Protein AF-0000000085163134 (afdb_homodimer)

pLDDT: mean 94.86, std 6.35, range [64.69, 98.88]

Foldseek 3Di:
DAFEEEEEWDWDAAPDDPDHRDIDTDDDCLLVLLSVLLVHHYDYDGQDQDLVVLLVVLVRGLEYEYGDDAADDQVLQPDDDDDPADDDDVSSLNRLLSNVVSCVVVLHAYEYEANGLQSVQSSLRFHKDSFQVPDPFDDDDQADDDDLQDFDFKKAFDPPDVVCVLAVDGMDTFHGHHGMFTDGGRPQKDQGMATPRGTRQKIAGPDPGRYIYGNTCVSSNSVDCNCSSVSNVSRVRSVVD/DAFEEEEEWDWDAACDDPDHRDIDTDDDCLLVLLSVLLVHHYDYDGQDQDLVVLLVVLVRGLEYEYGDDAADDQVLQPDDDDDPADDDDVSSLNRLLSNVVSCVVVLHAYEYEANGLQSVQSSLRFHKDSFQVPDPFDDDDQADPDDLQDFDFKKAFDPPDVVCVLAVDGMDTFHGHHGMFTDGGRPQKDQGMATPRGTRQKIAGPDPGRYIYGNTCVSSNSVDCNCSSVSNVSRVRSVVD

Solvent-accessible surface area (backbone atoms only — not comparable to full-atom values): 25437 Å² total; per-residue (Å²): 126,68,32,36,32,32,31,45,43,45,77,44,66,34,76,80,55,82,48,62,66,40,50,23,31,31,40,58,41,38,54,50,50,38,38,43,74,72,63,27,30,57,35,33,40,64,74,58,85,49,69,72,45,52,45,57,51,49,69,69,40,28,23,39,35,34,45,60,71,59,42,77,51,41,67,74,57,75,42,80,83,58,89,72,47,65,65,58,45,64,67,56,51,53,32,51,48,52,50,51,52,45,32,56,76,68,66,37,28,35,42,16,31,31,38,16,20,53,49,51,34,30,71,62,66,9,37,63,33,65,26,60,83,74,50,95,56,78,67,72,87,38,55,62,80,79,63,74,67,54,55,71,46,52,36,38,45,35,81,93,33,70,60,37,70,54,35,93,56,55,59,52,66,36,32,37,77,41,50,60,41,65,59,44,73,20,82,64,44,41,76,31,22,25,30,90,61,63,46,58,37,24,32,31,44,72,59,92,59,52,39,38,26,29,42,38,54,58,39,58,35,51,89,52,67,91,45,46,48,59,51,47,54,52,47,54,56,12,49,74,101,126,68,32,35,32,33,31,45,43,46,76,45,66,34,76,78,55,91,50,61,66,39,49,23,31,32,42,58,40,39,55,50,48,38,38,42,75,72,63,28,29,57,36,32,40,64,73,56,86,50,67,70,44,52,44,57,51,48,69,69,39,26,23,37,37,34,45,60,71,59,43,76,51,41,68,73,56,75,41,80,84,57,89,74,47,66,64,58,46,64,66,56,52,52,31,50,48,52,50,52,52,47,32,56,74,68,66,37,28,34,42,17,30,30,37,17,20,53,48,52,32,30,70,62,67,10,37,63,32,64,26,59,85,74,48,94,56,77,68,73,87,39,58,64,79,73,59,72,68,49,54,72,46,52,35,39,44,35,79,93,32,68,61,35,69,56,36,93,54,56,61,51,67,35,30,36,76,43,51,59,41,65,60,44,73,19,82,63,45,40,77,30,23,24,30,89,60,64,44,58,38,24,33,30,42,71,58,94,60,53,40,36,28,29,42,36,55,60,37,58,35,49,91,49,67,90,44,46,50,58,53,47,54,52,48,54,56,11,48,73,102

Radius of gyration: 23.67 Å; Cα contacts (8 Å, |Δi|>4): 1121; chains: 2; bounding box: 44×74×55 Å

Organism: Staphylococcus carnosus (strain TM300) (NCBI:txid396513)

Secondary structure (DSSP, 8-state):
---EEEEE-EEEE-SSSSSTT-EEEEEEHHHHHHHHHTT-EEEEE-----HHHHHHHHHT-SEEEE---SBPPGGGGT-PPPTT---B-HHHHHHHHHHHHHHHHHT--EEEETHHHHHHHHHTT--EESSGGGSSS-----B-SS-TT---EEEEEPTTSHHHHH-SSSEEEE--B-S-EESS--TTEEEEEEETT--EEEEEESSSS-EEEESS-GGGGTTSSTTHHHHHHHHHHHHT-/---EEEEE-EEEE-SSSSSTT-EEEEEEHHHHHHHHHTT-EEEEE-----HHHHHHHHHT-SEEEE---SBPPGGGGT-PPPTT---B-HHHHHHHHHHHHHHHHHT--EEEETHHHHHHHHHTT--EESSGGGSSS-----B-SS-TT---EEEEEPTTSHHHHH-SSSEEEE--B-S-EESSPPTTEEEEEEETT--EEEEEESSSS-EEEESS-GGGGTTSSTTHHHHHHHHHHHHT-

InterPro domains:
  IPR011697 Peptidase C26 [PF07722] (4-219)
  IPR029062 Class I glutamine amidotransferase-like [G3DSA:3.40.50.880] (1-241)
  IPR029062 Class I glutamine amidotransferase-like [SSF52317] (26-239)
  IPR044668 Peptidase C26, gamma-glutamyl-gamma-aminobutyrate hydrolase PuuD-like [PTHR43235] (26-229)

Nearest PDB structures (foldseek):
  3fij-assembly1_B  TM=9.562E-01  e=1.001E-25  Listeria innocua
  3fij-assembly1_G  TM=9.512E-01  e=7.307E-26  Listeria innocua
  3fij-assembly1_H  TM=9.549E-01  e=2.131E-25  Listeria innocua
  7d53-assembly1_B  TM=8.980E-01  e=1.687E-22  Pseudomonas aeruginosa PAO1
  7d4r-assembly1_B  TM=8.618E-01  e=1.335E-19  Pseudomonas aeruginosa PAO1

Sequence (482 aa):
MSAIIGISTSILKDQDGMFPGYQRCYVNKDYINAVIKQGDTPLVIPMNNDKSIIKQQVKKLDGLILSGGHDVSPALYHEDPLEKLSETLIERDKFDFALIEEATKKNIPILGICRGAQILNVYFGGTLYQDTSYRERSTIRHWQSFNPTEKTHQITIKPKTRMAQIFKTSSFYVNSFHHQLIHELASNFIAAAHSNDQSIEAFESKDDSFILGIQWHPEMLWKESSMDELFLDFIKQAERMMSAIIGISTSILKDQDGMFPGYQRCYVNKDYINAVIKQGDTPLVIPMNNDKSIIKQQVKKLDGLILSGGHDVSPALYHEDPLEKLSETLIERDKFDFALIEEATKKNIPILGICRGAQILNVYFGGTLYQDTSYRERSTIRHWQSFNPTEKTHQITIKPKTRMAQIFKTSSFYVNSFHHQLIHELASNFIAAAHSNDQSIEAFESKDDSFILGIQWHPEMLWKESSMDELFLDFIKQAERM

Structure (mmCIF, N/CA/C/O backbone):
data_AF-0000000085163134-model_v1
#
loop_
_entity.id
_entity.type
_entity.pdbx_description
1 polymer 'Glutamine amidotransferase'
#
loop_
_atom_site.group_PDB
_atom_site.id
_atom_site.type_symbol
_atom_site.label_atom_id
_atom_site.label_alt_id
_atom_site.label_comp_id
_atom_site.label_asym_id
_atom_site.label_entity_id
_atom_site.label_seq_id
_atom_site.pdbx_PDB_ins_code
_atom_site.Cartn_x
_atom_site.Cartn_y
_atom_site.Cartn_z
_atom_site.occupancy
_atom_site.B_iso_or_equiv
_atom_site.auth_seq_id
_atom_site.auth_comp_id
_atom_site.auth_asym_id
_atom_site.auth_atom_id
_atom_site.pdbx_PDB_model_num
ATOM 1 N N . MET A 1 1 ? -13.633 -14.797 13.195 1 65.06 1 MET A N 1
ATOM 2 C CA . MET A 1 1 ? -12.875 -13.547 13.188 1 65.06 1 MET A CA 1
ATOM 3 C C . MET A 1 1 ? -12.211 -13.328 11.828 1 65.06 1 MET A C 1
ATOM 5 O O . MET A 1 1 ? -11.859 -14.289 11.141 1 65.06 1 MET A O 1
ATOM 9 N N . SER A 1 2 ? -12.227 -12.125 11.203 1 88.12 2 SER A N 1
ATOM 10 C CA . SER A 1 2 ? -11.695 -11.82 9.883 1 88.12 2 SER A CA 1
ATOM 11 C C . SER A 1 2 ? -10.172 -11.883 9.875 1 88.12 2 SER A C 1
ATOM 13 O O . SER A 1 2 ? -9.516 -11.344 10.766 1 88.12 2 SER A O 1
ATOM 15 N N . ALA A 1 3 ? -9.594 -12.719 8.992 1 95.31 3 ALA A N 1
ATOM 16 C CA . ALA A 1 3 ? -8.148 -12.883 8.891 1 95.31 3 ALA A CA 1
ATOM 17 C C . ALA A 1 3 ? -7.484 -11.633 8.328 1 95.31 3 ALA A C 1
ATOM 19 O O . ALA A 1 3 ? -8.055 -10.961 7.461 1 95.31 3 ALA A O 1
ATOM 20 N N . ILE A 1 4 ? -6.348 -11.32 8.883 1 97.38 4 ILE A N 1
ATOM 21 C CA . ILE A 1 4 ? -5.535 -10.242 8.336 1 97.38 4 ILE A CA 1
ATOM 22 C C . ILE A 1 4 ? -4.641 -10.781 7.223 1 97.38 4 ILE A C 1
ATOM 24 O O . ILE A 1 4 ? -3.748 -11.594 7.473 1 97.38 4 ILE A O 1
ATOM 28 N N . ILE A 1 5 ? -4.879 -10.328 6.027 1 98.31 5 ILE A N 1
ATOM 29 C CA . ILE A 1 5 ? -4.141 -10.82 4.867 1 98.31 5 ILE A CA 1
ATOM 30 C C . ILE A 1 5 ? -3.174 -9.742 4.379 1 98.31 5 ILE A C 1
ATOM 32 O O . ILE A 1 5 ? -3.596 -8.664 3.965 1 98.31 5 ILE A O 1
ATOM 36 N N . GLY A 1 6 ? -1.854 -10.039 4.469 1 98.56 6 GLY A N 1
ATOM 37 C CA . GLY A 1 6 ? -0.854 -9.148 3.902 1 98.56 6 GLY A CA 1
ATOM 38 C C . GLY A 1 6 ? -0.684 -9.312 2.404 1 98.56 6 GLY A C 1
ATOM 39 O O . GLY A 1 6 ? -0.719 -10.43 1.891 1 98.56 6 GLY A O 1
ATOM 40 N N . ILE A 1 7 ? -0.573 -8.219 1.693 1 98.75 7 ILE A N 1
ATOM 41 C CA . ILE A 1 7 ? -0.323 -8.219 0.256 1 98.75 7 ILE A CA 1
ATOM 42 C C . ILE A 1 7 ? 0.996 -7.504 -0.038 1 98.75 7 ILE A C 1
ATOM 44 O O . ILE A 1 7 ? 1.184 -6.348 0.345 1 98.75 7 ILE A O 1
ATOM 48 N N . SER A 1 8 ? 1.929 -8.195 -0.676 1 98.5 8 SER A N 1
ATOM 49 C CA . SER A 1 8 ? 3.207 -7.586 -1.026 1 98.5 8 SER A CA 1
ATOM 50 C C . SER A 1 8 ? 3.033 -6.527 -2.113 1 98.5 8 SER A C 1
ATOM 52 O O . SER A 1 8 ? 2.041 -6.539 -2.844 1 98.5 8 SER A O 1
ATOM 54 N N . THR A 1 9 ? 3.965 -5.652 -2.168 1 96.88 9 THR A N 1
ATOM 55 C CA . THR A 1 9 ? 3.848 -4.543 -3.109 1 96.88 9 THR A CA 1
ATOM 56 C C . THR A 1 9 ? 5.086 -4.457 -3.998 1 96.88 9 THR A C 1
ATOM 58 O O . THR A 1 9 ? 6.051 -5.199 -3.805 1 96.88 9 THR A O 1
ATOM 61 N N . SER A 1 10 ? 4.926 -3.621 -4.945 1 93.25 10 SER A N 1
ATOM 62 C CA . SER A 1 10 ? 6.039 -3.238 -5.805 1 93.25 10 SER A CA 1
ATOM 63 C C . SER A 1 10 ? 6.262 -1.73 -5.781 1 93.25 10 SER A C 1
ATOM 65 O O . SER A 1 10 ? 5.727 -1.03 -4.922 1 93.25 10 SER A O 1
ATOM 67 N N . ILE A 1 11 ? 7.223 -1.281 -6.59 1 92.25 11 ILE A N 1
ATOM 68 C CA . ILE A 1 11 ? 7.562 0.136 -6.648 1 92.25 11 ILE A CA 1
ATOM 69 C C . ILE A 1 11 ? 7.285 0.676 -8.047 1 92.25 11 ILE A C 1
ATOM 71 O O . ILE A 1 11 ? 7.566 0.005 -9.047 1 92.25 11 ILE A O 1
ATOM 75 N N . LEU A 1 12 ? 6.684 1.772 -8.078 1 87.31 12 LEU A N 1
ATOM 76 C CA . LEU A 1 12 ? 6.504 2.557 -9.297 1 87.31 12 LEU A CA 1
ATOM 77 C C . LEU A 1 12 ? 7.285 3.863 -9.227 1 87.31 12 LEU A C 1
ATOM 79 O O . LEU A 1 12 ? 7.301 4.523 -8.18 1 87.31 12 LEU A O 1
ATOM 83 N N . LYS A 1 13 ? 8.047 4.145 -10.242 1 84.62 13 LYS A N 1
ATOM 84 C CA . LYS A 1 13 ? 8.75 5.422 -10.305 1 84.62 13 LYS A CA 1
ATOM 85 C C . LYS A 1 13 ? 7.957 6.449 -11.109 1 84.62 13 LYS A C 1
ATOM 87 O O . LYS A 1 13 ? 7.555 6.18 -12.242 1 84.62 13 LYS A O 1
ATOM 92 N N . ASP A 1 14 ? 7.734 7.535 -10.477 1 76.62 14 ASP A N 1
ATOM 93 C CA . ASP A 1 14 ? 7.02 8.609 -11.164 1 76.62 14 ASP A CA 1
ATOM 94 C C . ASP A 1 14 ? 7.832 9.148 -12.336 1 76.62 14 ASP A C 1
ATOM 96 O O . ASP A 1 14 ? 8.992 9.531 -12.172 1 76.62 14 ASP A O 1
ATOM 100 N N . GLN A 1 15 ? 7.312 9.109 -13.5 1 69.94 15 GLN A N 1
ATOM 101 C CA . GLN A 1 15 ? 8.062 9.578 -14.664 1 69.94 15 GLN A CA 1
ATOM 102 C C . GLN A 1 15 ? 7.676 11.016 -15.016 1 69.94 15 GLN A C 1
ATOM 104 O O . GLN A 1 15 ? 8.516 11.797 -15.469 1 69.94 15 GLN A O 1
ATOM 109 N N . ASP A 1 16 ? 6.484 11.438 -14.906 1 65.12 16 ASP A N 1
ATOM 110 C CA . ASP A 1 16 ? 6.062 12.734 -15.445 1 65.12 16 ASP A CA 1
ATOM 111 C C . ASP A 1 16 ? 5.258 13.516 -14.414 1 65.12 16 ASP A C 1
ATOM 113 O O . ASP A 1 16 ? 4.711 14.578 -14.719 1 65.12 16 ASP A O 1
ATOM 117 N N . GLY A 1 17 ? 5.242 13.109 -13.312 1 66.19 17 GLY A N 1
ATOM 118 C CA . GLY A 1 17 ? 4.41 13.797 -12.336 1 66.19 17 GLY A CA 1
ATOM 119 C C . GLY A 1 17 ? 5.133 14.938 -11.641 1 66.19 17 GLY A C 1
ATOM 120 O O . GLY A 1 17 ? 6.117 15.461 -12.156 1 66.19 17 GLY A O 1
ATOM 121 N N . MET A 1 18 ? 4.555 15.492 -10.617 1 68.25 18 MET A N 1
ATOM 122 C CA . MET A 1 18 ? 5.043 16.609 -9.828 1 68.25 18 MET A CA 1
ATOM 123 C C . MET A 1 18 ? 6.414 16.297 -9.234 1 68.25 18 MET A C 1
ATOM 125 O O . MET A 1 18 ? 7.23 17.203 -9.039 1 68.25 18 MET A O 1
ATOM 129 N N . PHE A 1 19 ? 6.617 15.008 -9.023 1 78.69 19 PHE A N 1
ATOM 130 C CA . PHE A 1 19 ? 7.863 14.594 -8.391 1 78.69 19 PHE A CA 1
ATOM 131 C C . PHE A 1 19 ? 8.578 13.547 -9.234 1 78.69 19 PHE A C 1
ATOM 133 O O . PHE A 1 19 ? 8.68 12.383 -8.828 1 78.69 19 PHE A O 1
ATOM 140 N N . PRO A 1 20 ? 9.164 13.945 -10.359 1 75.25 20 PRO A N 1
ATOM 141 C CA . PRO A 1 20 ? 9.836 12.953 -11.203 1 75.25 20 PRO A CA 1
ATOM 142 C C . PRO A 1 20 ? 10.891 12.148 -10.445 1 75.25 20 PRO A C 1
ATOM 144 O O . PRO A 1 20 ? 11.641 12.711 -9.641 1 75.25 20 PRO A O 1
ATOM 147 N N . GLY A 1 21 ? 10.82 10.859 -10.609 1 78.56 21 GLY A N 1
ATOM 148 C CA . GLY A 1 21 ? 11.797 9.977 -9.992 1 78.56 21 GLY A CA 1
ATOM 149 C C . GLY A 1 21 ? 11.352 9.461 -8.633 1 78.56 21 GLY A C 1
ATOM 150 O O . GLY A 1 21 ? 11.969 8.539 -8.086 1 78.56 21 GLY A O 1
ATOM 151 N N . TYR A 1 22 ? 10.289 9.992 -8.172 1 83.75 22 TYR A N 1
ATOM 152 C CA . TYR A 1 22 ? 9.805 9.594 -6.852 1 83.75 22 TYR A CA 1
ATOM 153 C C . TYR A 1 22 ? 9.289 8.164 -6.863 1 83.75 22 TYR A C 1
ATOM 155 O O . TYR A 1 22 ? 8.625 7.742 -7.816 1 83.75 22 TYR A O 1
ATOM 163 N N . GLN A 1 23 ? 9.703 7.469 -5.863 1 90.69 23 GLN A N 1
ATOM 164 C CA . GLN A 1 23 ? 9.273 6.082 -5.734 1 90.69 23 GLN A CA 1
ATOM 165 C C . GLN A 1 23 ? 7.965 5.98 -4.953 1 90.69 23 GLN A C 1
ATOM 167 O O . GLN A 1 23 ? 7.77 6.684 -3.961 1 90.69 23 GLN A O 1
ATOM 172 N N . ARG A 1 24 ? 7.082 5.176 -5.48 1 93.12 24 ARG A N 1
ATOM 173 C CA . ARG A 1 24 ? 5.781 4.91 -4.871 1 93.12 24 ARG A CA 1
ATOM 174 C C . ARG A 1 24 ? 5.586 3.418 -4.637 1 93.12 24 ARG A C 1
ATOM 176 O O . ARG A 1 24 ? 5.926 2.598 -5.492 1 93.12 24 ARG A O 1
ATOM 183 N N . CYS A 1 25 ? 5.199 3.143 -3.457 1 94.25 25 CYS A N 1
ATOM 184 C CA . CYS A 1 25 ? 4.695 1.8 -3.189 1 94.25 25 CYS A CA 1
ATOM 185 C C . CYS A 1 25 ? 3.303 1.612 -3.777 1 94.25 25 CYS A C 1
ATOM 187 O O . CYS A 1 25 ?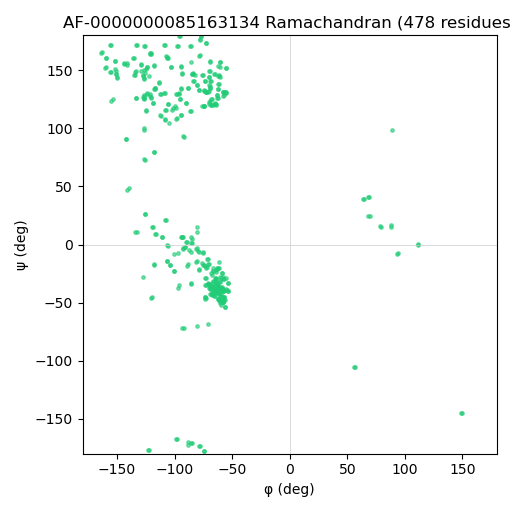 2.424 2.455 -3.586 1 94.25 25 CYS A O 1
ATOM 189 N N . TYR A 1 26 ? 3.129 0.441 -4.52 1 94.19 26 TYR A N 1
ATOM 190 C CA . TYR A 1 26 ? 1.8 0.296 -5.102 1 94.19 26 TYR A CA 1
ATOM 191 C C . TYR A 1 26 ? 1.434 -1.175 -5.262 1 94.19 26 TYR A C 1
ATOM 193 O O . TYR A 1 26 ? 2.312 -2.039 -5.305 1 94.19 26 TYR A O 1
ATOM 201 N N . VAL A 1 27 ? 0.173 -1.457 -5.336 1 96.25 27 VAL A N 1
ATOM 202 C CA . VAL A 1 27 ? -0.39 -2.748 -5.719 1 96.25 27 VAL A CA 1
ATOM 203 C C . VAL A 1 27 ? -1.751 -2.543 -6.379 1 96.25 27 VAL A C 1
ATOM 205 O O . VAL A 1 27 ? -2.459 -1.583 -6.074 1 96.25 27 VAL A O 1
ATOM 208 N N . ASN A 1 28 ? -2.074 -3.398 -7.344 1 95.12 28 ASN A N 1
ATOM 209 C CA . ASN A 1 28 ? -3.369 -3.287 -8.008 1 95.12 28 ASN A CA 1
ATOM 210 C C . ASN A 1 28 ? -4.52 -3.482 -7.02 1 95.12 28 ASN A C 1
ATOM 212 O O . ASN A 1 28 ? -4.465 -4.363 -6.16 1 95.12 28 ASN A O 1
ATOM 216 N N . LYS A 1 29 ? -5.539 -2.688 -7.129 1 96.06 29 LYS A N 1
ATOM 217 C CA . LYS A 1 29 ? -6.684 -2.715 -6.223 1 96.06 29 LYS A CA 1
ATOM 218 C C . LYS A 1 29 ? -7.41 -4.055 -6.297 1 96.06 29 LYS A C 1
ATOM 220 O O . LYS A 1 29 ? -8.125 -4.43 -5.367 1 96.06 29 LYS A O 1
ATOM 225 N N . ASP A 1 30 ? -7.219 -4.805 -7.371 1 96.31 30 ASP A N 1
ATOM 226 C CA . ASP A 1 30 ? -7.875 -6.098 -7.559 1 96.31 30 ASP A CA 1
ATOM 227 C C . ASP A 1 30 ? -7.523 -7.059 -6.426 1 96.31 30 ASP A C 1
ATOM 229 O O . ASP A 1 30 ? -8.352 -7.875 -6.02 1 96.31 30 ASP A O 1
ATOM 233 N N . TYR A 1 31 ? -6.266 -6.996 -5.949 1 97.5 31 TYR A N 1
ATOM 234 C CA . TYR A 1 31 ? -5.879 -7.852 -4.832 1 97.5 31 TYR A CA 1
ATOM 235 C C . TYR A 1 31 ? -6.707 -7.531 -3.592 1 97.5 31 TYR A C 1
ATOM 237 O O . TYR A 1 31 ? -7.191 -8.438 -2.912 1 97.5 31 TYR A O 1
ATOM 245 N N . ILE A 1 32 ? -6.812 -6.238 -3.314 1 97.5 32 ILE A N 1
ATOM 246 C CA . ILE A 1 32 ? -7.559 -5.746 -2.16 1 97.5 32 ILE A CA 1
ATOM 247 C C . ILE A 1 32 ? -9.016 -6.184 -2.264 1 97.5 32 ILE A C 1
ATOM 249 O O . ILE A 1 32 ? -9.57 -6.746 -1.317 1 97.5 32 ILE A O 1
ATOM 253 N N . ASN A 1 33 ? -9.586 -5.988 -3.42 1 96.94 33 ASN A N 1
ATOM 254 C CA . ASN A 1 33 ? -10.992 -6.312 -3.641 1 96.94 33 ASN A CA 1
ATOM 255 C C . ASN A 1 33 ? -11.25 -7.809 -3.512 1 96.94 33 ASN A C 1
ATOM 257 O O . ASN A 1 33 ? -12.281 -8.227 -2.984 1 96.94 33 ASN A O 1
ATOM 261 N N . ALA A 1 34 ? -10.32 -8.609 -4.004 1 97.38 34 ALA A N 1
ATOM 262 C CA . ALA A 1 34 ? -10.469 -10.055 -3.924 1 97.38 34 ALA A CA 1
ATOM 263 C C . ALA A 1 34 ? -10.516 -10.523 -2.471 1 97.38 34 ALA A C 1
ATOM 265 O O . ALA A 1 34 ? -11.258 -11.445 -2.131 1 97.38 34 ALA A O 1
ATOM 266 N N . VAL A 1 35 ? -9.734 -9.914 -1.568 1 97.38 35 VAL A N 1
ATOM 267 C CA . VAL A 1 35 ? -9.688 -10.266 -0.153 1 97.38 35 VAL A CA 1
ATOM 268 C C . VAL A 1 35 ? -10.961 -9.773 0.542 1 97.38 35 VAL A C 1
ATOM 270 O O . VAL A 1 35 ? -11.594 -10.531 1.286 1 97.38 35 VAL A O 1
ATOM 273 N N . ILE A 1 36 ? -11.367 -8.523 0.249 1 96.88 36 ILE A N 1
ATOM 274 C CA . ILE A 1 36 ? -12.523 -7.918 0.893 1 96.88 36 ILE A CA 1
ATOM 275 C C . ILE A 1 36 ? -13.789 -8.68 0.507 1 96.88 36 ILE A C 1
ATOM 277 O O . ILE A 1 36 ? -14.688 -8.867 1.333 1 96.88 36 ILE A O 1
ATOM 281 N N . LYS A 1 37 ? -13.836 -9.07 -0.754 1 95.94 37 LYS A N 1
ATOM 282 C CA . LYS A 1 37 ? -15 -9.805 -1.244 1 95.94 37 LYS A CA 1
ATOM 283 C C . LYS A 1 37 ? -15.289 -11.031 -0.376 1 95.94 37 LYS A C 1
ATOM 285 O O . LYS A 1 37 ? -16.438 -11.422 -0.208 1 95.94 37 LYS A O 1
ATOM 290 N N . GLN A 1 38 ? -14.25 -11.641 0.171 1 93.62 38 GLN A N 1
ATOM 291 C CA . GLN A 1 38 ? -14.422 -12.836 0.989 1 93.62 38 GLN A CA 1
ATOM 292 C C . GLN A 1 38 ? -14.617 -12.477 2.459 1 93.62 38 GLN A C 1
ATOM 294 O O . GLN A 1 38 ? -14.633 -13.359 3.322 1 93.62 38 GLN A O 1
ATOM 299 N N . GLY A 1 39 ? -14.656 -11.18 2.799 1 89.31 39 GLY A N 1
ATOM 300 C CA . GLY A 1 39 ? -14.945 -10.711 4.145 1 89.31 39 GLY A CA 1
ATOM 301 C C . GLY A 1 39 ? -13.703 -10.609 5.012 1 89.31 39 GLY A C 1
ATOM 302 O O . GLY A 1 39 ? -13.805 -10.531 6.238 1 89.31 39 GLY A O 1
ATOM 303 N N . ASP A 1 40 ? -12.555 -10.617 4.395 1 93.31 40 ASP A N 1
ATOM 304 C CA . ASP A 1 40 ? -11.328 -10.586 5.184 1 93.31 40 ASP A CA 1
ATOM 305 C C . ASP A 1 40 ? -10.625 -9.234 5.059 1 93.31 40 ASP A C 1
ATOM 307 O O . ASP A 1 40 ? -11.078 -8.367 4.312 1 93.31 40 ASP A O 1
ATOM 311 N N . THR A 1 41 ? -9.641 -9.07 5.84 1 96.38 41 THR A N 1
ATOM 312 C CA . THR A 1 41 ? -9.062 -7.75 6.062 1 96.38 41 THR A CA 1
ATOM 313 C C . THR A 1 41 ? -7.691 -7.645 5.398 1 96.38 41 THR A C 1
ATOM 315 O O . THR A 1 41 ? -6.707 -8.195 5.898 1 96.38 41 THR A O 1
ATOM 318 N N . PRO A 1 42 ? -7.598 -6.902 4.309 1 98.06 42 PRO A N 1
ATOM 319 C CA . PRO A 1 42 ? -6.297 -6.742 3.652 1 98.06 42 PRO A CA 1
ATOM 320 C C . PRO A 1 42 ? -5.445 -5.645 4.289 1 98.06 42 PRO A C 1
ATOM 322 O O . PRO A 1 42 ? -5.98 -4.617 4.723 1 98.06 42 PRO A O 1
ATOM 325 N N . LEU A 1 43 ? -4.207 -5.863 4.406 1 98.25 43 LEU A N 1
ATOM 326 C CA . LEU A 1 43 ? -3.156 -4.883 4.645 1 98.25 43 LEU A CA 1
ATOM 327 C C . LEU A 1 43 ? -2.057 -4.996 3.594 1 98.25 43 LEU A C 1
ATOM 329 O O . LEU A 1 43 ? -1.723 -6.102 3.158 1 98.25 43 LEU A O 1
ATOM 333 N N . VAL A 1 44 ? -1.529 -3.875 3.205 1 98.31 44 VAL A N 1
ATOM 334 C CA . VAL A 1 44 ? -0.466 -3.852 2.207 1 98.31 44 VAL A CA 1
ATOM 335 C C . VAL A 1 44 ? 0.891 -3.742 2.898 1 98.31 44 VAL A C 1
ATOM 337 O O . VAL A 1 44 ? 1.072 -2.914 3.795 1 98.31 44 VAL A O 1
ATOM 340 N N . ILE A 1 45 ? 1.809 -4.59 2.557 1 98.56 45 ILE A N 1
ATOM 341 C CA . ILE A 1 45 ? 3.16 -4.566 3.105 1 98.56 45 ILE A CA 1
ATOM 342 C C . ILE A 1 45 ? 4.082 -3.775 2.178 1 98.56 45 ILE A C 1
ATOM 344 O O . ILE A 1 45 ? 4.422 -4.242 1.088 1 98.56 45 ILE A O 1
ATOM 348 N N . PRO A 1 46 ? 4.527 -2.623 2.635 1 98.12 46 PRO A N 1
ATOM 349 C CA . PRO A 1 46 ? 5.371 -1.833 1.733 1 98.12 46 PRO A CA 1
ATOM 350 C C . PRO A 1 46 ? 6.773 -2.416 1.575 1 98.12 46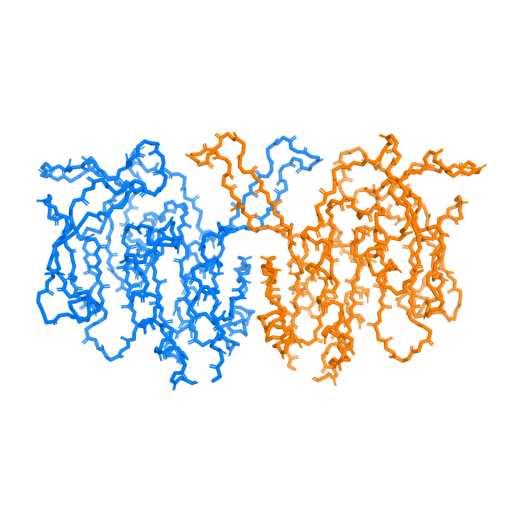 PRO A C 1
ATOM 352 O O . PRO A 1 46 ? 7.363 -2.883 2.551 1 98.12 46 PRO A O 1
ATOM 355 N N . MET A 1 47 ? 7.254 -2.361 0.381 1 96.25 47 MET A N 1
ATOM 356 C CA . MET A 1 47 ? 8.586 -2.881 0.09 1 96.25 47 MET A CA 1
ATOM 357 C C . MET A 1 47 ? 9.641 -2.18 0.941 1 96.25 47 MET A C 1
ATOM 359 O O . MET A 1 47 ? 9.648 -0.953 1.048 1 96.25 47 MET A O 1
ATOM 363 N N . ASN A 1 48 ? 10.484 -2.912 1.558 1 95.62 48 ASN A N 1
ATOM 364 C CA . ASN A 1 48 ? 11.633 -2.424 2.314 1 95.62 48 ASN A CA 1
ATOM 365 C C . ASN A 1 48 ? 12.727 -3.482 2.418 1 95.62 48 ASN A C 1
ATOM 367 O O . ASN A 1 48 ? 12.539 -4.621 1.98 1 95.62 48 ASN A O 1
ATOM 371 N N . ASN A 1 49 ? 13.844 -3.129 2.91 1 92.56 49 ASN A N 1
ATOM 372 C CA . ASN A 1 49 ? 14.977 -4.055 2.92 1 92.56 49 ASN A CA 1
ATOM 373 C C . ASN A 1 49 ? 15.445 -4.344 4.34 1 92.56 49 ASN A C 1
ATOM 375 O O . ASN A 1 49 ? 16.578 -4.789 4.543 1 92.56 49 ASN A O 1
ATOM 379 N N . ASP A 1 50 ? 14.695 -4.035 5.309 1 95.31 50 ASP A N 1
ATOM 380 C CA . ASP A 1 50 ? 15.039 -4.289 6.703 1 95.31 50 ASP A CA 1
ATOM 381 C C . ASP A 1 50 ? 14.375 -5.566 7.207 1 95.31 50 ASP A C 1
ATOM 383 O O . ASP A 1 50 ? 13.18 -5.578 7.504 1 95.31 50 ASP A O 1
ATOM 387 N N . LYS A 1 51 ? 15.148 -6.617 7.418 1 95.81 51 LYS A N 1
ATOM 388 C CA . LYS A 1 51 ? 14.633 -7.938 7.77 1 95.81 51 LYS A CA 1
ATOM 389 C C . LYS A 1 51 ? 13.891 -7.898 9.094 1 95.81 51 LYS A C 1
ATOM 391 O O . LYS A 1 51 ? 12.906 -8.625 9.289 1 95.81 51 LYS A O 1
ATOM 396 N N . SER A 1 52 ? 14.391 -7.066 10.008 1 96.5 52 SER A N 1
ATOM 397 C CA . SER A 1 52 ? 13.727 -6.965 11.312 1 96.5 52 SER A CA 1
ATOM 398 C C . SER A 1 52 ? 12.336 -6.359 11.172 1 96.5 52 SER A C 1
ATOM 400 O O . SER A 1 52 ? 11.398 -6.789 11.852 1 96.5 52 SER A O 1
ATOM 402 N N . ILE A 1 53 ? 12.203 -5.387 10.328 1 97.06 53 ILE A N 1
ATOM 403 C CA . ILE A 1 53 ? 10.914 -4.746 10.078 1 97.06 53 ILE A CA 1
ATOM 404 C C . ILE A 1 53 ? 9.984 -5.723 9.367 1 97.06 53 ILE A C 1
ATOM 406 O O . ILE A 1 53 ? 8.805 -5.84 9.727 1 97.06 53 ILE A O 1
ATOM 410 N N . ILE A 1 54 ? 10.492 -6.449 8.406 1 97.94 54 ILE A N 1
ATOM 411 C CA . ILE A 1 54 ? 9.703 -7.422 7.656 1 97.94 54 ILE A CA 1
ATOM 412 C C . ILE A 1 54 ? 9.18 -8.5 8.602 1 97.94 54 ILE A C 1
ATOM 414 O O . ILE A 1 54 ? 8.023 -8.906 8.508 1 97.94 54 ILE A O 1
ATOM 418 N N . LYS A 1 55 ? 10.023 -8.938 9.484 1 97.69 55 LYS A N 1
ATOM 419 C CA . LYS A 1 55 ? 9.617 -9.922 10.477 1 97.69 55 LYS A CA 1
ATOM 420 C C . LYS A 1 55 ? 8.438 -9.422 11.305 1 97.69 55 LYS A C 1
ATOM 422 O O . LYS A 1 55 ? 7.473 -10.156 11.531 1 97.69 55 LYS A O 1
ATOM 427 N N . GLN A 1 56 ? 8.523 -8.188 11.766 1 96.94 56 GLN A N 1
ATOM 428 C CA . GLN A 1 56 ? 7.453 -7.602 12.57 1 96.94 56 GLN A CA 1
ATOM 429 C C . GLN A 1 56 ? 6.172 -7.449 11.758 1 96.94 56 GLN A C 1
ATOM 431 O O . GLN A 1 56 ? 5.07 -7.625 12.289 1 96.94 56 GLN A O 1
ATOM 436 N N . GLN A 1 57 ? 6.289 -7.074 10.5 1 97.88 57 GLN A N 1
ATOM 437 C CA . GLN A 1 57 ? 5.125 -6.973 9.633 1 97.88 57 GLN A CA 1
ATOM 438 C C . GLN A 1 57 ? 4.43 -8.32 9.484 1 97.88 57 GLN A C 1
ATOM 440 O O . GLN A 1 57 ? 3.213 -8.422 9.656 1 97.88 57 GLN A O 1
ATOM 445 N N . VAL A 1 58 ? 5.184 -9.352 9.219 1 98 58 VAL A N 1
ATOM 446 C CA . VAL A 1 58 ? 4.629 -10.68 8.984 1 98 58 VAL A CA 1
ATOM 447 C C . VAL A 1 58 ? 3.986 -11.211 10.266 1 98 58 VAL A C 1
ATOM 449 O O . VAL A 1 58 ? 2.963 -11.898 10.211 1 98 58 VAL A O 1
ATOM 452 N N . LYS A 1 59 ? 4.539 -10.82 11.383 1 96.5 59 LYS A N 1
ATOM 453 C CA . LYS A 1 59 ? 4 -11.25 12.672 1 96.5 59 LYS A CA 1
ATOM 454 C C . LYS A 1 59 ? 2.543 -10.82 12.828 1 96.5 59 LYS A C 1
ATOM 456 O O . LYS A 1 59 ? 1.773 -11.461 13.547 1 96.5 59 LYS A O 1
ATOM 461 N N . LYS A 1 60 ? 2.119 -9.828 12.164 1 95.56 60 LYS A N 1
ATOM 462 C CA . LYS A 1 60 ? 0.775 -9.281 12.305 1 95.56 60 LYS A CA 1
ATOM 463 C C . LYS A 1 60 ? -0.195 -9.93 11.328 1 95.56 60 LYS A C 1
ATOM 465 O O . LYS A 1 60 ? -1.396 -9.656 11.359 1 95.56 60 LYS A O 1
ATOM 470 N N . LEU A 1 61 ? 0.296 -10.805 10.508 1 97.25 61 LEU A N 1
ATOM 471 C CA . LEU A 1 61 ? -0.518 -11.344 9.422 1 97.25 61 LEU A CA 1
ATOM 472 C C . LEU A 1 61 ? -0.997 -12.758 9.758 1 97.25 61 LEU A C 1
ATOM 474 O O . LEU A 1 61 ? -0.32 -13.492 10.477 1 97.25 61 LEU A O 1
ATOM 478 N N . ASP A 1 62 ? -2.127 -13.102 9.18 1 97.94 62 ASP A N 1
ATOM 479 C CA . ASP A 1 62 ? -2.656 -14.469 9.227 1 97.94 62 ASP A CA 1
ATOM 480 C C . ASP A 1 62 ? -2.436 -15.188 7.906 1 97.94 62 ASP A C 1
ATOM 482 O O . ASP A 1 62 ? -2.551 -16.422 7.836 1 97.94 62 ASP A O 1
ATOM 486 N N . GLY A 1 63 ? -2.18 -14.539 6.855 1 98.31 63 GLY A N 1
ATOM 487 C CA . GLY A 1 63 ? -1.905 -15.031 5.52 1 98.31 63 GLY A CA 1
ATOM 488 C C . GLY A 1 63 ? -1.173 -14.031 4.648 1 98.31 63 GLY A C 1
ATOM 489 O O . GLY A 1 63 ? -1.168 -12.836 4.938 1 98.31 63 GLY A O 1
ATOM 490 N N . LEU A 1 64 ? -0.552 -14.484 3.605 1 98.75 64 LEU A N 1
ATOM 491 C CA . LEU A 1 64 ? 0.282 -13.641 2.752 1 98.75 64 LEU A CA 1
ATOM 492 C C . LEU A 1 64 ? -0.038 -13.875 1.28 1 98.75 64 LEU A C 1
ATOM 494 O O . LEU A 1 64 ? -0.073 -15.023 0.821 1 98.75 64 LEU A O 1
ATOM 498 N N . ILE A 1 65 ? -0.342 -12.828 0.579 1 98.81 65 ILE A N 1
ATOM 499 C CA . ILE A 1 65 ? -0.431 -12.859 -0.877 1 98.81 65 ILE A CA 1
ATOM 500 C C . ILE A 1 65 ? 0.786 -12.164 -1.485 1 98.81 65 ILE A C 1
ATOM 502 O O . ILE A 1 65 ? 1.075 -11.016 -1.164 1 98.81 65 ILE A O 1
ATOM 506 N N . LEU A 1 66 ? 1.53 -12.898 -2.283 1 98.88 66 LEU A N 1
ATOM 507 C CA . LEU A 1 66 ? 2.604 -12.32 -3.084 1 98.88 66 LEU A CA 1
ATOM 508 C C . LEU A 1 66 ? 2.082 -11.875 -4.445 1 98.88 66 LEU A C 1
ATOM 510 O O . LEU A 1 66 ? 1.574 -12.688 -5.219 1 98.88 66 LEU A O 1
ATOM 514 N N . SER A 1 67 ? 2.229 -10.594 -4.762 1 98.44 67 SER A N 1
ATOM 515 C CA . SER A 1 67 ? 1.619 -9.984 -5.941 1 98.44 67 SER A CA 1
ATOM 516 C C . SER A 1 67 ? 2.5 -10.164 -7.172 1 98.44 67 SER A C 1
ATOM 518 O O . SER A 1 67 ? 3.633 -10.641 -7.07 1 98.44 67 SER A O 1
ATOM 520 N N . GLY A 1 68 ? 1.936 -9.805 -8.352 1 97 68 GLY A N 1
ATOM 521 C CA . GLY A 1 68 ? 2.684 -9.797 -9.602 1 97 68 GLY A CA 1
ATOM 522 C C . GLY A 1 68 ? 3.648 -8.633 -9.703 1 97 68 GLY A C 1
ATOM 523 O O . GLY A 1 68 ? 3.83 -7.879 -8.742 1 97 68 GLY A O 1
ATOM 524 N N . GLY A 1 69 ? 4.336 -8.586 -10.906 1 94.31 69 GLY A N 1
ATOM 525 C CA . GLY A 1 69 ? 5.258 -7.469 -11.062 1 94.31 69 GLY A CA 1
ATOM 526 C C . GLY A 1 69 ? 6.449 -7.793 -11.938 1 94.31 69 GLY A C 1
ATOM 527 O O . GLY A 1 69 ? 6.32 -8.516 -12.93 1 94.31 69 GLY A O 1
ATOM 528 N N . HIS A 1 70 ? 7.578 -7.246 -11.617 1 95.38 70 HIS A N 1
ATOM 529 C CA . HIS A 1 70 ? 8.812 -7.359 -12.383 1 95.38 70 HIS A CA 1
ATOM 530 C C . HIS A 1 70 ? 9.258 -8.812 -12.508 1 95.38 70 HIS A C 1
ATOM 532 O O . HIS A 1 70 ? 8.922 -9.641 -11.656 1 95.38 70 HIS A O 1
ATOM 538 N N . ASP A 1 71 ? 10.031 -9.023 -13.523 1 98.19 71 ASP A N 1
ATOM 539 C CA . ASP A 1 71 ? 10.602 -10.359 -13.656 1 98.19 71 ASP A CA 1
ATOM 540 C C . ASP A 1 71 ? 11.492 -10.703 -12.469 1 98.19 71 ASP A C 1
ATOM 542 O O . ASP A 1 71 ? 12.133 -9.82 -11.891 1 98.19 71 ASP A O 1
ATOM 546 N N . VAL A 1 72 ? 11.492 -11.945 -12.109 1 98.56 72 VAL A N 1
ATOM 547 C CA . VAL A 1 72 ? 12.406 -12.414 -11.078 1 98.56 72 VAL A CA 1
ATOM 548 C C . VAL A 1 72 ? 13.836 -12.43 -11.617 1 98.56 72 VAL A C 1
ATOM 550 O O . VAL A 1 72 ? 14.078 -12.906 -12.734 1 98.56 72 VAL A O 1
ATOM 553 N N . SER A 1 73 ? 14.781 -11.898 -10.914 1 98.38 73 SER A N 1
ATOM 554 C CA . SER A 1 73 ? 16.172 -11.828 -11.344 1 98.38 73 SER A CA 1
ATOM 555 C C . SER A 1 73 ? 16.766 -13.219 -11.523 1 98.38 73 SER A C 1
ATOM 557 O O . SER A 1 73 ? 16.781 -14.023 -10.586 1 98.38 73 SER A O 1
ATOM 559 N N . PRO A 1 74 ? 17.312 -13.477 -12.695 1 98.31 74 PRO A N 1
ATOM 560 C CA . PRO A 1 74 ? 17.875 -14.805 -12.945 1 98.31 74 PRO A CA 1
ATOM 561 C C . PRO A 1 74 ? 19.047 -15.133 -12.031 1 98.31 74 PRO A C 1
ATOM 563 O O . PRO A 1 74 ? 19.344 -16.312 -11.805 1 98.31 74 PRO A O 1
ATOM 566 N N . ALA A 1 75 ? 19.688 -14.141 -11.445 1 97.56 75 ALA A N 1
ATOM 567 C CA . ALA A 1 75 ? 20.781 -14.359 -10.5 1 97.56 75 ALA A CA 1
ATOM 568 C C . ALA A 1 75 ? 20.328 -15.219 -9.328 1 97.56 75 ALA A C 1
ATOM 570 O O . ALA A 1 75 ? 21.125 -15.969 -8.758 1 97.56 75 ALA A O 1
ATOM 571 N N . LEU A 1 76 ? 19.094 -15.156 -8.984 1 98.25 76 LEU A N 1
ATOM 572 C CA . LEU A 1 76 ? 18.562 -15.852 -7.816 1 98.25 76 LEU A CA 1
ATOM 573 C C . LEU A 1 76 ? 18.391 -17.344 -8.094 1 98.25 76 LEU A C 1
ATOM 575 O O . LEU A 1 76 ? 18.203 -18.141 -7.172 1 98.25 76 LEU A O 1
ATOM 579 N N . TYR A 1 77 ? 18.422 -17.688 -9.32 1 97.81 77 TYR A N 1
ATOM 580 C CA . TYR A 1 77 ? 18.406 -19.094 -9.648 1 97.81 77 TYR A CA 1
ATOM 581 C C . TYR A 1 77 ? 19.578 -19.469 -10.555 1 97.81 77 TYR A C 1
ATOM 583 O O . TYR A 1 77 ? 19.469 -20.359 -11.391 1 97.81 77 TYR A O 1
ATOM 591 N N . HIS A 1 78 ? 20.688 -18.688 -10.484 1 97.44 78 HIS A N 1
ATOM 592 C CA . HIS A 1 78 ? 22.047 -18.969 -10.945 1 97.44 78 HIS A CA 1
ATOM 593 C C . HIS A 1 78 ? 22.109 -19.016 -12.469 1 97.44 78 HIS A C 1
ATOM 595 O O . HIS A 1 78 ? 22.75 -19.906 -13.031 1 97.44 78 HIS A O 1
ATOM 601 N N . GLU A 1 79 ? 21.469 -18.172 -13.117 1 97.81 79 GLU A N 1
ATOM 602 C CA . GLU A 1 79 ? 21.516 -18.047 -14.578 1 97.81 79 GLU A CA 1
ATOM 603 C C . GLU A 1 79 ? 21.859 -16.625 -14.992 1 97.81 79 GLU A C 1
ATOM 605 O O . GLU A 1 79 ? 21.578 -15.672 -14.273 1 97.81 79 GLU A O 1
ATOM 610 N N . ASP A 1 80 ? 22.516 -16.453 -16.141 1 97.81 80 ASP A N 1
ATOM 611 C CA . ASP A 1 80 ? 22.719 -15.148 -16.75 1 97.81 80 ASP A CA 1
ATOM 612 C C . ASP A 1 80 ? 21.438 -14.633 -17.406 1 97.81 80 ASP A C 1
ATOM 614 O O . ASP A 1 80 ? 20.609 -15.43 -17.859 1 97.81 80 ASP A O 1
ATOM 618 N N . PRO A 1 81 ? 21.234 -13.32 -17.359 1 97.81 81 PRO A N 1
ATOM 619 C CA . PRO A 1 81 ? 20.047 -12.766 -18.031 1 97.81 81 PRO A CA 1
ATOM 620 C C . PRO A 1 81 ? 20.062 -13 -19.531 1 97.81 81 PRO A C 1
ATOM 622 O O . PRO A 1 81 ? 21.078 -12.781 -20.188 1 97.81 81 PRO A O 1
ATOM 625 N N . LEU A 1 82 ? 19 -13.422 -20.031 1 97.56 82 LEU A N 1
ATOM 626 C CA . LEU A 1 82 ? 18.844 -13.633 -21.469 1 97.56 82 LEU A CA 1
ATOM 627 C C . LEU A 1 82 ? 18.156 -12.43 -22.109 1 97.56 82 LEU A C 1
ATOM 629 O O . LEU A 1 82 ? 17.656 -11.539 -21.422 1 97.56 82 LEU A O 1
ATOM 633 N N . GLU A 1 83 ? 18.078 -12.344 -23.359 1 96.75 83 GLU A N 1
ATOM 634 C CA . GLU A 1 83 ? 17.703 -11.164 -24.125 1 96.75 83 GLU A CA 1
ATOM 635 C C . GLU A 1 83 ? 16.25 -10.758 -23.859 1 96.75 83 GLU A C 1
ATOM 637 O O . GLU A 1 83 ? 15.93 -9.562 -23.844 1 96.75 83 GLU A O 1
ATOM 642 N N . LYS A 1 84 ? 15.375 -11.734 -23.656 1 96.62 84 LYS A N 1
ATOM 643 C CA . LYS A 1 84 ? 13.945 -11.43 -23.594 1 96.62 84 LYS A CA 1
ATOM 644 C C . LYS A 1 84 ? 13.5 -11.211 -22.141 1 96.62 84 LYS A C 1
ATOM 646 O O . LYS A 1 84 ? 12.305 -11.117 -21.859 1 96.62 84 LYS A O 1
ATOM 651 N N . LEU A 1 85 ? 14.461 -11.203 -21.25 1 96.44 85 LEU A N 1
ATOM 652 C CA . LEU A 1 85 ? 14.164 -10.828 -19.859 1 96.44 85 LEU A CA 1
ATOM 653 C C . LEU A 1 85 ? 13.688 -9.383 -19.781 1 96.44 85 LEU A C 1
ATOM 655 O O . LEU A 1 85 ? 14.281 -8.492 -20.391 1 96.44 85 LEU A O 1
ATOM 659 N N . SER A 1 86 ? 12.523 -9.188 -19.109 1 95.19 86 SER A N 1
ATOM 660 C CA . SER A 1 86 ? 12.062 -7.816 -18.891 1 95.19 86 SER A CA 1
ATOM 661 C C . SER A 1 86 ? 12.703 -7.215 -17.641 1 95.19 86 SER A C 1
ATOM 663 O O . SER A 1 86 ? 13.68 -7.754 -17.109 1 95.19 86 SER A O 1
ATOM 665 N N . GLU A 1 87 ? 12.25 -6.094 -17.234 1 94.75 87 GLU A N 1
ATOM 666 C CA . GLU A 1 87 ? 12.812 -5.371 -16.094 1 94.75 87 GLU A CA 1
ATOM 667 C C . GLU A 1 87 ? 12.773 -6.215 -14.828 1 94.75 87 GLU A C 1
ATOM 669 O O . GLU A 1 87 ? 11.781 -6.891 -14.555 1 94.75 87 GLU A O 1
ATOM 674 N N . THR A 1 88 ? 13.898 -6.32 -14.203 1 96.81 88 THR A N 1
ATOM 675 C CA . THR A 1 88 ? 14.008 -6.957 -12.898 1 96.81 88 THR A CA 1
ATOM 676 C C . THR A 1 88 ? 14.195 -5.914 -11.797 1 96.81 88 THR A C 1
ATOM 678 O O . THR A 1 88 ? 14.523 -4.758 -12.086 1 96.81 88 THR A O 1
ATOM 681 N N . LEU A 1 89 ? 13.938 -6.242 -10.617 1 96.31 89 LEU A N 1
ATOM 682 C CA . LEU A 1 89 ? 14.133 -5.414 -9.438 1 96.31 89 LEU A CA 1
ATOM 683 C C . LEU A 1 89 ? 14.617 -6.254 -8.258 1 96.31 89 LEU A C 1
ATOM 685 O O . LEU A 1 89 ? 13.805 -6.75 -7.473 1 96.31 89 LEU A O 1
ATOM 689 N N . ILE A 1 90 ? 15.914 -6.344 -8.141 1 96.94 90 ILE A N 1
ATOM 690 C CA . ILE A 1 90 ? 16.547 -7.266 -7.191 1 96.94 90 ILE A CA 1
ATOM 691 C C . ILE A 1 90 ? 16.109 -6.914 -5.77 1 96.94 90 ILE A C 1
ATOM 693 O O . ILE A 1 90 ? 15.953 -7.797 -4.926 1 96.94 90 ILE A O 1
ATOM 697 N N . GLU A 1 91 ? 15.867 -5.621 -5.492 1 95.56 91 GLU A N 1
ATOM 698 C CA . GLU A 1 91 ? 15.398 -5.211 -4.172 1 95.56 91 GLU A CA 1
ATOM 699 C C . GLU A 1 91 ? 14.047 -5.832 -3.846 1 95.56 91 GLU A C 1
ATOM 701 O O . GLU A 1 91 ? 13.797 -6.238 -2.709 1 95.56 91 GLU A O 1
ATOM 706 N N . ARG A 1 92 ? 13.211 -5.863 -4.852 1 97.19 92 ARG A N 1
ATOM 707 C CA . ARG A 1 92 ? 11.906 -6.492 -4.68 1 97.19 92 ARG A CA 1
ATOM 708 C C . ARG A 1 92 ? 12.047 -7.996 -4.457 1 97.19 92 ARG A C 1
ATOM 710 O O . ARG A 1 92 ? 11.336 -8.578 -3.639 1 97.19 92 ARG A O 1
ATOM 717 N N . ASP A 1 93 ? 12.969 -8.609 -5.215 1 98.31 93 ASP A N 1
ATOM 718 C CA . ASP A 1 93 ? 13.203 -10.047 -5.047 1 98.31 93 ASP A CA 1
ATOM 719 C C . ASP A 1 93 ? 13.625 -10.367 -3.613 1 98.31 93 ASP A C 1
ATOM 721 O O . ASP A 1 93 ? 13.086 -11.289 -2.996 1 98.31 93 ASP A O 1
ATOM 725 N N . LYS A 1 94 ? 14.531 -9.602 -3.119 1 97.88 94 LYS A N 1
ATOM 726 C CA . LYS A 1 94 ? 15.031 -9.82 -1.762 1 97.88 94 LYS A CA 1
ATOM 727 C C . LYS A 1 94 ? 13.93 -9.578 -0.73 1 97.88 94 LYS A C 1
ATOM 729 O O . LYS A 1 94 ? 13.844 -10.297 0.27 1 97.88 94 LYS A O 1
ATOM 734 N N . PHE A 1 95 ? 13.172 -8.586 -0.948 1 98.44 95 PHE A N 1
ATOM 735 C CA . PHE A 1 95 ? 12.023 -8.289 -0.105 1 98.44 95 PHE A CA 1
ATOM 736 C C . PHE A 1 95 ? 11.055 -9.469 -0.064 1 98.44 95 PHE A C 1
ATOM 738 O O . PHE A 1 95 ? 10.664 -9.922 1.015 1 98.44 95 PHE A O 1
ATOM 745 N N . ASP A 1 96 ? 10.695 -10 -1.207 1 98.69 96 ASP A N 1
ATOM 746 C CA . ASP A 1 96 ? 9.789 -11.141 -1.295 1 98.69 96 ASP A CA 1
ATOM 747 C C . ASP A 1 96 ? 10.391 -12.375 -0.62 1 98.69 96 ASP A C 1
ATOM 749 O O . ASP A 1 96 ? 9.68 -13.133 0.044 1 98.69 96 ASP A O 1
ATOM 753 N N . PHE A 1 97 ? 11.711 -12.594 -0.811 1 98.75 97 PHE A N 1
ATOM 754 C CA . PHE A 1 97 ? 12.383 -13.703 -0.14 1 98.75 97 PHE A CA 1
ATOM 755 C C . PHE A 1 97 ? 12.219 -13.602 1.371 1 98.75 97 PHE A C 1
ATOM 757 O O . PHE A 1 97 ? 11.914 -14.594 2.039 1 98.75 97 PHE A O 1
ATOM 764 N N . ALA A 1 98 ? 12.422 -12.406 1.899 1 98.75 98 ALA A N 1
ATOM 765 C CA . ALA A 1 98 ? 12.281 -12.195 3.338 1 98.75 98 ALA A CA 1
ATOM 766 C C . ALA A 1 98 ? 10.852 -12.445 3.797 1 98.75 98 ALA A C 1
ATOM 768 O O . ALA A 1 98 ? 10.625 -13.031 4.859 1 98.75 98 ALA A O 1
ATOM 769 N N . LEU A 1 99 ? 9.867 -12.008 3.006 1 98.81 99 LEU A N 1
ATOM 770 C CA . LEU A 1 99 ? 8.469 -12.266 3.326 1 98.81 99 LEU A CA 1
ATOM 771 C C . LEU A 1 99 ? 8.188 -13.766 3.385 1 98.81 99 LEU A C 1
ATOM 773 O O . LEU A 1 99 ? 7.543 -14.242 4.324 1 98.81 99 LEU A O 1
ATOM 777 N N . ILE A 1 100 ? 8.641 -14.461 2.348 1 98.75 100 ILE A N 1
ATOM 778 C CA . ILE A 1 100 ? 8.414 -15.906 2.264 1 98.75 100 ILE A CA 1
ATOM 779 C C . ILE A 1 100 ? 9.055 -16.594 3.465 1 98.75 100 ILE A C 1
ATOM 781 O O . ILE A 1 100 ? 8.43 -17.453 4.102 1 98.75 100 ILE A O 1
ATOM 785 N N . GLU A 1 101 ? 10.289 -16.203 3.771 1 98.69 101 GLU A N 1
ATOM 786 C CA . GLU A 1 101 ? 11.016 -16.781 4.898 1 98.69 101 GLU A CA 1
ATOM 787 C C . GLU A 1 101 ? 10.234 -16.625 6.199 1 98.69 101 GLU A C 1
ATOM 789 O O . GLU A 1 101 ? 10 -17.609 6.91 1 98.69 101 GLU A O 1
ATOM 794 N N . GLU A 1 102 ? 9.828 -15.445 6.539 1 98.62 102 GLU A N 1
ATOM 795 C CA . GLU A 1 102 ? 9.141 -15.164 7.797 1 98.62 102 GLU A CA 1
ATOM 796 C C . GLU A 1 102 ? 7.758 -15.797 7.824 1 98.62 102 GLU A C 1
ATOM 798 O O . GLU A 1 102 ? 7.301 -16.266 8.875 1 98.62 102 GLU A O 1
ATOM 803 N N . ALA A 1 103 ? 7.055 -15.781 6.668 1 98.5 103 ALA A N 1
ATOM 804 C CA . ALA A 1 103 ? 5.734 -16.406 6.602 1 98.5 103 ALA A CA 1
ATOM 805 C C . ALA A 1 103 ? 5.824 -17.906 6.812 1 98.5 103 ALA A C 1
ATOM 807 O O . ALA A 1 103 ? 4.965 -18.5 7.465 1 98.5 103 ALA A O 1
ATOM 808 N N . THR A 1 104 ? 6.832 -18.516 6.223 1 97.88 104 THR A N 1
ATOM 809 C CA . THR A 1 104 ? 7.047 -19.953 6.383 1 97.88 104 THR A CA 1
ATOM 810 C C . THR A 1 104 ? 7.383 -20.297 7.832 1 97.88 104 THR A C 1
ATOM 812 O O . THR A 1 104 ? 6.852 -21.266 8.391 1 97.88 104 THR A O 1
ATOM 815 N N . LYS A 1 105 ? 8.281 -19.484 8.453 1 97.25 105 LYS A N 1
ATOM 816 C CA . LYS A 1 105 ? 8.625 -19.672 9.859 1 97.25 105 LYS A CA 1
ATOM 817 C C . LYS A 1 105 ? 7.383 -19.594 10.742 1 97.25 105 LYS A C 1
ATOM 819 O O . LYS A 1 105 ? 7.242 -20.359 11.703 1 97.25 105 LYS A O 1
ATOM 824 N N . LYS A 1 106 ? 6.523 -18.703 10.43 1 96.5 106 LYS A N 1
ATOM 825 C CA . LYS A 1 106 ? 5.309 -18.484 11.203 1 96.5 106 LYS A CA 1
ATOM 826 C C . LYS A 1 106 ? 4.23 -19.5 10.836 1 96.5 106 LYS A C 1
ATOM 828 O O . LYS A 1 106 ? 3.207 -19.609 11.516 1 96.5 106 LYS A O 1
ATOM 833 N N . ASN A 1 107 ? 4.406 -20.203 9.727 1 96.31 107 ASN A N 1
ATOM 834 C CA . ASN A 1 107 ? 3.504 -21.219 9.219 1 96.31 107 ASN A CA 1
ATOM 835 C C . ASN A 1 107 ? 2.145 -20.641 8.844 1 96.31 107 ASN A C 1
ATOM 837 O O . ASN A 1 107 ? 1.106 -21.203 9.18 1 96.31 107 ASN A O 1
ATOM 841 N N . ILE A 1 108 ? 2.139 -19.469 8.266 1 97.5 108 ILE A N 1
ATOM 842 C CA . ILE A 1 108 ? 0.895 -18.922 7.734 1 97.5 108 ILE A CA 1
ATOM 843 C C . ILE A 1 108 ? 0.775 -19.266 6.254 1 97.5 108 ILE A C 1
ATOM 845 O O . ILE A 1 108 ? 1.784 -19.469 5.574 1 97.5 108 ILE A O 1
ATOM 849 N N . PRO A 1 109 ? -0.455 -19.344 5.742 1 98.19 109 PRO A N 1
ATOM 850 C CA . PRO A 1 109 ? -0.626 -19.672 4.324 1 98.19 109 PRO A CA 1
ATOM 851 C C . PRO A 1 109 ? -0.081 -18.594 3.398 1 98.19 109 PRO A C 1
ATOM 853 O O . PRO A 1 109 ? -0.161 -17.406 3.719 1 98.19 109 PRO A O 1
ATOM 856 N N . ILE A 1 110 ? 0.443 -19 2.25 1 98.75 110 ILE A N 1
ATOM 857 C CA . ILE A 1 110 ? 0.979 -18.094 1.23 1 98.75 110 ILE A CA 1
ATOM 858 C C . ILE A 1 110 ? 0.317 -18.391 -0.114 1 98.75 110 ILE A C 1
ATOM 860 O O . ILE A 1 110 ? 0.262 -19.547 -0.546 1 98.75 110 ILE A O 1
ATOM 864 N N . LEU A 1 111 ? -0.246 -17.391 -0.719 1 98.69 111 LEU A N 1
ATOM 865 C CA . LEU A 1 111 ? -0.74 -17.438 -2.09 1 98.69 111 LEU A CA 1
ATOM 866 C C . LEU A 1 111 ? 0.098 -16.547 -3.004 1 98.69 111 LEU A C 1
ATOM 868 O O . LEU A 1 111 ? 0.107 -15.328 -2.85 1 98.69 111 LEU A O 1
ATOM 872 N N . GLY A 1 112 ? 0.855 -17.125 -3.893 1 98.81 112 GLY A N 1
ATOM 873 C CA . GLY A 1 112 ? 1.608 -16.391 -4.887 1 98.81 112 GLY A CA 1
ATOM 874 C C . GLY A 1 112 ? 0.894 -16.281 -6.223 1 98.81 112 GLY A C 1
ATOM 875 O O . GLY A 1 112 ? 0.45 -17.297 -6.773 1 98.81 112 GLY A O 1
ATOM 876 N N . ILE A 1 113 ? 0.782 -15.109 -6.781 1 98.81 113 ILE A N 1
ATOM 877 C CA . ILE A 1 113 ? 0.057 -14.898 -8.031 1 98.81 113 ILE A CA 1
ATOM 878 C C . ILE A 1 113 ? 1.001 -14.32 -9.086 1 98.81 113 ILE A C 1
ATOM 880 O O . ILE A 1 113 ? 1.649 -13.297 -8.852 1 98.81 113 ILE A O 1
ATOM 884 N N . CYS A 1 114 ? 1.075 -14.992 -10.281 1 98.38 114 CYS A N 1
ATOM 885 C CA . CYS A 1 114 ? 1.921 -14.609 -11.406 1 98.38 114 CYS A CA 1
ATOM 886 C C . CYS A 1 114 ? 3.383 -14.523 -10.984 1 98.38 114 CYS A C 1
ATOM 888 O O . CYS A 1 114 ? 4.02 -15.539 -10.719 1 98.38 114 CYS A O 1
ATOM 890 N N . ARG A 1 115 ? 3.926 -13.297 -10.836 1 98.5 115 ARG A N 1
ATOM 891 C CA . ARG A 1 115 ? 5.281 -13.156 -10.32 1 98.5 115 ARG A CA 1
ATOM 892 C C . ARG A 1 115 ? 5.398 -13.766 -8.922 1 98.5 115 ARG A C 1
ATOM 894 O O . ARG A 1 115 ? 6.438 -14.328 -8.57 1 98.5 115 ARG A O 1
ATOM 901 N N . GLY A 1 116 ? 4.375 -13.57 -8.102 1 98.81 116 GLY A N 1
ATOM 902 C CA . GLY A 1 116 ? 4.355 -14.156 -6.77 1 98.81 116 GLY A CA 1
ATOM 903 C C . GLY A 1 116 ? 4.578 -15.656 -6.773 1 98.81 116 GLY A C 1
ATOM 904 O O . GLY A 1 116 ? 5.266 -16.188 -5.902 1 98.81 116 GLY A O 1
ATOM 905 N N . ALA A 1 117 ? 3.979 -16.344 -7.746 1 98.81 117 ALA A N 1
ATOM 906 C CA . ALA A 1 117 ? 4.203 -17.781 -7.91 1 98.81 117 ALA A CA 1
ATOM 907 C C . ALA A 1 117 ? 5.637 -18.062 -8.344 1 98.81 117 ALA A C 1
ATOM 909 O O . ALA A 1 117 ? 6.266 -19 -7.848 1 98.81 117 ALA A O 1
ATOM 910 N N . GLN A 1 118 ? 6.109 -17.266 -9.266 1 98.88 118 GLN A N 1
ATOM 911 C CA . GLN A 1 118 ? 7.449 -17.438 -9.812 1 98.88 118 GLN A CA 1
ATOM 912 C C . GLN A 1 118 ? 8.508 -17.281 -8.727 1 98.88 118 GLN A C 1
ATOM 914 O O . GLN A 1 118 ? 9.398 -18.125 -8.594 1 98.88 118 GLN A O 1
ATOM 919 N N . ILE A 1 119 ? 8.391 -16.219 -7.914 1 98.88 119 ILE A N 1
ATOM 920 C CA . ILE A 1 119 ? 9.383 -15.938 -6.887 1 98.88 119 ILE A CA 1
ATOM 921 C C . ILE A 1 119 ? 9.305 -17 -5.793 1 98.88 119 ILE A C 1
ATOM 923 O O . ILE A 1 119 ? 10.32 -17.359 -5.195 1 98.88 119 ILE A O 1
ATOM 927 N N . LEU A 1 120 ? 8.133 -17.5 -5.5 1 98.75 120 LEU A N 1
ATOM 928 C CA . LEU A 1 120 ? 7.945 -18.609 -4.566 1 98.75 120 LEU A CA 1
ATOM 929 C C . LEU A 1 120 ? 8.727 -19.844 -5.016 1 98.75 120 LEU A C 1
ATOM 931 O O . LEU A 1 120 ? 9.438 -20.453 -4.219 1 98.75 120 LEU A O 1
ATOM 935 N N . ASN A 1 121 ? 8.578 -20.219 -6.258 1 98.88 121 ASN A N 1
ATOM 936 C CA . ASN A 1 121 ? 9.305 -21.359 -6.812 1 98.88 121 ASN A CA 1
ATOM 937 C C . ASN A 1 121 ? 10.812 -21.172 -6.703 1 98.88 121 ASN A C 1
ATOM 939 O O . ASN A 1 121 ? 11.531 -22.078 -6.285 1 98.88 121 ASN A O 1
ATOM 943 N N . VAL A 1 122 ? 11.25 -20 -7.047 1 98.88 122 VAL A N 1
ATOM 944 C CA . VAL A 1 122 ? 12.68 -19.719 -7.031 1 98.88 122 VAL A CA 1
ATOM 945 C C . VAL A 1 122 ? 13.203 -19.75 -5.598 1 98.88 122 VAL A C 1
ATOM 947 O O . VAL A 1 122 ? 14.289 -20.281 -5.34 1 98.88 122 VAL A O 1
ATOM 950 N N . TYR A 1 123 ? 12.492 -19.188 -4.633 1 98.88 123 TYR A N 1
ATOM 951 C CA . TYR A 1 123 ? 12.891 -19.188 -3.229 1 98.88 123 TYR A CA 1
ATOM 952 C C . TYR A 1 123 ? 13.156 -20.609 -2.738 1 98.88 123 TYR A C 1
ATOM 954 O O . TYR A 1 123 ? 14.102 -20.844 -1.979 1 98.88 123 TYR A O 1
ATOM 962 N N . PHE A 1 124 ? 12.367 -21.531 -3.16 1 98.69 124 PHE A N 1
ATOM 963 C CA . PHE A 1 124 ? 12.461 -22.891 -2.656 1 98.69 124 PHE A CA 1
ATOM 964 C C . PHE A 1 124 ? 13.367 -23.734 -3.549 1 98.69 124 PHE A C 1
ATOM 966 O O . PHE A 1 124 ? 13.414 -24.953 -3.412 1 98.69 124 PHE A O 1
ATOM 973 N N . GLY A 1 125 ? 14.023 -23.109 -4.539 1 98.62 125 GLY A N 1
ATOM 974 C CA . GLY A 1 125 ? 15.109 -23.781 -5.23 1 98.62 125 GLY A CA 1
ATOM 975 C C . GLY A 1 125 ? 14.781 -24.125 -6.668 1 98.62 125 GLY A C 1
ATOM 976 O O . GLY A 1 125 ? 15.586 -24.734 -7.371 1 98.62 125 GLY A O 1
ATOM 977 N N . GLY A 1 126 ? 13.547 -23.781 -7.176 1 98.81 126 GLY A N 1
ATOM 978 C CA . GLY A 1 126 ? 13.195 -23.984 -8.57 1 98.81 126 GLY A CA 1
ATOM 979 C C . GLY A 1 126 ? 13.797 -22.938 -9.492 1 98.81 126 GLY A C 1
ATOM 980 O O . GLY A 1 126 ? 14.523 -22.047 -9.047 1 98.81 126 GLY A O 1
ATOM 981 N N . THR A 1 127 ? 13.508 -23.094 -10.773 1 98.75 127 THR A N 1
ATOM 982 C CA . THR A 1 127 ? 14.008 -22.156 -11.773 1 98.75 127 THR A CA 1
ATOM 983 C C . THR A 1 127 ? 12.898 -21.719 -12.727 1 98.75 127 THR A C 1
ATOM 985 O O . THR A 1 127 ? 11.773 -22.234 -12.641 1 98.75 127 THR A O 1
ATOM 988 N N . LEU A 1 128 ? 13.219 -20.734 -13.57 1 98.75 128 LEU A N 1
ATOM 989 C CA . LEU A 1 128 ? 12.227 -20.203 -14.5 1 98.75 128 LEU A CA 1
ATOM 990 C C . LEU A 1 128 ? 12.758 -20.203 -15.922 1 98.75 128 LEU A C 1
ATOM 992 O O . LEU A 1 128 ? 13.961 -20.047 -16.141 1 98.75 128 LEU A O 1
ATOM 996 N N . TYR A 1 129 ? 11.867 -20.438 -16.891 1 98.44 129 TYR A N 1
ATOM 997 C CA . TYR A 1 129 ? 12.133 -19.875 -18.203 1 98.44 129 TYR A CA 1
ATOM 998 C C . TYR A 1 129 ? 12.023 -18.359 -18.172 1 98.44 129 TYR A C 1
ATOM 1000 O O . TYR A 1 129 ? 10.992 -17.812 -17.781 1 98.44 129 TYR A O 1
ATOM 1008 N N . GLN A 1 130 ? 13.047 -17.703 -18.594 1 98.19 130 GLN A N 1
ATOM 1009 C CA . GLN A 1 130 ? 13.062 -16.25 -18.547 1 98.19 130 GLN A CA 1
ATOM 1010 C C . GLN A 1 130 ? 12.102 -15.656 -19.562 1 98.19 130 GLN A C 1
ATOM 1012 O O . GLN A 1 130 ? 11.781 -14.469 -19.5 1 98.19 130 GLN A O 1
ATOM 1017 N N . ASP A 1 131 ? 11.711 -16.453 -20.5 1 98 131 ASP A N 1
ATOM 1018 C CA . ASP A 1 131 ? 10.711 -16.125 -21.516 1 98 131 ASP A CA 1
ATOM 1019 C C . ASP A 1 131 ? 10.133 -17.391 -22.141 1 98 131 ASP A C 1
ATOM 1021 O O . ASP A 1 131 ? 10.828 -18.406 -22.281 1 98 131 ASP A O 1
ATOM 1025 N N . THR A 1 132 ? 8.883 -17.219 -22.594 1 96.88 132 THR A N 1
ATOM 1026 C CA . THR A 1 132 ? 8.219 -18.359 -23.203 1 96.88 132 THR A CA 1
ATOM 1027 C C . THR A 1 132 ? 8.992 -18.859 -24.422 1 96.88 132 THR A C 1
ATOM 1029 O O . THR A 1 132 ? 8.977 -20.047 -24.75 1 96.88 132 THR A O 1
ATOM 1032 N N . SER A 1 133 ? 9.695 -17.984 -25.078 1 96.06 133 SER A N 1
ATOM 1033 C CA . SER A 1 133 ? 10.383 -18.281 -26.328 1 96.06 133 SER A CA 1
ATOM 1034 C C . SER A 1 133 ? 11.586 -19.188 -26.094 1 96.06 133 SER A C 1
ATOM 1036 O O . SER A 1 133 ? 12.141 -19.75 -27.047 1 96.06 133 SER A O 1
ATOM 1038 N N . TYR A 1 134 ? 12.008 -19.375 -24.859 1 96.38 134 TYR A N 1
ATOM 1039 C CA . TYR A 1 134 ? 13.203 -20.156 -24.578 1 96.38 134 TYR A CA 1
ATOM 1040 C C . TYR A 1 134 ? 12.836 -21.625 -24.312 1 96.38 134 TYR A C 1
ATOM 1042 O O . TYR A 1 134 ? 13.719 -22.453 -24.109 1 96.38 134 TYR A O 1
ATOM 1050 N N . ARG A 1 135 ? 11.547 -21.891 -24.312 1 95.38 135 ARG A N 1
ATOM 1051 C CA . ARG A 1 135 ? 11.117 -23.281 -24.219 1 95.38 135 ARG A CA 1
ATOM 1052 C C . ARG A 1 135 ? 11.445 -24.031 -25.5 1 95.38 135 ARG A C 1
ATOM 1054 O O . ARG A 1 135 ? 11.391 -23.469 -26.594 1 95.38 135 ARG A O 1
ATOM 1061 N N . GLU A 1 136 ? 11.711 -25.297 -25.406 1 91.81 136 GLU A N 1
ATOM 1062 C CA . GLU A 1 136 ? 12.062 -26.125 -26.547 1 91.81 136 GLU A CA 1
ATOM 1063 C C . GLU A 1 136 ? 10.82 -26.672 -27.25 1 91.81 136 GLU A C 1
ATOM 1065 O O . GLU A 1 136 ? 10.914 -27.266 -28.328 1 91.81 136 GLU A O 1
ATOM 1070 N N . ARG A 1 137 ? 9.672 -26.469 -26.734 1 91.31 137 ARG A N 1
ATOM 1071 C CA . ARG A 1 137 ? 8.43 -26.953 -27.328 1 91.31 137 ARG A CA 1
ATOM 1072 C C . ARG A 1 137 ? 7.488 -25.812 -27.656 1 91.31 137 ARG A C 1
ATOM 1074 O O . ARG A 1 137 ? 7.695 -24.672 -27.203 1 91.31 137 ARG A O 1
ATOM 1081 N N . SER A 1 138 ? 6.5 -26.141 -28.5 1 90.19 138 SER A N 1
ATOM 1082 C CA . SER A 1 138 ? 5.492 -25.141 -28.844 1 90.19 138 SER A CA 1
ATOM 1083 C C . SER A 1 138 ? 4.805 -24.594 -27.594 1 90.19 138 SER A C 1
ATOM 1085 O O . SER A 1 138 ? 4.434 -25.359 -26.703 1 90.19 138 SER A O 1
ATOM 1087 N N . THR A 1 139 ? 4.73 -23.266 -27.516 1 93.44 139 THR A N 1
ATOM 1088 C CA . THR A 1 139 ? 4.16 -22.578 -26.359 1 93.44 139 THR A CA 1
ATOM 1089 C C . THR A 1 139 ? 2.982 -21.703 -26.781 1 93.44 139 THR A C 1
ATOM 1091 O O . THR A 1 139 ? 3.086 -20.938 -27.734 1 93.44 139 THR A O 1
ATOM 1094 N N . ILE A 1 140 ? 1.903 -21.875 -26.125 1 93.31 140 ILE A N 1
ATOM 1095 C CA . ILE A 1 140 ? 0.731 -21.062 -26.422 1 93.31 140 ILE A CA 1
ATOM 1096 C C . ILE A 1 140 ? 0.956 -19.641 -25.906 1 93.31 140 ILE A C 1
ATOM 1098 O O . ILE A 1 140 ? 1.945 -19.359 -25.219 1 93.31 140 ILE A O 1
ATOM 1102 N N . ARG A 1 141 ? -0.025 -18.734 -26.25 1 92.75 141 ARG A N 1
ATOM 1103 C CA . ARG A 1 141 ? 0.055 -17.344 -25.797 1 92.75 141 ARG A CA 1
ATOM 1104 C C . ARG A 1 141 ? -0.294 -17.234 -24.312 1 92.75 141 ARG A C 1
ATOM 1106 O O . ARG A 1 141 ? -1.405 -17.578 -23.906 1 92.75 141 ARG A O 1
ATOM 1113 N N . HIS A 1 142 ? 0.604 -16.766 -23.5 1 94.19 142 HIS A N 1
ATOM 1114 C CA . HIS A 1 142 ? 0.402 -16.578 -22.062 1 94.19 142 HIS A CA 1
ATOM 1115 C C . HIS A 1 142 ? 0.365 -15.094 -21.703 1 94.19 142 HIS A C 1
ATOM 1117 O O . HIS A 1 142 ? 0.475 -14.727 -20.531 1 94.19 142 HIS A O 1
ATOM 1123 N N . TRP A 1 143 ? 0.386 -14.266 -22.672 1 92.56 143 TRP A N 1
ATOM 1124 C CA . TRP A 1 143 ? 0.248 -12.82 -22.547 1 92.56 143 TRP A CA 1
ATOM 1125 C C . TRP A 1 143 ? -0.863 -12.297 -23.453 1 92.56 143 TRP A C 1
ATOM 1127 O O . TRP A 1 143 ? -0.631 -12.008 -24.625 1 92.56 143 TRP A O 1
ATOM 1137 N N . GLN A 1 144 ? -1.928 -12.133 -22.797 1 88.5 144 GLN A N 1
ATOM 1138 C CA . GLN A 1 144 ? -3.051 -11.688 -23.625 1 88.5 144 GLN A CA 1
ATOM 1139 C C . GLN A 1 144 ? -3.021 -10.18 -23.812 1 88.5 144 GLN A C 1
ATOM 1141 O O . GLN A 1 144 ? -2.314 -9.469 -23.094 1 88.5 144 GLN A O 1
ATOM 1146 N N . SER A 1 145 ? -3.465 -9.648 -24.922 1 75.31 145 SER A N 1
ATOM 1147 C CA . SER A 1 145 ? -3.305 -8.25 -25.281 1 75.31 145 SER A CA 1
ATOM 1148 C C . SER A 1 145 ? -4.188 -7.352 -24.422 1 75.31 145 SER A C 1
ATOM 1150 O O . SER A 1 145 ? -3.713 -6.355 -23.859 1 75.31 145 SER A O 1
ATOM 1152 N N . PHE A 1 146 ? -5.504 -7.516 -24.688 1 71.06 146 PHE A N 1
ATOM 1153 C CA . PHE A 1 146 ? -6.371 -6.504 -24.094 1 71.06 146 PHE A CA 1
ATOM 1154 C C . PHE A 1 146 ? -7.422 -7.148 -23.188 1 71.06 146 PHE A C 1
ATOM 1156 O O . PHE A 1 146 ? -7.59 -8.375 -23.203 1 71.06 146 PHE A O 1
ATOM 1163 N N . ASN A 1 147 ? -7.969 -6.605 -21.938 1 83.62 147 ASN A N 1
ATOM 1164 C CA . ASN A 1 147 ? -9.07 -6.875 -21.016 1 83.62 147 ASN A CA 1
ATOM 1165 C C . ASN A 1 147 ? -8.672 -7.879 -19.938 1 83.62 147 ASN A C 1
ATOM 1167 O O . ASN A 1 147 ? -8.711 -9.086 -20.172 1 83.62 147 ASN A O 1
ATOM 1171 N N . PRO A 1 148 ? -8.359 -7.504 -18.891 1 87.94 148 PRO A N 1
ATOM 1172 C CA . PRO A 1 148 ? -7.84 -8.367 -17.812 1 87.94 148 PRO A CA 1
ATOM 1173 C C . PRO A 1 148 ? -8.844 -9.43 -17.375 1 87.94 148 PRO A C 1
ATOM 1175 O O . PRO A 1 148 ? -8.453 -10.461 -16.828 1 87.94 148 PRO A O 1
ATOM 1178 N N . THR A 1 149 ? -10.078 -9.281 -17.75 1 91.06 149 THR A N 1
ATOM 1179 C CA . THR A 1 149 ? -11.086 -10.219 -17.266 1 91.06 149 THR A CA 1
ATOM 1180 C C . THR A 1 149 ? -11.398 -11.266 -18.328 1 91.06 149 THR A C 1
ATOM 1182 O O . THR A 1 149 ? -12.133 -12.219 -18.078 1 91.06 149 THR A O 1
ATOM 1185 N N . GLU A 1 150 ? -10.859 -11.07 -19.516 1 91.69 150 GLU A N 1
ATOM 1186 C CA . GLU A 1 150 ? -11.047 -12.07 -20.562 1 91.69 150 GLU A CA 1
ATOM 1187 C C . GLU A 1 150 ? -10.18 -13.297 -20.312 1 91.69 150 GLU A C 1
ATOM 1189 O O . GLU A 1 150 ? -8.953 -13.195 -20.234 1 91.69 150 GLU A O 1
ATOM 1194 N N . LYS A 1 151 ? -10.812 -14.461 -20.141 1 94.88 151 LYS A N 1
ATOM 1195 C CA . LYS A 1 151 ? -10.094 -15.727 -20.047 1 94.88 151 LYS A CA 1
ATOM 1196 C C . LYS A 1 151 ? -9.664 -16.234 -21.406 1 94.88 151 LYS A C 1
ATOM 1198 O O . LYS A 1 151 ? -10.461 -16.25 -22.359 1 94.88 151 LYS A O 1
ATOM 1203 N N . THR A 1 152 ? -8.461 -16.625 -21.5 1 94.88 152 THR A N 1
ATOM 1204 C CA . THR A 1 152 ? -7.953 -16.766 -22.859 1 94.88 152 THR A CA 1
ATOM 1205 C C . THR A 1 152 ? -7.516 -18.219 -23.109 1 94.88 152 THR A C 1
ATOM 1207 O O . THR A 1 152 ? -7.848 -18.797 -24.141 1 94.88 152 THR A O 1
ATOM 1210 N N . HIS A 1 153 ? -6.793 -18.844 -22.219 1 95.81 153 HIS A N 1
ATOM 1211 C CA . HIS A 1 153 ? -6.379 -20.219 -22.484 1 95.81 153 HIS A CA 1
ATOM 1212 C C . HIS A 1 153 ? -6.875 -21.172 -21.406 1 95.81 153 HIS A C 1
ATOM 1214 O O . HIS A 1 153 ? -7.25 -20.734 -20.312 1 95.81 153 HIS A O 1
ATOM 1220 N N . GLN A 1 154 ? -6.836 -22.422 -21.703 1 97.25 154 GLN A N 1
ATOM 1221 C CA . GLN A 1 154 ? -7.363 -23.453 -20.812 1 97.25 154 GLN A CA 1
ATOM 1222 C C . GLN A 1 154 ? -6.27 -24.016 -19.906 1 97.25 154 GLN A C 1
ATOM 1224 O O . GLN A 1 154 ? -5.098 -24.047 -20.297 1 97.25 154 GLN A O 1
ATOM 1229 N N . ILE A 1 155 ? -6.668 -24.391 -18.688 1 98 155 ILE A N 1
ATOM 1230 C CA . ILE A 1 155 ? -5.801 -25.172 -17.812 1 98 155 ILE A CA 1
ATOM 1231 C C . ILE A 1 155 ? -6.504 -26.469 -17.391 1 98 155 ILE A C 1
ATOM 1233 O O . ILE A 1 155 ? -7.738 -26.531 -17.406 1 98 155 ILE A O 1
ATOM 1237 N N . THR A 1 156 ? -5.742 -27.422 -17.109 1 98.31 156 THR A N 1
ATOM 1238 C CA . THR A 1 156 ? -6.215 -28.688 -16.578 1 98.31 156 THR A CA 1
ATOM 1239 C C . THR A 1 156 ? -5.648 -28.938 -15.18 1 98.31 156 THR A C 1
ATOM 1241 O O . THR A 1 156 ? -4.441 -28.812 -14.961 1 98.31 156 THR A O 1
ATOM 1244 N N . ILE A 1 157 ? -6.508 -29.344 -14.289 1 97.94 157 ILE A N 1
ATOM 1245 C CA . ILE A 1 157 ? -6.125 -29.547 -12.898 1 97.94 157 ILE A CA 1
ATOM 1246 C C . ILE A 1 157 ? -5.75 -31 -12.664 1 97.94 157 ILE A C 1
ATOM 1248 O O . ILE A 1 157 ? -6.441 -31.906 -13.141 1 97.94 157 ILE A O 1
ATOM 1252 N N . LYS A 1 158 ? -4.676 -31.203 -12 1 97.12 158 LYS A N 1
ATOM 1253 C CA . LYS A 1 158 ? -4.262 -32.562 -11.609 1 97.12 158 LYS A CA 1
ATOM 1254 C C . LYS A 1 158 ? -5.152 -33.094 -10.5 1 97.12 158 LYS A C 1
ATOM 1256 O O . LYS A 1 158 ? -5.371 -32.438 -9.484 1 97.12 158 LYS A O 1
ATOM 1261 N N . PRO A 1 159 ? -5.648 -34.344 -10.672 1 95.56 159 PRO A N 1
ATOM 1262 C CA . PRO A 1 159 ? -6.461 -34.969 -9.609 1 95.56 159 PRO A CA 1
ATOM 1263 C C . PRO A 1 159 ? -5.688 -35.125 -8.305 1 95.56 159 PRO A C 1
ATOM 1265 O O . PRO A 1 159 ? -4.453 -35.188 -8.312 1 95.56 159 PRO A O 1
ATOM 1268 N N . LYS A 1 160 ? -6.406 -35.125 -7.18 1 94.12 160 LYS A N 1
ATOM 1269 C CA . LYS A 1 160 ? -5.859 -35.406 -5.855 1 94.12 160 LYS A CA 1
ATOM 1270 C C . LYS A 1 160 ? -4.941 -34.281 -5.398 1 94.12 160 LYS A C 1
ATOM 1272 O O . LYS A 1 160 ? -3.891 -34.531 -4.805 1 94.12 160 LYS A O 1
ATOM 1277 N N . THR A 1 161 ? -5.137 -33.125 -5.91 1 95.62 161 THR A N 1
ATOM 1278 C CA . THR A 1 161 ? -4.504 -31.922 -5.43 1 95.62 161 THR A CA 1
ATOM 1279 C C . THR A 1 161 ? -5.508 -31.047 -4.688 1 95.62 161 THR A C 1
ATOM 1281 O O . THR A 1 161 ? -6.715 -31.281 -4.746 1 95.62 161 THR A O 1
ATOM 1284 N N . ARG A 1 162 ? -5.008 -30.172 -3.938 1 94 162 ARG A N 1
ATOM 1285 C CA . ARG A 1 162 ? -5.879 -29.203 -3.279 1 94 162 ARG A CA 1
ATOM 1286 C C . ARG A 1 162 ? -6.691 -28.406 -4.301 1 94 162 ARG A C 1
ATOM 1288 O O . ARG A 1 162 ? -7.871 -28.125 -4.082 1 94 162 ARG A O 1
ATOM 1295 N N . MET A 1 163 ? -6.062 -28.047 -5.41 1 95.06 163 MET A N 1
ATOM 1296 C CA . MET A 1 163 ? -6.75 -27.297 -6.465 1 95.06 163 MET A CA 1
ATOM 1297 C C . MET A 1 163 ? -7.957 -28.078 -6.977 1 95.06 163 MET A C 1
ATOM 1299 O O . MET A 1 163 ? -9 -27.484 -7.27 1 95.06 163 MET A O 1
ATOM 1303 N N . ALA A 1 164 ? -7.789 -29.344 -7.078 1 95.88 164 ALA A N 1
ATOM 1304 C CA . ALA A 1 164 ? -8.898 -30.188 -7.535 1 95.88 164 ALA A CA 1
ATOM 1305 C C . ALA A 1 164 ? -10.055 -30.156 -6.543 1 95.88 164 ALA A C 1
ATOM 1307 O O . ALA A 1 164 ? -11.219 -30.281 -6.93 1 95.88 164 ALA A O 1
ATOM 1308 N N . GLN A 1 165 ? -9.695 -30.016 -5.281 1 93.81 165 GLN A N 1
ATOM 1309 C CA . GLN A 1 165 ? -10.719 -29.938 -4.242 1 93.81 165 GLN A CA 1
ATOM 1310 C C . GLN A 1 165 ? -11.438 -28.578 -4.281 1 93.81 165 GLN A C 1
ATOM 1312 O O . GLN A 1 165 ? -12.633 -28.5 -3.996 1 93.81 165 GLN A O 1
ATOM 1317 N N . ILE A 1 166 ? -10.641 -27.594 -4.617 1 93.19 166 ILE A N 1
ATOM 1318 C CA . ILE A 1 166 ? -11.141 -26.234 -4.629 1 93.19 166 ILE A CA 1
ATOM 1319 C C . ILE A 1 166 ? -12.07 -26.031 -5.824 1 93.19 166 ILE A C 1
ATOM 1321 O O . ILE A 1 166 ? -13.172 -25.5 -5.676 1 93.19 166 ILE A O 1
ATOM 1325 N N . PHE A 1 167 ? -11.414 -26.594 -6.93 1 91.88 167 PHE A N 1
ATOM 1326 C CA . PHE A 1 167 ? -12.172 -26.406 -8.164 1 91.88 167 PHE A CA 1
ATOM 1327 C C . PHE A 1 167 ? -12.945 -27.656 -8.523 1 91.88 167 PHE A C 1
ATOM 1329 O O . PHE A 1 167 ? -12.422 -28.781 -8.391 1 91.88 167 PHE A O 1
ATOM 1336 N N . LYS A 1 168 ? -14.188 -27.766 -8.633 1 86.19 168 LYS A N 1
ATOM 1337 C CA . LYS A 1 168 ? -15.023 -28.922 -8.906 1 86.19 168 LYS A CA 1
ATOM 1338 C C . LYS A 1 168 ? -15.055 -29.234 -10.398 1 86.19 168 LYS A C 1
ATOM 1340 O O . LYS A 1 168 ? -15.883 -30.016 -10.859 1 86.19 168 LYS A O 1
ATOM 1345 N N . THR A 1 169 ? -14.227 -28.625 -11.125 1 90.25 169 THR A N 1
ATOM 1346 C CA . THR A 1 169 ? -14.039 -28.906 -12.539 1 90.25 169 THR A CA 1
ATOM 1347 C C . THR A 1 169 ? -12.57 -29.203 -12.836 1 90.25 169 THR A C 1
ATOM 1349 O O . THR A 1 169 ? -11.672 -28.625 -12.227 1 90.25 169 THR A O 1
ATOM 1352 N N . SER A 1 170 ? -12.375 -30.047 -13.773 1 92.38 170 SER A N 1
ATOM 1353 C CA . SER A 1 170 ? -11.016 -30.484 -14.062 1 92.38 170 SER A CA 1
ATOM 1354 C C . SER A 1 170 ? -10.336 -29.562 -15.062 1 92.38 170 SER A C 1
ATOM 1356 O O . SER A 1 170 ? -9.109 -29.609 -15.227 1 92.38 170 SER A O 1
ATOM 1358 N N . SER A 1 171 ? -11.125 -28.781 -15.75 1 96.75 171 SER A N 1
ATOM 1359 C CA . SER A 1 171 ? -10.539 -27.875 -16.719 1 96.75 171 SER A CA 1
ATOM 1360 C C . SER A 1 171 ? -11.383 -26.609 -16.891 1 96.75 171 SER A C 1
ATOM 1362 O O . SER A 1 171 ? -12.617 -26.672 -16.781 1 96.75 171 SER A O 1
ATOM 1364 N N . PHE A 1 172 ? -10.727 -25.469 -17.078 1 96.62 172 PHE A N 1
ATOM 1365 C CA . PHE A 1 172 ? -11.414 -24.203 -17.344 1 96.62 172 PHE A CA 1
ATOM 1366 C C . PHE A 1 172 ? -10.461 -23.172 -17.922 1 96.62 172 PHE A C 1
ATOM 1368 O O . PHE A 1 172 ? -9.242 -23.391 -17.953 1 96.62 172 PHE A O 1
ATOM 1375 N N . TYR A 1 173 ? -11.023 -22.094 -18.484 1 96.75 173 TYR A N 1
ATOM 1376 C CA . TYR A 1 173 ? -10.242 -21.016 -19.094 1 96.75 173 TYR A CA 1
ATOM 1377 C C . TYR A 1 173 ? -9.789 -20 -18.047 1 96.75 173 TYR A C 1
ATOM 1379 O O . TYR A 1 173 ? -10.516 -19.734 -17.094 1 96.75 173 TYR A O 1
ATOM 1387 N N . VAL A 1 174 ? -8.609 -19.438 -18.266 1 97.31 174 VAL A N 1
ATOM 1388 C CA . VAL A 1 174 ? -8.07 -18.438 -17.344 1 97.31 174 VAL A CA 1
ATOM 1389 C C . VAL A 1 174 ? -7.488 -17.266 -18.141 1 97.31 174 VAL A C 1
ATOM 1391 O O . VAL A 1 174 ? -7.301 -17.375 -19.359 1 97.31 174 VAL A O 1
ATOM 1394 N N . ASN A 1 175 ? -7.328 -16.094 -17.484 1 96.75 175 ASN A N 1
ATOM 1395 C CA . ASN A 1 175 ? -6.578 -14.984 -18.062 1 96.75 175 ASN A CA 1
ATOM 1396 C C . ASN A 1 175 ? -5.07 -15.195 -17.938 1 96.75 175 ASN A C 1
ATOM 1398 O O . ASN A 1 175 ? -4.629 -16.141 -17.266 1 96.75 175 ASN A O 1
ATOM 1402 N N . SER A 1 176 ? -4.309 -14.461 -18.703 1 96.06 176 SER A N 1
ATOM 1403 C CA . SER A 1 176 ? -2.875 -14.734 -18.703 1 96.06 176 SER A CA 1
ATOM 1404 C C . SER A 1 176 ? -2.076 -13.5 -19.125 1 96.06 176 SER A C 1
ATOM 1406 O O . SER A 1 176 ? -2.34 -12.898 -20.156 1 96.06 176 SER A O 1
ATOM 1408 N N . PHE A 1 177 ? -1.129 -13.094 -18.219 1 95.5 177 PHE A N 1
ATOM 1409 C CA . PHE A 1 177 ? -0.283 -11.93 -18.469 1 95.5 177 PHE A CA 1
ATOM 1410 C C . PHE A 1 177 ? 1.145 -12.188 -18.016 1 95.5 177 PHE A C 1
ATOM 1412 O O . PHE A 1 177 ? 1.735 -11.367 -17.312 1 95.5 177 PHE A O 1
ATOM 1419 N N . HIS A 1 178 ? 1.722 -13.289 -18.375 1 95.94 178 HIS A N 1
ATOM 1420 C CA . HIS A 1 178 ? 3.1 -13.594 -18 1 95.94 178 HIS A CA 1
ATOM 1421 C C . HIS A 1 178 ? 3.889 -14.125 -19.188 1 95.94 178 HIS A C 1
ATOM 1423 O O . HIS A 1 178 ? 3.322 -14.766 -20.078 1 95.94 178 HIS A O 1
ATOM 1429 N N . HIS A 1 179 ? 5.188 -13.844 -19.203 1 96.94 179 HIS A N 1
ATOM 1430 C CA . HIS A 1 179 ? 6.066 -14.391 -20.234 1 96.94 179 HIS A CA 1
ATOM 1431 C C . HIS A 1 179 ? 7.137 -15.289 -19.609 1 96.94 179 HIS A C 1
ATOM 1433 O O . HIS A 1 179 ? 7.812 -16.031 -20.328 1 96.94 179 HIS A O 1
ATOM 1439 N N . GLN A 1 180 ? 7.375 -15.172 -18.25 1 97.94 180 GLN A N 1
ATOM 1440 C CA . GLN A 1 180 ? 8.172 -16.188 -17.547 1 97.94 180 GLN A CA 1
ATOM 1441 C C . GLN A 1 180 ? 7.316 -17.391 -17.172 1 97.94 180 GLN A C 1
ATOM 1443 O O . GLN A 1 180 ? 6.113 -17.266 -16.938 1 97.94 180 GLN A O 1
ATOM 1448 N N . LEU A 1 181 ? 7.934 -18.562 -17.203 1 98.12 181 LEU A N 1
ATOM 1449 C CA . LEU A 1 181 ? 7.289 -19.812 -16.844 1 98.12 181 LEU A CA 1
ATOM 1450 C C . LEU A 1 181 ? 8.125 -20.594 -15.836 1 98.12 181 LEU A C 1
ATOM 1452 O O . LEU A 1 181 ? 9.344 -20.422 -15.773 1 98.12 181 LEU A O 1
ATOM 1456 N N . ILE A 1 182 ? 7.457 -21.438 -15.07 1 98.62 182 ILE A N 1
ATOM 1457 C CA . ILE A 1 182 ? 8.188 -22.375 -14.234 1 98.62 182 ILE A CA 1
ATOM 1458 C C . ILE A 1 182 ? 8.984 -23.344 -15.109 1 98.62 182 ILE A C 1
ATOM 1460 O O . ILE A 1 182 ? 8.422 -23.984 -16 1 98.62 182 ILE A O 1
ATOM 1464 N N . HIS A 1 183 ? 10.266 -23.391 -14.953 1 98.38 183 HIS A N 1
ATOM 1465 C CA . HIS A 1 183 ? 11.109 -24.344 -15.656 1 98.38 183 HIS A CA 1
ATOM 1466 C C . HIS A 1 183 ? 11.328 -25.594 -14.812 1 98.38 183 HIS A C 1
ATOM 1468 O O . HIS A 1 183 ? 10.758 -26.656 -15.102 1 98.38 183 HIS A O 1
ATOM 1474 N N . GLU A 1 184 ? 12.094 -25.5 -13.766 1 98.56 184 GLU A N 1
ATOM 1475 C CA . GLU A 1 184 ? 12.195 -26.547 -12.758 1 98.56 184 GLU A CA 1
ATOM 1476 C C . GLU A 1 184 ? 11.383 -26.203 -11.508 1 98.56 184 GLU A C 1
ATOM 1478 O O . GLU A 1 184 ? 11.633 -25.172 -10.875 1 98.56 184 GLU A O 1
ATOM 1483 N N . LEU A 1 185 ? 10.398 -26.984 -11.25 1 98.81 185 LEU A N 1
ATOM 1484 C CA . LEU A 1 185 ? 9.617 -26.797 -10.031 1 98.81 185 LEU A CA 1
ATOM 1485 C C . LEU A 1 185 ? 10.406 -27.25 -8.805 1 98.81 185 LEU A C 1
ATOM 1487 O O . LEU A 1 185 ? 11.023 -28.328 -8.82 1 98.81 185 LEU A O 1
ATOM 1491 N N . ALA A 1 186 ? 10.43 -26.438 -7.781 1 98.75 186 ALA A N 1
ATOM 1492 C CA . ALA A 1 186 ? 11.117 -26.812 -6.543 1 98.75 186 ALA A CA 1
ATOM 1493 C C . ALA A 1 186 ? 10.586 -28.141 -6.008 1 98.75 186 ALA A C 1
ATOM 1495 O O . ALA A 1 186 ? 9.398 -28.453 -6.164 1 98.75 186 ALA A O 1
ATOM 1496 N N . SER A 1 187 ? 11.336 -28.875 -5.324 1 98.31 187 SER A N 1
ATOM 1497 C CA . SER A 1 187 ? 11.062 -30.266 -4.977 1 98.31 187 SER A CA 1
ATOM 1498 C C . SER A 1 187 ? 9.953 -30.359 -3.934 1 98.31 187 SER A C 1
ATOM 1500 O O . SER A 1 187 ? 9.312 -31.406 -3.805 1 98.31 187 SER A O 1
ATOM 1502 N N . ASN A 1 188 ? 9.695 -29.312 -3.225 1 97.38 188 ASN A N 1
ATOM 1503 C CA . ASN A 1 188 ? 8.688 -29.344 -2.17 1 97.38 188 ASN A CA 1
ATOM 1504 C C . ASN A 1 188 ? 7.289 -29.094 -2.727 1 97.38 188 ASN A C 1
ATOM 1506 O O . ASN A 1 188 ? 6.301 -29.156 -1.987 1 97.38 188 ASN A O 1
ATOM 1510 N N . PHE A 1 189 ? 7.195 -28.922 -4.035 1 98.62 189 PHE A N 1
ATOM 1511 C CA . PHE A 1 189 ? 5.91 -28.594 -4.641 1 98.62 189 PHE A CA 1
ATOM 1512 C C . PHE A 1 189 ? 5.477 -29.688 -5.613 1 98.62 189 PHE A C 1
ATOM 1514 O O . PHE A 1 189 ? 6.312 -30.422 -6.137 1 98.62 189 PHE A O 1
ATOM 1521 N N . ILE A 1 190 ? 4.227 -29.797 -5.809 1 98.5 190 ILE A N 1
ATOM 1522 C CA . ILE A 1 190 ? 3.652 -30.594 -6.887 1 98.5 190 ILE A CA 1
ATOM 1523 C C . ILE A 1 190 ? 2.945 -29.672 -7.883 1 98.5 190 ILE A C 1
ATOM 1525 O O . ILE A 1 190 ? 2.283 -28.719 -7.492 1 98.5 190 ILE A O 1
ATOM 1529 N N . ALA A 1 191 ? 3.096 -29.969 -9.172 1 98.69 191 ALA A N 1
ATOM 1530 C CA . ALA A 1 191 ? 2.338 -29.234 -10.188 1 98.69 191 ALA A CA 1
ATOM 1531 C C . ALA A 1 191 ? 0.854 -29.594 -10.117 1 98.69 191 ALA A C 1
ATOM 1533 O O . ALA A 1 191 ? 0.474 -30.75 -10.258 1 98.69 191 ALA A O 1
ATOM 1534 N N . ALA A 1 192 ? 0.047 -28.594 -9.891 1 98.38 192 ALA A N 1
ATOM 1535 C CA . ALA A 1 192 ? -1.371 -28.828 -9.633 1 98.38 192 ALA A CA 1
ATOM 1536 C C . ALA A 1 192 ? -2.211 -28.562 -10.883 1 98.38 192 ALA A C 1
ATOM 1538 O O . ALA A 1 192 ? -3.34 -29.047 -10.992 1 98.38 192 ALA A O 1
ATOM 1539 N N . ALA A 1 193 ? -1.693 -27.75 -11.82 1 98.5 193 ALA A N 1
ATOM 1540 C CA . ALA A 1 193 ? -2.41 -27.438 -13.055 1 98.5 193 ALA A CA 1
ATOM 1541 C C . ALA A 1 193 ? -1.44 -27.141 -14.195 1 98.5 193 ALA A C 1
ATOM 1543 O O . ALA A 1 193 ? -0.352 -26.609 -13.969 1 98.5 193 ALA A O 1
ATOM 1544 N N . HIS A 1 194 ? -1.863 -27.453 -15.383 1 98.5 194 HIS A N 1
ATOM 1545 C CA . HIS A 1 194 ? -1.085 -27.203 -16.594 1 98.5 194 HIS A CA 1
ATOM 1546 C C . HIS A 1 194 ? -1.948 -26.578 -17.688 1 98.5 194 HIS A C 1
ATOM 1548 O O . HIS A 1 194 ? -3.141 -26.875 -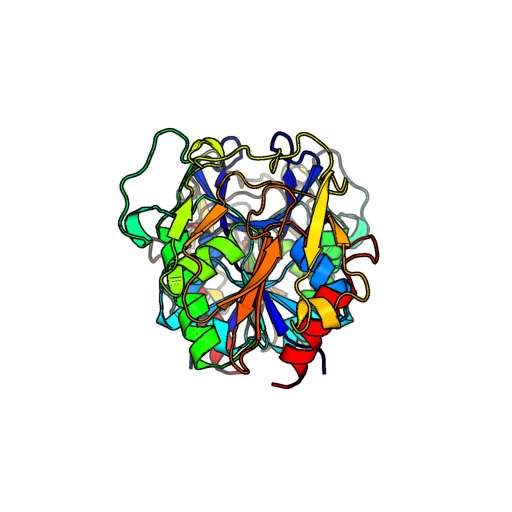17.781 1 98.5 194 HIS A O 1
ATOM 1554 N N . SER A 1 195 ? -1.324 -25.75 -18.422 1 98.12 195 SER A N 1
ATOM 1555 C CA . SER A 1 195 ? -1.942 -25.344 -19.688 1 98.12 195 SER A CA 1
ATOM 1556 C C . SER A 1 195 ? -1.778 -26.422 -20.75 1 98.12 195 SER A C 1
ATOM 1558 O O . SER A 1 195 ? -1.091 -27.422 -20.516 1 98.12 195 SER A O 1
ATOM 1560 N N . ASN A 1 196 ? -2.381 -26.188 -21.922 1 97.12 196 ASN A N 1
ATOM 1561 C CA . ASN A 1 196 ? -2.371 -27.203 -22.984 1 97.12 196 ASN A CA 1
ATOM 1562 C C . ASN A 1 196 ? -0.966 -27.406 -23.531 1 97.12 196 ASN A C 1
ATOM 1564 O O . ASN A 1 196 ? -0.665 -28.484 -24.078 1 97.12 196 ASN A O 1
ATOM 1568 N N . ASP A 1 197 ? -0.148 -26.438 -23.438 1 97.12 197 ASP A N 1
ATOM 1569 C CA . ASP A 1 197 ? 1.232 -26.594 -23.891 1 97.12 197 ASP A CA 1
ATOM 1570 C C . ASP A 1 197 ? 2.098 -27.219 -22.781 1 97.12 197 ASP A C 1
ATOM 1572 O O . ASP A 1 197 ? 3.328 -27.156 -22.859 1 97.12 197 ASP A O 1
ATOM 1576 N N . GLN A 1 198 ? 1.482 -27.594 -21.703 1 97.12 198 GLN A N 1
ATOM 1577 C CA . GLN A 1 198 ? 2.078 -28.344 -20.609 1 97.12 198 GLN A CA 1
ATOM 1578 C C . GLN A 1 198 ? 2.902 -27.453 -19.703 1 97.12 198 GLN A C 1
ATOM 1580 O O . GLN A 1 198 ? 3.719 -27.922 -18.906 1 97.12 198 GLN A O 1
ATOM 1585 N N . SER A 1 199 ? 2.756 -26.172 -19.781 1 97.88 199 SER A N 1
ATOM 1586 C CA . SER A 1 199 ? 3.35 -25.25 -18.797 1 97.88 199 SER A CA 1
ATOM 1587 C C . SER A 1 199 ? 2.668 -25.375 -17.438 1 97.88 199 SER A C 1
ATOM 1589 O O . SER A 1 199 ? 1.448 -25.531 -17.359 1 97.88 199 SER A O 1
ATOM 1591 N N . ILE A 1 200 ? 3.43 -25.391 -16.422 1 98.62 200 ILE A N 1
ATOM 1592 C CA . ILE A 1 200 ? 2.857 -25.391 -15.078 1 98.62 200 ILE A CA 1
ATOM 1593 C C . ILE A 1 200 ? 2.15 -24.078 -14.805 1 98.62 200 ILE A C 1
ATOM 1595 O O . ILE A 1 200 ? 2.773 -23.016 -14.844 1 98.62 200 ILE A O 1
ATOM 1599 N N . GLU A 1 201 ? 0.833 -24.109 -14.523 1 98.69 201 GLU A N 1
ATOM 1600 C CA . GLU A 1 201 ? 0.042 -22.906 -14.273 1 98.69 201 GLU A CA 1
ATOM 1601 C C . GLU A 1 201 ? -0.303 -22.766 -12.789 1 98.69 201 GLU A C 1
ATOM 1603 O O . GLU A 1 201 ? -0.713 -21.703 -12.344 1 98.69 201 GLU A O 1
ATOM 1608 N N . ALA A 1 202 ? -0.123 -23.812 -12.055 1 98.75 202 ALA A N 1
ATOM 1609 C CA . ALA A 1 202 ? -0.292 -23.766 -10.602 1 98.75 202 ALA A CA 1
ATOM 1610 C C . ALA A 1 202 ? 0.519 -24.875 -9.93 1 98.75 202 ALA A C 1
ATOM 1612 O O . ALA A 1 202 ? 0.746 -25.938 -10.516 1 98.75 202 ALA A O 1
ATOM 1613 N N . PHE A 1 203 ? 0.985 -24.641 -8.758 1 98.81 203 PHE A N 1
ATOM 1614 C CA . PHE A 1 203 ? 1.651 -25.641 -7.934 1 98.81 203 PHE A CA 1
ATOM 1615 C C . PHE A 1 203 ? 1.315 -25.453 -6.461 1 98.81 203 PHE A C 1
ATOM 1617 O O . PHE A 1 203 ? 0.892 -24.359 -6.055 1 98.81 203 PHE A O 1
ATOM 1624 N N . GLU A 1 204 ? 1.403 -26.453 -5.68 1 98.62 204 GLU A N 1
ATOM 1625 C CA . GLU A 1 204 ? 1.083 -26.406 -4.258 1 98.62 204 GLU A CA 1
ATOM 1626 C C . GLU A 1 204 ? 2.064 -27.25 -3.441 1 98.62 204 GLU A C 1
ATOM 1628 O O . GLU A 1 204 ? 2.729 -28.125 -3.98 1 98.62 204 GLU A O 1
ATOM 1633 N N . SER A 1 205 ? 2.217 -26.906 -2.182 1 97.75 205 SER A N 1
ATOM 1634 C CA . SER A 1 205 ? 3.115 -27.625 -1.29 1 97.75 205 SER A CA 1
ATOM 1635 C C . SER A 1 205 ? 2.699 -29.094 -1.157 1 97.75 205 SER A C 1
ATOM 1637 O O . SER A 1 205 ? 1.507 -29.406 -1.108 1 97.75 205 SER A O 1
ATOM 1639 N N . LYS A 1 206 ? 3.67 -29.938 -1.055 1 96.19 206 LYS A N 1
ATOM 1640 C CA . LYS A 1 206 ? 3.43 -31.375 -0.866 1 96.19 206 LYS A CA 1
ATOM 1641 C C . LYS A 1 206 ? 3.076 -31.688 0.585 1 96.19 206 LYS A C 1
ATOM 1643 O O . LYS A 1 206 ? 2.457 -32.719 0.873 1 96.19 206 LYS A O 1
ATOM 1648 N N . ASP A 1 207 ? 3.479 -30.766 1.442 1 92.5 207 ASP A N 1
ATOM 1649 C CA . ASP A 1 207 ? 3.248 -30.984 2.865 1 92.5 207 ASP A CA 1
ATOM 1650 C C . ASP A 1 207 ? 2.002 -30.25 3.346 1 92.5 207 ASP A C 1
ATOM 1652 O O . ASP A 1 207 ? 1.165 -29.844 2.537 1 92.5 207 ASP A O 1
ATOM 1656 N N . ASP A 1 208 ? 1.839 -30.172 4.652 1 87.31 208 ASP A N 1
ATOM 1657 C CA . ASP A 1 208 ? 0.609 -29.641 5.238 1 87.31 208 ASP A CA 1
ATOM 1658 C C . ASP A 1 208 ? 0.59 -28.109 5.203 1 87.31 208 ASP A C 1
ATOM 1660 O O . ASP A 1 208 ? -0.43 -27.5 5.508 1 87.31 208 ASP A O 1
ATOM 1664 N N . SER A 1 209 ? 1.68 -27.531 4.793 1 89.5 209 SER A N 1
ATOM 1665 C CA . SER A 1 209 ? 1.685 -26.078 4.672 1 89.5 209 SER A CA 1
ATOM 1666 C C . SER A 1 209 ? 0.805 -25.625 3.516 1 89.5 209 SER A C 1
ATOM 1668 O O . SER A 1 209 ? 0.608 -26.359 2.547 1 89.5 209 SER A O 1
ATOM 1670 N N . PHE A 1 210 ? 0.157 -24.5 3.709 1 93.38 210 PHE A N 1
ATOM 1671 C CA . PHE A 1 210 ? -0.591 -23.922 2.596 1 93.38 210 PHE A CA 1
ATOM 1672 C C . PHE A 1 210 ? 0.266 -22.938 1.819 1 93.38 210 PHE A C 1
ATOM 1674 O O . PHE A 1 210 ? 0.314 -21.75 2.16 1 93.38 210 PHE A O 1
ATOM 1681 N N . ILE A 1 211 ? 0.896 -23.375 0.854 1 98 211 ILE A N 1
ATOM 1682 C CA . ILE A 1 211 ? 1.604 -22.562 -0.134 1 98 211 ILE A CA 1
ATOM 1683 C C . ILE A 1 211 ? 1.106 -22.906 -1.535 1 98 211 ILE A C 1
ATOM 1685 O O . ILE A 1 211 ? 1.199 -24.062 -1.967 1 98 211 ILE A O 1
ATOM 1689 N N . LEU A 1 212 ? 0.529 -22.016 -2.15 1 98.31 212 LEU A N 1
ATOM 1690 C CA . LEU A 1 212 ? -0.058 -22.172 -3.475 1 98.31 212 LEU A CA 1
ATOM 1691 C C . LEU A 1 212 ? 0.457 -21.109 -4.438 1 98.31 212 LEU A C 1
ATOM 1693 O O . LEU A 1 212 ? 0.48 -19.922 -4.102 1 98.31 212 LEU A O 1
ATOM 1697 N N . GLY A 1 213 ? 0.98 -21.469 -5.566 1 98.69 213 GLY A N 1
ATOM 1698 C CA . GLY A 1 213 ? 1.38 -20.578 -6.645 1 98.69 213 GLY A CA 1
ATOM 1699 C C . GLY A 1 213 ? 0.476 -20.672 -7.859 1 98.69 213 GLY A C 1
ATOM 1700 O O . GLY A 1 213 ? 0.165 -21.781 -8.328 1 98.69 213 GLY A O 1
ATOM 1701 N N . ILE A 1 214 ? 0.031 -19.531 -8.344 1 98.56 214 ILE A N 1
ATOM 1702 C CA . ILE A 1 214 ? -0.861 -19.422 -9.492 1 98.56 214 ILE A CA 1
ATOM 1703 C C . ILE A 1 214 ? -0.257 -18.469 -10.531 1 98.56 214 ILE A C 1
ATOM 1705 O O . ILE A 1 214 ? 0.061 -17.312 -10.211 1 98.56 214 ILE A O 1
ATOM 1709 N N . GLN A 1 215 ? -0.177 -18.938 -11.789 1 98.62 215 GLN A N 1
ATOM 1710 C CA . GLN A 1 215 ? 0.471 -18.125 -12.82 1 98.62 215 GLN A CA 1
ATOM 1711 C C . GLN A 1 215 ? -0.511 -17.141 -13.438 1 98.62 215 GLN A C 1
ATOM 1713 O O . GLN A 1 215 ? -0.119 -16.047 -13.852 1 98.62 215 GLN A O 1
ATOM 1718 N N . TRP A 1 216 ? -1.841 -17.578 -13.547 1 98.25 216 TRP A N 1
ATOM 1719 C CA . TRP A 1 216 ? -2.807 -16.625 -14.07 1 98.25 216 TRP A CA 1
ATOM 1720 C C . TRP A 1 216 ? -3.209 -15.617 -13.008 1 98.25 216 TRP A C 1
ATOM 1722 O O . TRP A 1 216 ? -2.58 -15.539 -11.945 1 98.25 216 TRP A O 1
ATOM 1732 N N . HIS A 1 217 ? -4.172 -14.758 -13.273 1 97.81 217 HIS A N 1
ATOM 1733 C CA . HIS A 1 217 ? -4.512 -13.648 -12.391 1 97.81 217 HIS A CA 1
ATOM 1734 C C . HIS A 1 217 ? -5.941 -13.781 -11.867 1 97.81 217 HIS A C 1
ATOM 1736 O O . HIS A 1 217 ? -6.832 -13.047 -12.297 1 97.81 217 HIS A O 1
ATOM 1742 N N . PRO A 1 218 ? -6.098 -14.633 -10.859 1 98.12 218 PRO A N 1
ATOM 1743 C CA . PRO A 1 218 ? -7.445 -14.797 -10.312 1 98.12 218 PRO A CA 1
ATOM 1744 C C . PRO A 1 218 ? -7.973 -13.516 -9.664 1 98.12 218 PRO A C 1
ATOM 1746 O O . PRO A 1 218 ? -9.188 -13.297 -9.633 1 98.12 218 PRO A O 1
ATOM 1749 N N . GLU A 1 219 ? -7.066 -12.656 -9.125 1 97.69 219 GLU A N 1
ATOM 1750 C CA . GLU A 1 219 ? -7.488 -11.438 -8.453 1 97.69 219 GLU A CA 1
ATOM 1751 C C . GLU A 1 219 ? -8.18 -10.484 -9.43 1 97.69 219 GLU A C 1
ATOM 1753 O O . GLU A 1 219 ? -9.055 -9.711 -9.031 1 97.69 219 GLU A O 1
ATOM 1758 N N . MET A 1 220 ? -7.816 -10.516 -10.727 1 96.25 220 MET A N 1
ATOM 1759 C CA . MET A 1 220 ? -8.406 -9.641 -11.734 1 96.25 220 MET A CA 1
ATOM 1760 C C . MET A 1 220 ? -9.805 -10.102 -12.109 1 96.25 220 MET A C 1
ATOM 1762 O O . MET A 1 220 ? -10.547 -9.383 -12.781 1 96.25 220 MET A O 1
ATOM 1766 N N . LEU A 1 221 ? -10.172 -11.211 -11.602 1 96.69 221 LEU A N 1
ATOM 1767 C CA . LEU A 1 221 ? -11.484 -11.789 -11.883 1 96.69 221 LEU A CA 1
ATOM 1768 C C . LEU A 1 221 ? -12.391 -11.688 -10.656 1 96.69 221 LEU A C 1
ATOM 1770 O O . LEU A 1 221 ? -13.383 -12.406 -10.555 1 96.69 221 LEU A O 1
ATOM 1774 N N . TRP A 1 222 ? -12.133 -10.82 -9.734 1 95.94 222 TRP A N 1
ATOM 1775 C CA . TRP A 1 222 ? -12.812 -10.781 -8.445 1 95.94 222 TRP A CA 1
ATOM 1776 C C . TRP A 1 222 ? -14.281 -10.406 -8.617 1 95.94 222 TRP A C 1
ATOM 1778 O O . TRP A 1 222 ? -15.117 -10.742 -7.773 1 95.94 222 TRP A O 1
ATOM 1788 N N . LYS A 1 223 ? -14.664 -9.75 -9.688 1 94.69 223 LYS A N 1
ATOM 1789 C CA . LYS A 1 223 ? -16.047 -9.328 -9.891 1 94.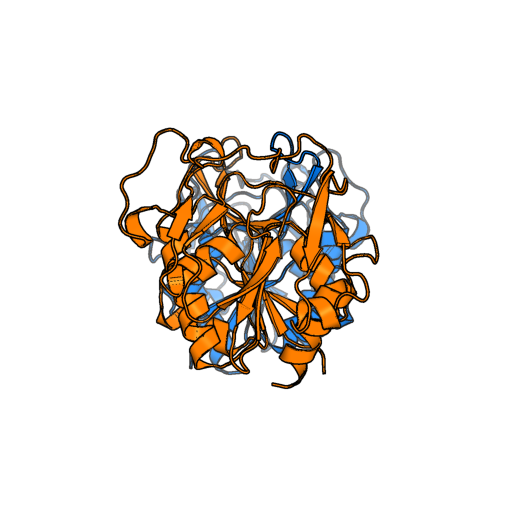69 223 LYS A CA 1
ATOM 1790 C C . LYS A 1 223 ? -16.938 -10.523 -10.234 1 94.69 223 LYS A C 1
ATOM 1792 O O . LYS A 1 223 ? -18.156 -10.469 -10.062 1 94.69 223 LYS A O 1
ATOM 1797 N N . GLU A 1 224 ? -16.359 -11.484 -10.828 1 94.81 224 GLU A N 1
ATOM 1798 C CA . GLU A 1 224 ? -17.094 -12.711 -11.086 1 94.81 224 GLU A CA 1
ATOM 1799 C C . GLU A 1 224 ? -16.828 -13.758 -10 1 94.81 224 GLU A C 1
ATOM 1801 O O . GLU A 1 224 ? -16.109 -13.484 -9.031 1 94.81 224 GLU A O 1
ATOM 1806 N N . SER A 1 225 ? -17.469 -14.961 -10.125 1 94.62 225 SER A N 1
ATOM 1807 C CA . SER A 1 225 ? -17.406 -15.914 -9.023 1 94.62 225 SER A CA 1
ATOM 1808 C C . SER A 1 225 ? -16.484 -17.078 -9.352 1 94.62 225 SER A C 1
ATOM 1810 O O . SER A 1 225 ? -16.203 -17.922 -8.492 1 94.62 225 SER A O 1
ATOM 1812 N N . SER A 1 226 ? -15.922 -17.047 -10.516 1 92.06 226 SER A N 1
ATOM 1813 C CA . SER A 1 226 ? -15.203 -18.203 -11.016 1 92.06 226 SER A CA 1
ATOM 1814 C C . SER A 1 226 ? -13.977 -18.516 -10.164 1 92.06 226 SER A C 1
ATOM 1816 O O . SER A 1 226 ? -13.508 -19.656 -10.133 1 92.06 226 SER A O 1
ATOM 1818 N N . MET A 1 227 ? -13.484 -17.484 -9.43 1 96.19 227 MET A N 1
ATOM 1819 C CA . MET A 1 227 ? -12.258 -17.703 -8.672 1 96.19 227 MET A CA 1
ATOM 1820 C C . MET A 1 227 ? -12.516 -17.562 -7.176 1 96.19 227 MET A C 1
ATOM 1822 O O . MET A 1 227 ? -11.578 -17.562 -6.375 1 96.19 227 MET A O 1
ATOM 1826 N N . ASP A 1 228 ? -13.766 -17.453 -6.777 1 96.06 228 ASP A N 1
ATOM 1827 C CA . ASP A 1 228 ? -14.125 -17.219 -5.379 1 96.06 228 ASP A CA 1
ATOM 1828 C C . ASP A 1 228 ? -13.609 -18.344 -4.484 1 96.06 228 ASP A C 1
ATOM 1830 O O . ASP A 1 228 ? -13.094 -18.094 -3.395 1 96.06 228 ASP A O 1
ATOM 1834 N N . GLU A 1 229 ? -13.766 -19.531 -4.957 1 95.56 229 GLU A N 1
ATOM 1835 C CA . GLU A 1 229 ? -13.414 -20.688 -4.145 1 95.56 229 GLU A CA 1
ATOM 1836 C C . GLU A 1 229 ? -11.922 -20.703 -3.832 1 95.56 229 GLU A C 1
ATOM 1838 O O . GLU A 1 229 ? -11.508 -21.172 -2.768 1 95.56 229 GLU A O 1
ATOM 1843 N N . LEU A 1 230 ? -11.141 -20.25 -4.73 1 96.5 230 LEU A N 1
ATOM 1844 C CA . LEU A 1 230 ? -9.695 -20.156 -4.516 1 96.5 230 LEU A CA 1
ATOM 1845 C C . LEU A 1 230 ? -9.383 -19.266 -3.328 1 96.5 230 LEU A C 1
ATOM 1847 O O . LEU A 1 230 ? -8.648 -19.656 -2.42 1 96.5 230 LEU A O 1
ATOM 1851 N N . PHE A 1 231 ? -9.938 -18.078 -3.324 1 97.19 231 PHE A N 1
ATOM 1852 C CA . PHE A 1 231 ? -9.688 -17.109 -2.262 1 97.19 231 PHE A CA 1
ATOM 1853 C C . PHE A 1 231 ? -10.328 -17.562 -0.957 1 97.19 231 PHE A C 1
ATOM 1855 O O . PHE A 1 231 ? -9.758 -17.375 0.12 1 97.19 231 PHE A O 1
ATOM 1862 N N . LEU A 1 232 ? -11.5 -18.141 -1.062 1 94.88 232 LEU A N 1
ATOM 1863 C CA . LEU A 1 232 ? -12.18 -18.656 0.123 1 94.88 232 LEU A CA 1
ATOM 1864 C C . LEU A 1 232 ? -11.352 -19.734 0.802 1 94.88 232 LEU A C 1
ATOM 1866 O O . LEU A 1 232 ? -11.227 -19.75 2.029 1 94.88 232 LEU A O 1
ATOM 1870 N N . ASP A 1 233 ? -10.836 -20.672 0.065 1 95.12 233 ASP A N 1
ATOM 1871 C CA . ASP A 1 233 ? -10.008 -21.734 0.618 1 95.12 233 ASP A CA 1
ATOM 1872 C C . ASP A 1 233 ? -8.758 -21.172 1.288 1 95.12 233 ASP A C 1
ATOM 1874 O O . ASP A 1 233 ? -8.391 -21.578 2.391 1 95.12 233 ASP A O 1
ATOM 1878 N N . PHE A 1 234 ? -8.07 -20.234 0.633 1 96 234 PHE A N 1
ATOM 1879 C CA . PHE A 1 234 ? -6.891 -19.562 1.172 1 96 234 PHE A CA 1
ATOM 1880 C C . PHE A 1 234 ? -7.207 -18.891 2.504 1 96 234 PHE A C 1
ATOM 1882 O O . PHE A 1 234 ? -6.477 -19.078 3.482 1 96 234 PHE A O 1
ATOM 1889 N N . ILE A 1 235 ? -8.273 -18.188 2.5 1 93.31 235 ILE A N 1
ATOM 1890 C CA . ILE A 1 235 ? -8.648 -17.375 3.658 1 93.31 235 ILE A CA 1
ATOM 1891 C C . ILE A 1 235 ? -9.055 -18.297 4.809 1 93.31 235 ILE A C 1
ATOM 1893 O O . ILE A 1 235 ? -8.773 -18.016 5.973 1 93.31 235 ILE A O 1
ATOM 1897 N N . LYS A 1 236 ? -9.711 -19.406 4.473 1 92.88 236 LYS A N 1
ATOM 1898 C CA . LYS A 1 236 ? -10.062 -20.391 5.5 1 92.88 236 LYS A CA 1
ATOM 1899 C C . LYS A 1 236 ? -8.82 -20.922 6.203 1 92.88 236 LYS A C 1
ATOM 1901 O O . LYS A 1 236 ? -8.844 -21.188 7.406 1 92.88 236 LYS A O 1
ATOM 1906 N N . GLN A 1 237 ? -7.762 -21.094 5.469 1 93.06 237 GLN A N 1
ATOM 1907 C CA . GLN A 1 237 ? -6.504 -21.531 6.066 1 93.06 237 GLN A CA 1
ATOM 1908 C C . GLN A 1 237 ? -5.93 -20.469 6.984 1 93.06 237 GLN A C 1
ATOM 1910 O O . GLN A 1 237 ? -5.324 -20.781 8.008 1 93.06 237 GLN A O 1
ATOM 1915 N N . ALA A 1 238 ? -6.113 -19.234 6.594 1 93.25 238 ALA A N 1
ATOM 1916 C CA . ALA A 1 238 ? -5.602 -18.094 7.359 1 93.25 238 ALA A CA 1
ATOM 1917 C C . ALA A 1 238 ? -6.375 -17.906 8.656 1 93.25 238 ALA A C 1
ATOM 1919 O O . ALA A 1 238 ? -5.816 -17.469 9.664 1 93.25 238 ALA A O 1
ATOM 1920 N N . GLU A 1 239 ? -7.648 -18.219 8.633 1 88.38 239 GLU A N 1
ATOM 1921 C CA . GLU A 1 239 ? -8.508 -18.047 9.797 1 88.38 239 GLU A CA 1
ATOM 1922 C C . GLU A 1 239 ? -8.242 -19.125 10.844 1 88.38 239 GLU A C 1
ATOM 1924 O O . GLU A 1 239 ? -8.609 -18.984 12.008 1 88.38 239 GLU A O 1
ATOM 1929 N N . ARG A 1 240 ? -7.617 -20.188 10.492 1 76.56 240 ARG A N 1
ATOM 1930 C CA . ARG A 1 240 ? -7.332 -21.297 11.398 1 76.56 240 ARG A CA 1
ATOM 1931 C C . ARG A 1 240 ? -6.098 -21.016 12.242 1 76.56 240 ARG A C 1
ATOM 1933 O O . ARG A 1 240 ? -5.809 -21.734 13.203 1 76.56 240 ARG A O 1
ATOM 1940 N N . MET A 1 241 ? -5.512 -19.922 11.961 1 69.12 241 MET A N 1
ATOM 1941 C CA . MET A 1 241 ? -4.281 -19.625 12.688 1 69.12 241 MET A CA 1
ATOM 1942 C C . MET A 1 241 ? -4.555 -18.672 13.852 1 69.12 241 MET A C 1
ATOM 1944 O O . MET A 1 241 ? -5.461 -17.844 13.789 1 69.12 241 MET A O 1
ATOM 1948 N N . MET B 1 1 ? 9.156 -2.68 22.156 1 64.94 1 MET B N 1
ATOM 1949 C CA . MET B 1 1 ? 8.547 -3.355 21.016 1 64.94 1 MET B CA 1
ATOM 1950 C C . MET B 1 1 ? 8.211 -2.359 19.922 1 64.94 1 MET B C 1
ATOM 1952 O O . MET B 1 1 ? 7.934 -1.191 20.188 1 64.94 1 MET B O 1
ATOM 1956 N N . SER B 1 2 ? 8.477 -2.615 18.609 1 88.12 2 SER B N 1
ATOM 1957 C CA . SER B 1 2 ? 8.281 -1.718 17.469 1 88.12 2 SER B CA 1
ATOM 1958 C C . SER B 1 2 ? 6.793 -1.509 17.188 1 88.12 2 SER B C 1
ATOM 1960 O O . SER B 1 2 ? 6.02 -2.469 17.156 1 88.12 2 SER B O 1
ATOM 1962 N N . ALA B 1 3 ? 6.336 -0.246 17.203 1 95.25 3 ALA B N 1
ATOM 1963 C CA . ALA B 1 3 ? 4.938 0.091 16.969 1 95.25 3 ALA B CA 1
ATOM 1964 C C . ALA B 1 3 ? 4.551 -0.186 15.516 1 95.25 3 ALA B C 1
ATOM 1966 O O . ALA B 1 3 ? 5.359 -0.007 14.602 1 95.25 3 ALA B O 1
ATOM 1967 N N . ILE B 1 4 ? 3.359 -0.689 15.367 1 97.31 4 ILE B N 1
ATOM 1968 C CA . ILE B 1 4 ? 2.797 -0.857 14.031 1 97.31 4 ILE B CA 1
ATOM 1969 C C . ILE B 1 4 ? 2.109 0.435 13.594 1 97.31 4 ILE B C 1
ATOM 1971 O O . ILE B 1 4 ? 1.104 0.838 14.18 1 97.31 4 ILE B O 1
ATOM 1975 N N . ILE B 1 5 ? 2.643 1.058 12.578 1 98.31 5 ILE B N 1
ATOM 1976 C CA . ILE B 1 5 ? 2.121 2.338 12.109 1 98.31 5 ILE B CA 1
ATOM 1977 C C . ILE B 1 5 ? 1.396 2.145 10.781 1 98.31 5 ILE B C 1
ATOM 1979 O O . ILE B 1 5 ? 2.006 1.744 9.789 1 98.31 5 ILE B O 1
ATOM 1983 N N . GLY B 1 6 ? 0.068 2.395 10.773 1 98.5 6 GLY B N 1
ATOM 1984 C CA . GLY B 1 6 ? -0.69 2.379 9.531 1 98.5 6 GLY B CA 1
ATOM 1985 C C . GLY B 1 6 ? -0.555 3.662 8.734 1 98.5 6 GLY B C 1
ATOM 1986 O O . GLY B 1 6 ? -0.531 4.754 9.305 1 98.5 6 GLY B O 1
ATOM 1987 N N . ILE B 1 7 ? -0.393 3.551 7.438 1 98.75 7 ILE B N 1
ATOM 1988 C CA . ILE B 1 7 ? -0.33 4.691 6.527 1 98.75 7 ILE B CA 1
ATOM 1989 C C . ILE B 1 7 ? -1.476 4.613 5.523 1 98.75 7 ILE B C 1
ATOM 1991 O O . ILE B 1 7 ? -1.619 3.613 4.812 1 98.75 7 ILE B O 1
ATOM 1995 N N . SER B 1 8 ? -2.316 5.633 5.488 1 98.5 8 SER B N 1
ATOM 1996 C CA . SER B 1 8 ? -3.416 5.656 4.531 1 98.5 8 SER B CA 1
ATOM 1997 C C . SER B 1 8 ? -2.904 5.828 3.105 1 98.5 8 SER B C 1
ATOM 1999 O O . SER B 1 8 ? -1.789 6.309 2.895 1 98.5 8 SER B O 1
ATOM 2001 N N . THR B 1 9 ? -3.705 5.414 2.186 1 96.81 9 THR B N 1
ATOM 2002 C CA . THR B 1 9 ? -3.27 5.441 0.794 1 96.81 9 THR B CA 1
ATOM 2003 C C . THR B 1 9 ? -4.281 6.184 -0.076 1 96.81 9 THR B C 1
ATOM 2005 O O . THR B 1 9 ? -5.348 6.574 0.401 1 96.81 9 THR B O 1
ATOM 2008 N N . SER B 1 10 ? -3.832 6.387 -1.244 1 93.44 10 SER B N 1
ATOM 2009 C CA . SER B 1 10 ? -4.695 6.914 -2.295 1 93.44 10 SER B CA 1
ATOM 2010 C C . SER B 1 10 ? -4.746 5.973 -3.494 1 93.44 10 SER B C 1
ATOM 2012 O O . SER B 1 10 ? -4.34 4.816 -3.398 1 93.44 10 SER B O 1
ATOM 2014 N N . ILE B 1 11 ? -5.453 6.41 -4.531 1 92.38 11 ILE B N 1
ATOM 2015 C CA . ILE B 1 11 ? -5.609 5.602 -5.738 1 92.38 11 ILE B CA 1
ATOM 2016 C C . ILE B 1 11 ? -4.984 6.328 -6.926 1 92.38 11 ILE B C 1
ATOM 2018 O O . ILE B 1 11 ? -5.121 7.543 -7.062 1 92.38 11 ILE B O 1
ATOM 2022 N N . LEU B 1 12 ? -4.262 5.617 -7.668 1 87.25 12 LEU B N 1
ATOM 2023 C CA . LEU B 1 12 ? -3.742 6.055 -8.953 1 87.25 12 LEU B CA 1
ATOM 2024 C C . LEU B 1 12 ? -4.387 5.277 -10.094 1 87.25 12 LEU B C 1
ATOM 2026 O O . LEU B 1 12 ? -4.551 4.059 -10.008 1 87.25 12 LEU B O 1
ATOM 2030 N N . LYS B 1 13 ? -4.879 5.98 -11.07 1 84.38 13 LYS B N 1
ATOM 2031 C CA . LYS B 1 13 ? -5.422 5.312 -12.25 1 84.38 13 LYS B CA 1
ATOM 2032 C C . LYS B 1 13 ? -4.379 5.23 -13.359 1 84.38 13 LYS B C 1
ATOM 2034 O O . LYS B 1 13 ? -3.789 6.246 -13.742 1 84.38 13 LYS B O 1
ATOM 2039 N N . ASP B 1 14 ? -4.184 4.035 -13.781 1 76.44 14 ASP B N 1
ATOM 2040 C CA . ASP B 1 14 ? -3.232 3.834 -14.867 1 76.44 14 ASP B CA 1
ATOM 2041 C C . ASP B 1 14 ? -3.727 4.488 -16.156 1 76.44 14 ASP B C 1
ATOM 2043 O O . ASP B 1 14 ? -4.848 4.23 -16.594 1 76.44 14 ASP B O 1
ATOM 2047 N N . GLN B 1 15 ? -2.984 5.391 -16.703 1 69.5 15 GLN B N 1
ATOM 2048 C CA . GLN B 1 15 ? -3.426 6.074 -17.906 1 69.5 15 GLN B CA 1
ATOM 2049 C C . GLN B 1 15 ? -2.834 5.418 -19.156 1 69.5 15 GLN B C 1
ATOM 2051 O O . GLN B 1 15 ? -3.461 5.414 -20.219 1 69.5 15 GLN B O 1
ATOM 2056 N N . ASP B 1 16 ? -1.675 4.918 -19.172 1 64.69 16 ASP B N 1
ATOM 2057 C CA . ASP B 1 16 ? -1.022 4.484 -20.406 1 64.69 16 ASP B CA 1
ATOM 2058 C C . ASP B 1 16 ? -0.377 3.111 -20.219 1 64.69 16 ASP B C 1
ATOM 2060 O O . ASP B 1 16 ? 0.319 2.627 -21.125 1 64.69 16 ASP B O 1
ATOM 2064 N N . GLY B 1 17 ? -0.628 2.52 -19.25 1 65.38 17 GLY B N 1
ATOM 2065 C CA . GLY B 1 17 ? 0.053 1.255 -19.031 1 65.38 17 GLY B CA 1
ATOM 2066 C C . GLY B 1 17 ? -0.669 0.071 -19.641 1 65.38 17 GLY B C 1
ATOM 2067 O O . GLY B 1 17 ? -1.481 0.239 -20.562 1 65.38 17 GLY B O 1
ATOM 2068 N N . MET B 1 18 ? -0.235 -1.13 -19.375 1 67.31 18 MET B N 1
ATOM 2069 C CA . MET B 1 18 ? -0.756 -2.4 -19.875 1 67.31 18 MET B CA 1
ATOM 2070 C C . MET B 1 18 ? -2.244 -2.535 -19.562 1 67.31 18 MET B C 1
ATOM 2072 O O . MET B 1 18 ? -2.98 -3.174 -20.328 1 67.31 18 MET B O 1
ATOM 2076 N N . PHE B 1 19 ? -2.619 -1.882 -18.484 1 77.94 19 PHE B N 1
ATOM 2077 C CA . PHE B 1 19 ? -4.004 -1.994 -18.047 1 77.94 19 PHE B CA 1
ATOM 2078 C C . PHE B 1 19 ? -4.633 -0.616 -17.875 1 77.94 19 PHE B C 1
ATOM 2080 O O . PHE B 1 19 ? -4.941 -0.194 -16.766 1 77.94 19 PHE B O 1
ATOM 2087 N N . PRO B 1 20 ? -4.941 0.083 -18.984 1 74.44 20 PRO B N 1
ATOM 2088 C CA . PRO B 1 20 ? -5.52 1.423 -18.859 1 74.44 20 PRO B CA 1
ATOM 2089 C C . PRO B 1 20 ? -6.785 1.443 -18.016 1 74.44 20 PRO B C 1
ATOM 2091 O O . PRO B 1 20 ? -7.621 0.542 -18.109 1 74.44 20 PRO B O 1
ATOM 2094 N N . GLY B 1 21 ? -6.82 2.359 -17.078 1 78.06 21 GLY B N 1
ATOM 2095 C CA . GLY B 1 21 ? -7.988 2.531 -16.234 1 78.06 21 GLY B CA 1
ATOM 2096 C C . GLY B 1 21 ? -7.902 1.754 -14.93 1 78.06 21 GLY B C 1
ATOM 2097 O O . GLY B 1 21 ? -8.711 1.958 -14.023 1 78.06 21 GLY B O 1
ATOM 2098 N N . TYR B 1 22 ? -6.91 0.963 -14.844 1 83.12 22 TYR B N 1
ATOM 2099 C CA . TYR B 1 22 ? -6.762 0.137 -13.648 1 83.12 22 TYR B CA 1
ATOM 2100 C C . TYR B 1 22 ? -6.406 0.989 -12.438 1 83.12 22 TYR B C 1
ATOM 2102 O O . TYR B 1 22 ? -5.605 1.923 -12.539 1 83.12 22 TYR B O 1
ATOM 2110 N N . GLN B 1 23 ? -7.094 0.685 -11.398 1 90.81 23 GLN B N 1
ATOM 2111 C CA . GLN B 1 23 ? -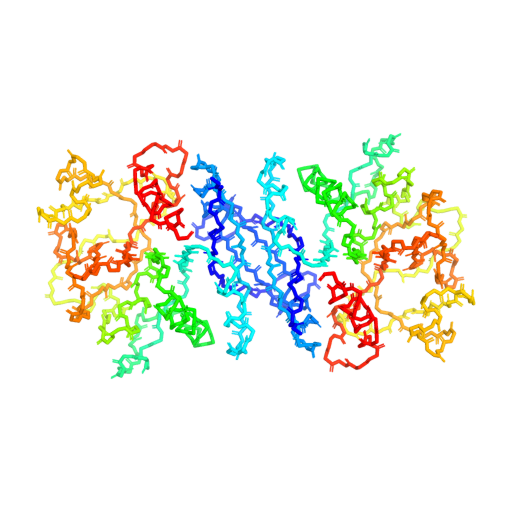6.852 1.404 -10.148 1 90.81 23 GLN B CA 1
ATOM 2112 C C . GLN B 1 23 ? -5.758 0.727 -9.328 1 90.81 23 GLN B C 1
ATOM 2114 O O . GLN B 1 23 ? -5.715 -0.502 -9.234 1 90.81 23 GLN B O 1
ATOM 2119 N N . ARG B 1 24 ? -4.871 1.534 -8.828 1 93.12 24 ARG B N 1
ATOM 2120 C CA . ARG B 1 24 ? -3.768 1.084 -7.988 1 93.12 24 ARG B CA 1
ATOM 2121 C C . ARG B 1 24 ? -3.777 1.804 -6.641 1 93.12 24 ARG B C 1
ATOM 2123 O O . ARG B 1 24 ? -4 3.014 -6.582 1 93.12 24 ARG B O 1
ATOM 2130 N N . CYS B 1 25 ? -3.693 1.006 -5.656 1 94.5 25 CYS B N 1
ATOM 2131 C CA . CYS B 1 25 ? -3.393 1.567 -4.344 1 94.5 25 CYS B CA 1
ATOM 2132 C C . CYS B 1 25 ? -1.938 2.012 -4.262 1 94.5 25 CYS B C 1
ATOM 2134 O O . CYS B 1 25 ? -1.032 1.256 -4.621 1 94.5 25 CYS B O 1
ATOM 2136 N N . TYR B 1 26 ? -1.717 3.299 -3.754 1 94.25 26 TYR B N 1
ATOM 2137 C CA . TYR B 1 26 ? -0.318 3.709 -3.711 1 94.25 26 TYR B CA 1
ATOM 2138 C C . TYR B 1 26 ? -0.08 4.711 -2.588 1 94.25 26 TYR B C 1
ATOM 2140 O O . TYR B 1 26 ? -1.016 5.371 -2.125 1 94.25 26 TYR B O 1
ATOM 2148 N N . VAL B 1 27 ? 1.127 4.824 -2.15 1 96.19 27 VAL B N 1
ATOM 2149 C CA . VAL B 1 27 ? 1.618 5.867 -1.255 1 96.19 27 VAL B CA 1
ATOM 2150 C C . VAL B 1 27 ? 3.102 6.117 -1.517 1 96.19 27 VAL B C 1
ATOM 2152 O O . VAL B 1 27 ? 3.826 5.211 -1.933 1 96.19 27 VAL B O 1
ATOM 2155 N N . ASN B 1 28 ? 3.533 7.367 -1.354 1 95.12 28 ASN B N 1
ATOM 2156 C CA . ASN B 1 28 ? 4.945 7.676 -1.556 1 95.12 28 ASN B CA 1
ATOM 2157 C C . ASN B 1 28 ? 5.832 6.922 -0.568 1 95.12 28 ASN B C 1
ATOM 2159 O O . ASN B 1 28 ? 5.5 6.816 0.614 1 95.12 28 ASN B O 1
ATOM 2163 N N . LYS B 1 29 ? 6.922 6.402 -1.029 1 96.06 29 LYS B N 1
ATOM 2164 C CA . LYS B 1 29 ? 7.844 5.605 -0.224 1 96.06 29 LYS B CA 1
ATOM 2165 C C . LYS B 1 29 ? 8.414 6.426 0.928 1 96.06 29 LYS B C 1
ATOM 2167 O O . LYS B 1 29 ? 8.867 5.867 1.93 1 96.06 29 LYS B O 1
ATOM 2172 N N . ASP B 1 30 ? 8.375 7.75 0.827 1 96.38 30 ASP B N 1
ATOM 2173 C CA . ASP B 1 30 ? 8.914 8.633 1.856 1 96.38 30 ASP B CA 1
ATOM 2174 C C . ASP B 1 30 ? 8.227 8.398 3.199 1 96.38 30 ASP B C 1
ATOM 2176 O O . ASP B 1 30 ? 8.852 8.508 4.254 1 96.38 30 ASP B O 1
ATOM 2180 N N . TYR B 1 31 ? 6.91 8.117 3.16 1 97.5 31 TYR B N 1
ATOM 2181 C CA . TYR B 1 31 ? 6.207 7.82 4.402 1 97.5 31 TYR B CA 1
ATOM 2182 C C . TYR B 1 31 ? 6.777 6.578 5.07 1 97.5 31 TYR B C 1
ATOM 2184 O O . TYR B 1 31 ? 7.008 6.566 6.285 1 97.5 31 TYR B O 1
ATOM 2192 N N . ILE B 1 32 ? 6.965 5.543 4.262 1 97.44 32 ILE B N 1
ATOM 2193 C CA . ILE B 1 32 ? 7.492 4.266 4.727 1 97.44 32 ILE B CA 1
ATOM 2194 C C . ILE B 1 32 ? 8.883 4.465 5.316 1 97.44 32 ILE B C 1
ATOM 2196 O O . ILE B 1 32 ? 9.164 4.027 6.438 1 97.44 32 ILE B O 1
ATOM 2200 N N . ASN B 1 33 ? 9.711 5.176 4.605 1 96.94 33 ASN B N 1
ATOM 2201 C CA . ASN B 1 33 ? 11.086 5.406 5.031 1 96.94 33 ASN B CA 1
ATOM 2202 C C . ASN B 1 33 ? 11.141 6.215 6.324 1 96.94 33 ASN B C 1
ATOM 2204 O O . ASN B 1 33 ? 11.984 5.957 7.188 1 96.94 33 ASN B O 1
ATOM 2208 N N . ALA B 1 34 ? 10.266 7.195 6.449 1 97.31 34 ALA B N 1
ATOM 2209 C CA . ALA B 1 34 ? 10.227 8.023 7.652 1 97.31 34 ALA B CA 1
ATOM 2210 C C . ALA B 1 34 ? 9.914 7.188 8.883 1 97.31 34 ALA B C 1
ATOM 2212 O O . ALA B 1 34 ? 10.469 7.418 9.961 1 97.31 34 ALA B O 1
ATOM 2213 N N . VAL B 1 35 ? 9.031 6.18 8.773 1 97.31 35 VAL B N 1
ATOM 2214 C CA . VAL B 1 35 ? 8.641 5.305 9.875 1 97.31 35 VAL B CA 1
ATOM 2215 C C . VAL B 1 35 ? 9.781 4.332 10.188 1 97.31 35 VAL B C 1
ATOM 2217 O O . VAL B 1 35 ? 10.148 4.16 11.352 1 97.31 35 VAL B O 1
ATOM 2220 N N . ILE B 1 36 ? 10.367 3.738 9.141 1 96.81 36 ILE B N 1
ATOM 2221 C CA . ILE B 1 36 ? 11.414 2.738 9.305 1 96.81 36 ILE B CA 1
ATOM 2222 C C . ILE B 1 36 ? 12.648 3.383 9.938 1 96.81 36 ILE B C 1
ATOM 2224 O O . ILE B 1 36 ? 13.32 2.768 10.766 1 96.81 36 ILE B O 1
ATOM 2228 N N . LYS B 1 37 ? 12.922 4.598 9.5 1 95.94 37 LYS B N 1
ATOM 2229 C CA . LYS B 1 37 ? 14.086 5.316 10.023 1 95.94 37 LYS B CA 1
ATOM 2230 C C . LYS B 1 37 ? 14.047 5.379 11.547 1 95.94 37 LYS B C 1
ATOM 2232 O O . LYS B 1 37 ? 15.094 5.371 12.203 1 95.94 37 LYS B O 1
ATOM 2237 N N . GLN B 1 38 ? 12.859 5.453 12.125 1 93.56 38 GLN B N 1
ATOM 2238 C CA . GLN B 1 38 ? 12.719 5.551 13.578 1 93.56 38 GLN B CA 1
ATOM 2239 C C . GLN B 1 38 ? 12.633 4.172 14.219 1 93.56 38 GLN B C 1
ATOM 2241 O O . GLN B 1 38 ? 12.383 4.051 15.414 1 93.56 38 GLN B O 1
ATOM 2246 N N . GLY B 1 39 ? 12.742 3.094 13.422 1 89.12 39 GLY B N 1
ATOM 2247 C CA . GLY B 1 39 ? 12.773 1.729 13.93 1 89.12 39 GLY B CA 1
ATOM 2248 C C . GLY B 1 39 ? 11.391 1.119 14.086 1 89.12 39 GLY B C 1
ATOM 2249 O O . GLY B 1 39 ? 11.234 0.11 14.773 1 89.12 39 GLY B O 1
ATOM 2250 N N . ASP B 1 40 ? 10.406 1.721 13.484 1 93.25 40 ASP B N 1
ATOM 2251 C CA . ASP B 1 40 ? 9.047 1.217 13.656 1 93.25 40 ASP B CA 1
ATOM 2252 C C . ASP B 1 40 ? 8.539 0.54 12.383 1 93.25 40 ASP B C 1
ATOM 2254 O O . ASP B 1 40 ? 9.227 0.538 11.359 1 93.25 40 ASP B O 1
ATOM 2258 N N . THR B 1 41 ? 7.43 -0.076 12.5 1 96.38 41 THR B N 1
ATOM 2259 C CA . THR B 1 41 ? 6.961 -1.008 11.484 1 96.38 41 THR B CA 1
ATOM 2260 C C . THR B 1 41 ? 5.785 -0.418 10.711 1 96.38 41 THR B C 1
ATOM 2262 O O . THR B 1 41 ? 4.668 -0.354 11.227 1 96.38 41 THR B O 1
ATOM 2265 N N . PRO B 1 42 ? 6.008 -0.032 9.469 1 98.06 42 PRO B N 1
ATOM 2266 C CA . PRO B 1 42 ? 4.898 0.511 8.68 1 98.06 42 PRO B CA 1
ATOM 2267 C C . PRO B 1 42 ? 4.051 -0.577 8.023 1 98.06 42 PRO B C 1
ATOM 2269 O O . PRO B 1 42 ? 4.582 -1.607 7.602 1 98.06 42 PRO B O 1
ATOM 2272 N N . LEU B 1 43 ? 2.801 -0.399 7.996 1 98.25 43 LEU B N 1
ATOM 2273 C CA . LEU B 1 43 ? 1.83 -1.086 7.152 1 98.25 43 LEU B CA 1
ATOM 2274 C C . LEU B 1 43 ? 0.98 -0.086 6.379 1 98.25 43 LEU B C 1
ATOM 2276 O O . LEU B 1 43 ? 0.646 0.983 6.895 1 98.25 43 LEU B O 1
ATOM 2280 N N . VAL B 1 44 ? 0.655 -0.436 5.168 1 98.31 44 VAL B N 1
ATOM 2281 C CA . VAL B 1 44 ? -0.161 0.433 4.324 1 98.31 44 VAL B CA 1
ATOM 2282 C C . VAL B 1 44 ? -1.616 -0.028 4.367 1 98.31 44 VAL B C 1
ATOM 2284 O O . VAL B 1 44 ? -1.901 -1.219 4.219 1 98.31 44 VAL B O 1
ATOM 2287 N N . ILE B 1 45 ? -2.516 0.869 4.625 1 98.56 45 ILE B N 1
ATOM 2288 C CA . ILE B 1 45 ? -3.945 0.571 4.645 1 98.56 45 ILE B CA 1
ATOM 2289 C C . ILE B 1 45 ? -4.559 0.898 3.283 1 98.56 45 ILE B C 1
ATOM 2291 O O . ILE B 1 45 ? -4.703 2.07 2.926 1 98.56 45 ILE B O 1
ATOM 2295 N N . PRO B 1 46 ? -4.98 -0.128 2.562 1 98.12 46 PRO B N 1
ATOM 2296 C CA . PRO B 1 46 ? -5.523 0.171 1.234 1 98.12 46 PRO B CA 1
ATOM 2297 C C . PRO B 1 46 ? -6.91 0.803 1.294 1 98.12 46 PRO B C 1
ATOM 2299 O O . PRO B 1 46 ? -7.746 0.397 2.109 1 98.12 46 PRO B O 1
ATOM 2302 N N . MET B 1 47 ? -7.121 1.751 0.442 1 96.38 47 MET B N 1
ATOM 2303 C CA . MET B 1 47 ? -8.414 2.434 0.386 1 96.38 47 MET B CA 1
ATOM 2304 C C . MET B 1 47 ? -9.539 1.442 0.127 1 96.38 47 MET B C 1
ATOM 2306 O O . MET B 1 47 ? -9.438 0.594 -0.76 1 96.38 47 MET B O 1
ATOM 2310 N N . ASN B 1 48 ? -10.562 1.505 0.886 1 95.75 48 ASN B N 1
ATOM 2311 C CA . ASN B 1 48 ? -11.789 0.73 0.712 1 95.75 48 ASN B CA 1
ATOM 2312 C C . ASN B 1 48 ? -12.984 1.422 1.357 1 95.75 48 ASN B C 1
ATOM 2314 O O . ASN B 1 48 ? -12.836 2.451 2.016 1 95.75 48 ASN B O 1
ATOM 2318 N N . ASN B 1 49 ? -14.141 0.927 1.131 1 92.81 49 ASN B N 1
ATOM 2319 C CA . ASN B 1 49 ? -15.336 1.609 1.61 1 92.81 49 ASN B CA 1
ATOM 2320 C C . ASN B 1 49 ? -16.125 0.739 2.582 1 92.81 49 ASN B C 1
ATOM 2322 O O . ASN B 1 49 ? -17.312 0.978 2.811 1 92.81 49 ASN B O 1
ATOM 2326 N N . ASP B 1 50 ? -15.562 -0.273 3.078 1 95.44 50 ASP B N 1
ATOM 2327 C CA . ASP B 1 50 ? -16.219 -1.161 4.031 1 95.44 50 ASP B CA 1
ATOM 2328 C C . ASP B 1 50 ? -15.812 -0.824 5.465 1 95.44 50 ASP B C 1
ATOM 2330 O O . ASP B 1 50 ? -14.711 -1.169 5.902 1 95.44 50 ASP B O 1
ATOM 2334 N N . LYS B 1 51 ? -16.719 -0.245 6.234 1 95.88 51 LYS B N 1
ATOM 2335 C CA . LYS B 1 51 ? -16.422 0.251 7.574 1 95.88 51 LYS B CA 1
ATOM 2336 C C . LYS B 1 51 ? -15.984 -0.882 8.492 1 95.88 51 LYS B C 1
ATOM 2338 O O . LYS B 1 51 ? -15.148 -0.68 9.383 1 95.88 51 LYS B O 1
ATOM 2343 N N . SER B 1 52 ? -16.578 -2.057 8.289 1 96.56 52 SER B N 1
ATOM 2344 C CA . SER B 1 52 ? -16.203 -3.195 9.117 1 96.56 52 SER B CA 1
ATOM 2345 C C . SER B 1 52 ? -14.766 -3.615 8.867 1 96.56 52 SER B C 1
ATOM 2347 O O . SER B 1 52 ? -14.047 -3.967 9.805 1 96.56 52 SER B O 1
ATOM 2349 N N . ILE B 1 53 ? -14.352 -3.574 7.645 1 97.12 53 ILE B N 1
ATOM 2350 C CA . ILE B 1 53 ? -12.984 -3.916 7.277 1 97.12 53 ILE B CA 1
ATOM 2351 C C . ILE B 1 53 ? -12.023 -2.855 7.809 1 97.12 53 ILE B C 1
ATOM 2353 O O . ILE B 1 53 ? -10.977 -3.184 8.367 1 97.12 53 ILE B O 1
ATOM 2357 N N . ILE B 1 54 ? -12.391 -1.599 7.691 1 97.94 54 ILE B N 1
ATOM 2358 C CA . ILE B 1 54 ? -11.562 -0.497 8.164 1 97.94 54 ILE B CA 1
ATOM 2359 C C . ILE B 1 54 ? -11.375 -0.609 9.68 1 97.94 54 ILE B C 1
ATOM 2361 O O . ILE B 1 54 ? -10.273 -0.409 10.188 1 97.94 54 ILE B O 1
ATOM 2365 N N . LYS B 1 55 ? -12.422 -0.936 10.367 1 97.69 55 LYS B N 1
ATOM 2366 C CA . LYS B 1 55 ? -12.344 -1.132 11.812 1 97.69 55 LYS B CA 1
ATOM 2367 C C . LYS B 1 55 ? -11.32 -2.211 12.164 1 97.69 55 LYS B C 1
ATOM 2369 O O . LYS B 1 55 ? -10.516 -2.031 13.078 1 97.69 55 LYS B O 1
ATOM 2374 N N . GLN B 1 56 ? -11.383 -3.328 11.453 1 97.06 56 GLN B N 1
ATOM 2375 C CA . GLN B 1 56 ? -10.461 -4.43 11.703 1 97.06 56 GLN B CA 1
ATOM 2376 C C . GLN B 1 56 ? -9.023 -4.031 11.383 1 97.06 56 GLN B C 1
ATOM 2378 O O . GLN B 1 56 ? -8.086 -4.449 12.07 1 97.06 56 GLN B O 1
ATOM 2383 N N . GLN B 1 57 ? -8.828 -3.281 10.32 1 97.88 57 GLN B N 1
ATOM 2384 C CA . GLN B 1 57 ? -7.5 -2.793 9.977 1 97.88 57 GLN B CA 1
ATOM 2385 C C . GLN B 1 57 ? -6.934 -1.907 11.086 1 97.88 57 GLN B C 1
ATOM 2387 O O . GLN B 1 57 ? -5.805 -2.109 11.5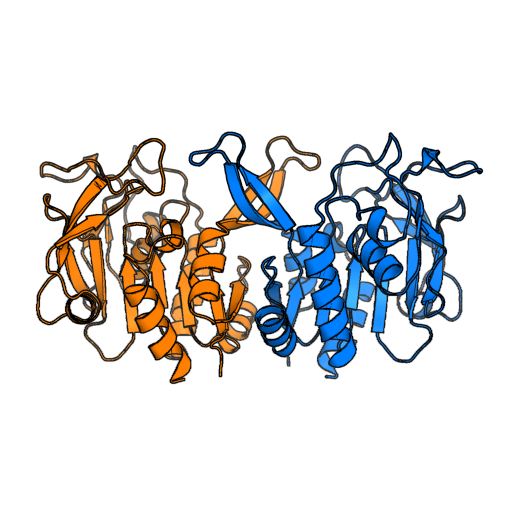31 1 97.88 57 GLN B O 1
ATOM 2392 N N . VAL B 1 58 ? -7.715 -0.983 11.57 1 98.06 58 VAL B N 1
ATOM 2393 C CA . VAL B 1 58 ? -7.266 -0.028 12.578 1 98.06 58 VAL B CA 1
ATOM 2394 C C . VAL B 1 58 ? -6.969 -0.758 13.883 1 98.06 58 VAL B C 1
ATOM 2396 O O . VAL B 1 58 ? -6.039 -0.399 14.602 1 98.06 58 VAL B O 1
ATOM 2399 N N . LYS B 1 59 ? -7.699 -1.807 14.133 1 96.56 59 LYS B N 1
ATOM 2400 C CA . LYS B 1 59 ? -7.496 -2.598 15.344 1 96.56 59 LYS B CA 1
ATOM 2401 C C . LYS B 1 59 ? -6.074 -3.141 15.414 1 96.56 59 LYS B C 1
ATOM 2403 O O . LYS B 1 59 ? -5.547 -3.375 16.5 1 96.56 59 LYS B O 1
ATOM 2408 N N . LYS B 1 60 ? -5.43 -3.285 14.336 1 95.56 60 LYS B N 1
ATOM 2409 C CA . LYS B 1 60 ? -4.098 -3.883 14.281 1 95.56 60 LYS B CA 1
ATOM 2410 C C . LYS B 1 60 ? -3.012 -2.82 14.414 1 95.56 60 LYS B C 1
ATOM 2412 O O . LYS B 1 60 ? -1.824 -3.145 14.484 1 95.56 60 LYS B O 1
ATOM 2417 N N . LEU B 1 61 ? -3.396 -1.586 14.5 1 97.25 61 LEU B N 1
ATOM 2418 C CA . LEU B 1 61 ? -2.43 -0.494 14.445 1 97.25 61 LEU B CA 1
ATOM 2419 C C . LEU B 1 61 ? -2.18 0.078 15.836 1 97.25 61 LEU B C 1
ATOM 2421 O O . LEU B 1 61 ? -3.068 0.051 16.688 1 97.25 61 LEU B O 1
ATOM 2425 N N . ASP B 1 62 ? -0.993 0.624 16 1 97.88 62 ASP B N 1
ATOM 2426 C CA . ASP B 1 62 ? -0.63 1.374 17.203 1 97.88 62 ASP B CA 1
ATOM 2427 C C . ASP B 1 62 ? -0.634 2.877 16.938 1 97.88 62 ASP B C 1
ATOM 2429 O O . ASP B 1 62 ? -0.635 3.682 17.875 1 97.88 62 ASP B O 1
ATOM 2433 N N . GLY B 1 63 ? -0.597 3.311 15.75 1 98.31 63 GLY B N 1
ATOM 2434 C CA . GLY B 1 63 ? -0.63 4.688 15.281 1 98.31 63 GLY B CA 1
ATOM 2435 C C . GLY B 1 63 ? -1.05 4.816 13.836 1 98.31 63 GLY B C 1
ATOM 2436 O O . GLY B 1 63 ? -0.99 3.844 13.078 1 98.31 63 GLY B O 1
ATOM 2437 N N . LEU B 1 64 ? -1.478 5.973 13.43 1 98.75 64 LEU B N 1
ATOM 2438 C CA . LEU B 1 64 ? -2.018 6.195 12.094 1 98.75 64 LEU B CA 1
ATOM 2439 C C . LEU B 1 64 ? -1.413 7.449 11.469 1 98.75 64 LEU B C 1
ATOM 2441 O O . LEU B 1 64 ? -1.396 8.516 12.086 1 98.75 64 LEU B O 1
ATOM 2445 N N . ILE B 1 65 ? -0.86 7.309 10.305 1 98.81 65 ILE B N 1
ATOM 2446 C CA . ILE B 1 65 ? -0.463 8.445 9.477 1 98.81 65 ILE B CA 1
ATOM 2447 C C . ILE B 1 65 ? -1.441 8.609 8.32 1 98.81 65 ILE B C 1
ATOM 2449 O O . ILE B 1 65 ? -1.669 7.676 7.551 1 98.81 65 ILE B O 1
ATOM 2453 N N . LEU B 1 66 ? -2.066 9.758 8.25 1 98.88 66 LEU B N 1
ATOM 2454 C CA . LEU B 1 66 ? -2.875 10.133 7.098 1 98.88 66 LEU B CA 1
ATOM 2455 C C . LEU B 1 66 ? -2.029 10.859 6.055 1 98.88 66 LEU B C 1
ATOM 2457 O O . LEU B 1 66 ? -1.453 11.914 6.336 1 98.88 66 LEU B O 1
ATOM 2461 N N . SER B 1 67 ? -1.976 10.32 4.84 1 98.44 67 SER B N 1
ATOM 2462 C CA . SER B 1 67 ? -1.067 10.789 3.801 1 98.44 67 SER B CA 1
ATOM 2463 C C . SER B 1 67 ? -1.677 11.945 3.018 1 98.44 67 SER B C 1
ATOM 2465 O O . SER B 1 67 ? -2.85 12.281 3.203 1 98.44 67 SER B O 1
ATOM 2467 N N . GLY B 1 68 ? -0.836 12.57 2.162 1 97 68 GLY B N 1
ATOM 2468 C CA . GLY B 1 68 ? -1.294 13.609 1.252 1 97 68 GLY B CA 1
ATOM 2469 C C . GLY B 1 68 ? -2.09 13.07 0.08 1 97 68 GLY B C 1
ATOM 2470 O O . GLY B 1 68 ? -2.406 11.883 0.035 1 97 68 GLY B O 1
ATOM 2471 N N . GLY B 1 69 ? -2.48 14.062 -0.825 1 94.31 69 GLY B N 1
ATOM 2472 C CA . GLY B 1 69 ? -3.223 13.578 -1.979 1 94.31 69 GLY B CA 1
ATOM 2473 C C . GLY B 1 69 ? -4.23 14.586 -2.502 1 94.31 69 GLY B C 1
ATOM 2474 O O . GLY B 1 69 ? -3.969 15.789 -2.502 1 94.31 69 GLY B O 1
ATOM 2475 N N . HIS B 1 70 ? -5.336 14.117 -2.979 1 95.31 70 HIS B N 1
ATOM 2476 C CA . HIS B 1 70 ? -6.383 14.914 -3.611 1 95.31 70 HIS B CA 1
ATOM 2477 C C . HIS B 1 70 ? -6.938 15.961 -2.65 1 95.31 70 HIS B C 1
ATOM 2479 O O . HIS B 1 70 ? -6.871 15.789 -1.431 1 95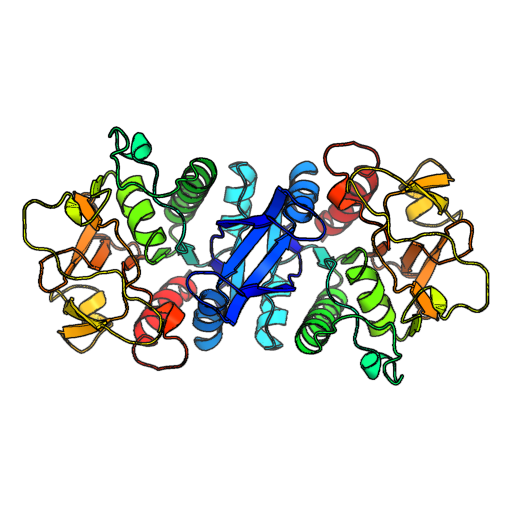.31 70 HIS B O 1
ATOM 2485 N N . ASP B 1 71 ? -7.496 16.953 -3.252 1 98.12 71 ASP B N 1
ATOM 2486 C CA . ASP B 1 71 ? -8.164 17.953 -2.426 1 98.12 71 ASP B CA 1
ATOM 2487 C C . ASP B 1 71 ? -9.32 17.344 -1.646 1 98.12 71 ASP B C 1
ATOM 2489 O O . ASP B 1 71 ? -9.977 16.406 -2.125 1 98.12 71 ASP B O 1
ATOM 2493 N N . VAL B 1 72 ? -9.523 17.828 -0.467 1 98.56 72 VAL B N 1
ATOM 2494 C CA . VAL B 1 72 ? -10.68 17.422 0.316 1 98.56 72 VAL B CA 1
ATOM 2495 C C . VAL B 1 72 ? -11.953 18 -0.304 1 98.56 72 VAL B C 1
ATOM 2497 O O . VAL B 1 72 ? -12 19.172 -0.652 1 98.56 72 VAL B O 1
ATOM 2500 N N . SER B 1 73 ? -12.969 17.219 -0.489 1 98.38 73 SER B N 1
ATOM 2501 C CA . SER B 1 73 ? -14.219 17.641 -1.103 1 98.38 73 SER B CA 1
ATOM 2502 C C . SER B 1 73 ? -14.906 18.719 -0.261 1 98.38 73 SER B C 1
ATOM 2504 O O . SER B 1 73 ? -15.203 18.5 0.914 1 98.38 73 SER B O 1
ATOM 2506 N N . PRO B 1 74 ? -15.219 19.828 -0.875 1 98.25 74 PRO B N 1
ATOM 2507 C CA . PRO B 1 74 ? -15.844 20.922 -0.119 1 98.25 74 PRO B CA 1
ATOM 2508 C C . PRO B 1 74 ? -17.219 20.531 0.44 1 98.25 74 PRO B C 1
ATOM 2510 O O . PRO B 1 74 ? -17.672 21.125 1.42 1 98.25 74 PRO B O 1
ATOM 2513 N N . ALA B 1 75 ? -17.859 19.531 -0.114 1 97.56 75 ALA B N 1
ATOM 2514 C CA . ALA B 1 75 ? -19.141 19.047 0.381 1 97.56 75 ALA B CA 1
ATOM 2515 C C . ALA B 1 75 ? -19.047 18.625 1.846 1 97.56 75 ALA B C 1
ATOM 2517 O O . ALA B 1 75 ? -20.016 18.734 2.594 1 97.56 75 ALA B O 1
ATOM 2518 N N . LEU B 1 76 ? -17.906 18.188 2.258 1 98.25 76 LEU B N 1
ATOM 2519 C CA . LEU B 1 76 ? -17.703 17.672 3.604 1 98.25 76 LEU B CA 1
ATOM 2520 C C . LEU B 1 76 ? -17.656 18.797 4.625 1 98.25 76 LEU B C 1
ATOM 2522 O O . LEU B 1 76 ? -17.75 18.547 5.832 1 98.25 76 LEU B O 1
ATOM 2526 N N . TYR B 1 77 ? -17.453 19.969 4.16 1 97.81 77 TYR B N 1
ATOM 2527 C CA . TYR B 1 77 ? -17.516 21.109 5.07 1 97.81 77 TYR B CA 1
ATOM 2528 C C . TYR B 1 77 ? -18.5 22.156 4.562 1 97.81 77 TYR B C 1
ATOM 2530 O O . TYR B 1 77 ? -18.312 23.344 4.789 1 97.81 77 TYR B O 1
ATOM 2538 N N . HIS B 1 78 ? -19.516 21.719 3.76 1 97.5 78 HIS B N 1
ATOM 2539 C CA . HIS B 1 78 ? -20.75 22.391 3.412 1 97.5 78 HIS B CA 1
ATOM 2540 C C . HIS B 1 78 ? -20.5 23.609 2.535 1 97.5 78 HIS B C 1
ATOM 2542 O O . HIS B 1 78 ? -21.094 24.672 2.744 1 97.5 78 HIS B O 1
ATOM 2548 N N . GLU B 1 79 ? -19.641 23.531 1.633 1 97.81 79 GLU B N 1
ATOM 2549 C CA . GLU B 1 79 ? -19.359 24.578 0.663 1 97.81 79 GLU B CA 1
ATOM 2550 C C . GLU B 1 79 ? -19.469 24.062 -0.767 1 97.81 79 GLU B C 1
ATOM 2552 O O . GLU B 1 79 ? -19.234 22.875 -1.015 1 97.81 79 GLU B O 1
ATOM 2557 N N . ASP B 1 80 ? -19.828 24.922 -1.712 1 97.81 80 ASP B N 1
ATOM 2558 C CA . ASP B 1 80 ? -19.766 24.594 -3.133 1 97.81 80 ASP B CA 1
ATOM 2559 C C . ASP B 1 80 ? -18.328 24.641 -3.645 1 97.81 80 ASP B C 1
ATOM 2561 O O . ASP B 1 80 ? -17.516 25.406 -3.131 1 97.81 80 ASP B O 1
ATOM 2565 N N . PRO B 1 81 ? -18.016 23.766 -4.598 1 97.75 81 PRO B N 1
ATOM 2566 C CA . PRO B 1 81 ? -16.672 23.812 -5.18 1 97.75 81 PRO B CA 1
ATOM 2567 C C . PRO B 1 81 ? -16.375 25.125 -5.898 1 97.75 81 PRO B C 1
ATOM 2569 O O . PRO B 1 81 ? -17.219 25.609 -6.668 1 97.75 81 PRO B O 1
ATOM 2572 N N . LEU B 1 82 ? -15.289 25.656 -5.652 1 97.5 82 LEU B N 1
ATOM 2573 C CA . LEU B 1 82 ? -14.844 26.891 -6.309 1 97.5 82 LEU B CA 1
ATOM 2574 C C . LEU B 1 82 ? -13.914 26.578 -7.477 1 97.5 82 LEU B C 1
ATOM 2576 O O . LEU B 1 82 ? -13.492 25.422 -7.648 1 97.5 82 LEU B O 1
ATOM 2580 N N . GLU B 1 83 ? -13.562 27.469 -8.258 1 96.69 83 GLU B N 1
ATOM 2581 C CA . GLU B 1 83 ? -12.906 27.297 -9.555 1 96.69 83 GLU B CA 1
ATOM 2582 C C . GLU B 1 83 ? -11.516 26.688 -9.398 1 96.69 83 GLU B C 1
ATOM 2584 O O . GLU B 1 83 ? -11.086 25.891 -10.242 1 96.69 83 GLU B O 1
ATOM 2589 N N . LYS B 1 84 ? -10.812 27.047 -8.328 1 96.44 84 LYS B N 1
ATOM 2590 C CA . LYS B 1 84 ? -9.406 26.656 -8.219 1 96.44 84 LYS B CA 1
ATOM 2591 C C . LYS B 1 84 ? -9.258 25.359 -7.434 1 96.44 84 LYS B C 1
ATOM 2593 O O . LYS B 1 84 ? -8.148 24.969 -7.066 1 96.44 84 LYS B O 1
ATOM 2598 N N . LEU B 1 85 ? -10.383 24.75 -7.113 1 96.25 85 LEU B N 1
ATOM 2599 C CA . LEU B 1 85 ? -10.359 23.422 -6.523 1 96.25 85 LEU B CA 1
ATOM 2600 C C . LEU B 1 85 ? -9.758 22.406 -7.492 1 96.25 85 LEU B C 1
ATOM 2602 O O . LEU B 1 85 ? -10.109 22.391 -8.672 1 96.25 85 LEU B O 1
ATOM 2606 N N . SER B 1 86 ? -8.75 21.641 -6.984 1 95 86 SER B N 1
ATOM 2607 C CA . SER B 1 86 ? -8.211 20.578 -7.816 1 95 86 SER B CA 1
ATOM 2608 C C . SER B 1 86 ? -9.031 19.297 -7.676 1 95 86 SER B C 1
ATOM 2610 O O . SER B 1 86 ? -10.148 19.328 -7.148 1 95 86 SER B O 1
ATOM 2612 N N . GLU B 1 87 ? -8.562 18.25 -8.211 1 94.69 87 GLU B N 1
ATOM 2613 C CA . GLU B 1 87 ? -9.273 16.969 -8.219 1 94.69 87 GLU B CA 1
ATOM 2614 C C . GLU B 1 87 ? -9.594 16.516 -6.797 1 94.69 87 GLU B C 1
ATOM 2616 O O . GLU B 1 87 ? -8.758 16.609 -5.902 1 94.69 87 GLU B O 1
ATOM 2621 N N . THR B 1 88 ? -10.828 16.203 -6.594 1 96.81 88 THR B N 1
ATOM 2622 C CA . THR B 1 88 ? -11.273 15.594 -5.344 1 96.81 88 THR B CA 1
ATOM 2623 C C . THR B 1 88 ? -11.586 14.109 -5.539 1 96.81 88 THR B C 1
ATOM 2625 O O . THR B 1 88 ? -11.734 13.648 -6.672 1 96.81 88 THR B O 1
ATOM 2628 N N . LEU B 1 89 ? -11.617 13.375 -4.527 1 96.25 89 LEU B N 1
ATOM 2629 C CA . LEU B 1 89 ? -11.977 11.961 -4.508 1 96.25 89 LEU B CA 1
ATOM 2630 C C . LEU B 1 89 ? -12.789 11.625 -3.26 1 96.25 89 LEU B C 1
ATOM 2632 O O . LEU B 1 89 ? -12.219 11.242 -2.23 1 96.25 89 LEU B O 1
ATOM 2636 N N . ILE B 1 90 ? -14.086 11.727 -3.398 1 96.94 90 ILE B N 1
ATOM 2637 C CA . ILE B 1 90 ? -14.992 11.633 -2.26 1 96.94 90 ILE B CA 1
ATOM 2638 C C . ILE B 1 90 ? -14.852 10.266 -1.594 1 96.94 90 ILE B C 1
ATOM 2640 O O . ILE B 1 90 ? -14.977 10.148 -0.372 1 96.94 90 ILE B O 1
ATOM 2644 N N . GLU B 1 91 ? -14.539 9.227 -2.365 1 95.62 91 GLU B N 1
ATOM 2645 C CA . GLU B 1 91 ? -14.336 7.898 -1.801 1 95.62 91 GLU B CA 1
ATOM 2646 C C . GLU B 1 91 ? -13.156 7.883 -0.834 1 95.62 91 GLU B C 1
ATOM 2648 O O . GLU B 1 91 ? -13.211 7.234 0.211 1 95.62 91 GLU B O 1
ATOM 2653 N N . ARG B 1 92 ? -12.133 8.594 -1.229 1 97.31 92 ARG B N 1
ATOM 2654 C CA . ARG B 1 92 ? -10.969 8.711 -0.357 1 97.31 92 ARG B CA 1
ATOM 2655 C C . ARG B 1 92 ? -11.305 9.492 0.909 1 97.31 92 ARG B C 1
ATOM 2657 O O . ARG B 1 92 ? -10.852 9.141 2 1 97.31 92 ARG B O 1
ATOM 2664 N N . ASP B 1 93 ? -12.094 10.562 0.744 1 98.31 93 ASP B N 1
ATOM 2665 C CA . ASP B 1 93 ? -12.508 11.344 1.902 1 98.31 93 ASP B CA 1
ATOM 2666 C C . ASP B 1 93 ? -13.258 10.484 2.912 1 98.31 93 ASP B C 1
ATOM 2668 O O . ASP B 1 93 ? -12.969 10.523 4.109 1 98.31 93 ASP B O 1
ATOM 2672 N N . LYS B 1 94 ? -14.172 9.719 2.416 1 97.94 94 LYS B N 1
ATOM 2673 C CA . LYS B 1 94 ? -14.969 8.852 3.281 1 97.94 94 LYS B CA 1
ATOM 2674 C C . LYS B 1 94 ? -14.102 7.785 3.945 1 97.94 94 LYS B C 1
ATOM 2676 O O . LYS B 1 94 ? -14.305 7.453 5.113 1 97.94 94 LYS B O 1
ATOM 2681 N N . PHE B 1 95 ? -13.211 7.25 3.217 1 98.5 95 PHE B N 1
ATOM 2682 C CA . PHE B 1 95 ? -12.25 6.293 3.734 1 98.5 95 PHE B CA 1
ATOM 2683 C C . PHE B 1 95 ? -11.445 6.895 4.879 1 98.5 95 PHE B C 1
ATOM 2685 O O . PHE B 1 95 ? -11.344 6.305 5.957 1 98.5 95 PHE B O 1
ATOM 2692 N N . ASP B 1 96 ? -10.898 8.078 4.688 1 98.69 96 ASP B N 1
ATOM 2693 C CA . ASP B 1 96 ? -10.117 8.766 5.715 1 98.69 96 ASP B CA 1
ATOM 2694 C C . ASP B 1 96 ? -10.977 9.07 6.941 1 98.69 96 ASP B C 1
ATOM 2696 O O . ASP B 1 96 ? -10.508 8.953 8.078 1 98.69 96 ASP B O 1
ATOM 2700 N N . PHE B 1 97 ? -12.242 9.5 6.719 1 98.75 97 PHE B N 1
ATOM 2701 C CA . PHE B 1 97 ? -13.148 9.742 7.836 1 98.75 97 PHE B CA 1
ATOM 2702 C C . PHE B 1 97 ? -13.305 8.492 8.688 1 98.75 97 PHE B C 1
ATOM 2704 O O . PHE B 1 97 ? -13.258 8.555 9.922 1 98.75 97 PHE B O 1
ATOM 2711 N N . ALA B 1 98 ? -13.492 7.352 8.031 1 98.75 98 ALA B N 1
ATOM 2712 C CA . ALA B 1 98 ? -13.648 6.09 8.75 1 98.75 98 ALA B CA 1
ATOM 2713 C C . ALA B 1 98 ? -12.383 5.742 9.531 1 98.75 98 ALA B C 1
ATOM 2715 O O . ALA B 1 98 ? -12.453 5.258 10.664 1 98.75 98 ALA B O 1
ATOM 2716 N N . LEU B 1 99 ? -11.211 5.977 8.93 1 98.81 99 LEU B N 1
ATOM 2717 C CA . LEU B 1 99 ? -9.945 5.742 9.617 1 98.81 99 LEU B CA 1
ATOM 2718 C C . LEU B 1 99 ? -9.836 6.602 10.875 1 98.81 99 LEU B C 1
ATOM 2720 O O . LEU B 1 99 ? -9.469 6.105 11.938 1 98.81 99 LEU B O 1
ATOM 2724 N N . ILE B 1 100 ? -10.125 7.887 10.703 1 98.75 100 ILE B N 1
ATOM 2725 C CA . ILE B 1 100 ? -10.039 8.828 11.82 1 98.75 100 ILE B CA 1
ATOM 2726 C C . ILE B 1 100 ? -10.992 8.398 12.93 1 98.75 100 ILE B C 1
ATOM 2728 O O . ILE B 1 100 ? -10.609 8.367 14.102 1 98.75 100 ILE B O 1
ATOM 2732 N N . GLU B 1 101 ? -12.219 8.047 12.547 1 98.69 101 GLU B N 1
ATOM 2733 C CA . GLU B 1 101 ? -13.219 7.609 13.508 1 98.69 101 GLU B CA 1
ATOM 2734 C C . GLU B 1 101 ? -12.727 6.426 14.328 1 98.69 101 GLU B C 1
ATOM 2736 O O . GLU B 1 101 ? -12.75 6.457 15.562 1 98.69 101 GLU B O 1
ATOM 2741 N N . GLU B 1 102 ? -12.281 5.379 13.695 1 98.62 102 GLU B N 1
ATOM 2742 C CA . GLU B 1 102 ? -11.859 4.156 14.375 1 98.62 102 GLU B CA 1
ATOM 2743 C C . GLU B 1 102 ? -10.586 4.383 15.18 1 98.62 102 GLU B C 1
ATOM 2745 O O . GLU B 1 102 ? -10.414 3.814 16.266 1 98.62 102 GLU B O 1
ATOM 2750 N N . ALA B 1 103 ? -9.656 5.199 14.633 1 98.5 103 ALA B N 1
ATOM 2751 C CA . ALA B 1 103 ? -8.422 5.5 15.352 1 98.5 103 ALA B CA 1
ATOM 2752 C C . ALA B 1 103 ? -8.711 6.289 16.625 1 98.5 103 ALA B C 1
ATOM 2754 O O . ALA B 1 103 ? -8.078 6.066 17.656 1 98.5 103 ALA B O 1
ATOM 2755 N N . THR B 1 104 ? -9.633 7.23 16.547 1 97.88 104 THR B N 1
ATOM 2756 C CA . THR B 1 104 ? -10.023 8.023 17.703 1 97.88 104 THR B CA 1
ATOM 2757 C C . THR B 1 104 ? -10.695 7.148 18.75 1 97.88 104 THR B C 1
ATOM 2759 O O . THR B 1 104 ? -10.398 7.266 19.938 1 97.88 104 THR B O 1
ATOM 2762 N N . LYS B 1 105 ? -11.617 6.254 18.297 1 97.25 105 LYS B N 1
ATOM 2763 C CA . LYS B 1 105 ? -12.266 5.32 19.219 1 97.25 105 LYS B CA 1
ATOM 2764 C C . LYS B 1 105 ? -11.242 4.453 19.938 1 97.25 105 LYS B C 1
ATOM 2766 O O . LYS B 1 105 ? -11.391 4.168 21.125 1 97.25 105 LYS B O 1
ATOM 2771 N N . LYS B 1 106 ? -10.25 4.059 19.25 1 96.5 106 LYS B N 1
ATOM 2772 C CA . LYS B 1 106 ? -9.211 3.193 19.797 1 96.5 106 LYS B CA 1
ATOM 2773 C C . LYS B 1 106 ? -8.195 4 20.594 1 96.5 106 LYS B C 1
ATOM 2775 O O . LYS B 1 106 ? -7.359 3.432 21.297 1 96.5 106 LYS B O 1
ATOM 2780 N N . ASN B 1 107 ? -8.195 5.309 20.438 1 96.25 107 ASN B N 1
ATOM 2781 C CA . ASN B 1 107 ? -7.316 6.25 21.125 1 96.25 107 ASN B CA 1
ATOM 2782 C C . ASN B 1 107 ? -5.855 6.035 20.75 1 96.25 107 ASN B C 1
ATOM 2784 O O . ASN B 1 107 ? -4.98 6.016 21.609 1 96.25 107 ASN B O 1
ATOM 2788 N N . ILE B 1 108 ? -5.609 5.746 19.484 1 97.5 108 ILE B N 1
ATOM 2789 C CA . ILE B 1 108 ? -4.23 5.688 19.016 1 97.5 108 ILE B CA 1
ATOM 2790 C C . ILE B 1 108 ? -3.83 7.035 18.422 1 97.5 108 ILE B C 1
ATOM 2792 O O . ILE B 1 108 ? -4.688 7.797 17.953 1 97.5 108 ILE B O 1
ATOM 2796 N N . PRO B 1 109 ? -2.533 7.359 18.453 1 98.12 109 PRO B N 1
ATOM 2797 C CA . PRO B 1 109 ? -2.096 8.641 17.891 1 98.12 109 PRO B CA 1
ATOM 2798 C C . PRO B 1 109 ? -2.314 8.742 16.391 1 98.12 109 PRO B C 1
ATOM 2800 O O . PRO B 1 109 ? -2.186 7.742 15.672 1 98.12 109 PRO B O 1
ATOM 2803 N N . ILE B 1 110 ? -2.611 9.938 15.906 1 98.75 110 ILE B N 1
ATOM 2804 C CA . ILE B 1 110 ? -2.82 10.227 14.492 1 98.75 110 ILE B CA 1
ATOM 2805 C C . ILE B 1 110 ? -1.92 11.383 14.062 1 98.75 110 ILE B C 1
ATOM 2807 O O . ILE B 1 110 ? -1.893 12.43 14.711 1 98.75 110 ILE B O 1
ATOM 2811 N N . LEU B 1 111 ? -1.143 11.164 13.047 1 98.69 111 LEU B N 1
ATOM 2812 C CA . LEU B 1 111 ? -0.373 12.211 12.383 1 98.69 111 LEU B CA 1
ATOM 2813 C C . LEU B 1 111 ? -0.898 12.453 10.969 1 98.69 111 LEU B C 1
ATOM 2815 O O . LEU B 1 111 ? -0.819 11.57 10.109 1 98.69 111 LEU B O 1
ATOM 2819 N N . GLY B 1 112 ? -1.496 13.578 10.719 1 98.81 112 GLY B N 1
ATOM 2820 C CA . GLY B 1 112 ? -1.938 13.961 9.391 1 98.81 112 GLY B CA 1
ATOM 2821 C C . GLY B 1 112 ? -0.947 14.859 8.664 1 98.81 112 GLY B C 1
ATOM 2822 O O . GLY B 1 112 ? -0.502 15.867 9.211 1 98.81 112 GLY B O 1
ATOM 2823 N N . ILE B 1 113 ? -0.603 14.555 7.445 1 98.81 113 ILE B N 1
ATOM 2824 C CA . ILE B 1 113 ? 0.389 15.312 6.691 1 98.81 113 ILE B CA 1
ATOM 2825 C C . ILE B 1 113 ? -0.246 15.859 5.418 1 98.81 113 ILE B C 1
ATOM 2827 O O . ILE B 1 113 ? -0.827 15.117 4.629 1 98.81 113 ILE B O 1
ATOM 2831 N N . CYS B 1 114 ? -0.122 17.219 5.207 1 98.38 114 CYS B N 1
ATOM 2832 C CA . CYS B 1 114 ? -0.667 17.938 4.059 1 98.38 114 CYS B CA 1
ATOM 2833 C C . CYS B 1 114 ? -2.168 17.703 3.934 1 98.38 114 CYS B C 1
ATOM 2835 O O . CYS B 1 114 ? -2.947 18.203 4.75 1 98.38 114 CYS B O 1
ATOM 2837 N N . ARG B 1 115 ? -2.598 16.891 2.963 1 98.5 115 ARG B N 1
ATOM 2838 C CA . ARG B 1 115 ? -4.012 16.547 2.875 1 98.5 115 ARG B CA 1
ATOM 2839 C C . ARG B 1 115 ? -4.488 15.859 4.148 1 98.5 115 ARG B C 1
ATOM 2841 O O . ARG B 1 115 ? -5.633 16.047 4.57 1 98.5 115 ARG B O 1
ATOM 2848 N N . GLY B 1 116 ? -3.652 14.992 4.715 1 98.81 116 GLY B N 1
ATOM 2849 C CA . GLY B 1 116 ? -3.982 14.328 5.965 1 98.81 116 GLY B CA 1
ATOM 2850 C C . GLY B 1 116 ? -4.352 15.297 7.074 1 98.81 116 GLY B C 1
ATOM 2851 O O . GLY B 1 116 ? -5.266 15.023 7.855 1 98.81 116 GLY B O 1
ATOM 2852 N N . ALA B 1 117 ? -3.633 16.406 7.156 1 98.81 117 ALA B N 1
ATOM 2853 C CA . ALA B 1 117 ? -3.963 17.453 8.117 1 98.81 117 ALA B CA 1
ATOM 2854 C C . ALA B 1 117 ? -5.293 18.125 7.773 1 98.81 117 ALA B C 1
ATOM 2856 O O . ALA B 1 117 ? -6.105 18.391 8.656 1 98.81 117 ALA B O 1
ATOM 2857 N N . GLN B 1 118 ? -5.473 18.375 6.5 1 98.88 118 GLN B N 1
ATOM 2858 C CA . GLN B 1 118 ? -6.676 19.047 6.023 1 98.88 118 GLN B CA 1
ATOM 2859 C C . GLN B 1 118 ? -7.922 18.219 6.316 1 98.88 118 GLN B C 1
ATOM 2861 O O . GLN B 1 118 ? -8.898 18.734 6.859 1 98.88 118 GLN B O 1
ATOM 2866 N N . ILE B 1 119 ? -7.859 16.906 6.004 1 98.88 119 ILE B N 1
ATOM 2867 C CA . ILE B 1 119 ? -9.016 16.047 6.188 1 98.88 119 ILE B CA 1
ATOM 2868 C C . ILE B 1 119 ? -9.281 15.852 7.68 1 98.88 119 ILE B C 1
ATOM 2870 O O . ILE B 1 119 ? -10.438 15.719 8.094 1 98.88 119 ILE B O 1
ATOM 2874 N N . LEU B 1 120 ? -8.258 15.82 8.492 1 98.75 120 LEU B N 1
ATOM 2875 C CA . LEU B 1 120 ? -8.391 15.758 9.945 1 98.75 120 LEU B CA 1
ATOM 2876 C C . LEU B 1 120 ? -9.18 16.953 10.461 1 98.75 120 LEU B C 1
ATOM 2878 O O . LEU B 1 120 ? -10.109 16.797 11.258 1 98.75 120 LEU B O 1
ATOM 2882 N N . ASN B 1 121 ? -8.812 18.141 10.055 1 98.88 121 ASN B N 1
ATOM 2883 C CA . ASN B 1 121 ? -9.523 19.359 10.453 1 98.88 121 ASN B CA 1
ATOM 2884 C C . ASN B 1 121 ? -10.992 19.312 10.047 1 98.88 121 ASN B C 1
ATOM 2886 O O . ASN B 1 121 ? -11.875 19.641 10.844 1 98.88 121 ASN B O 1
ATOM 2890 N N . VAL B 1 122 ? -11.219 18.891 8.844 1 98.88 122 VAL B N 1
ATOM 2891 C CA . VAL B 1 122 ? -12.578 18.844 8.312 1 98.88 122 VAL B CA 1
ATOM 2892 C C . VAL B 1 122 ? -13.398 17.812 9.086 1 98.88 122 VAL B C 1
ATOM 2894 O O . VAL B 1 122 ? -14.562 18.062 9.422 1 98.88 122 VAL B O 1
ATOM 2897 N N . TYR B 1 123 ? -12.852 16.641 9.383 1 98.88 123 TYR B N 1
ATOM 2898 C CA . TYR B 1 123 ? -13.547 15.602 10.133 1 98.88 123 TYR B CA 1
ATOM 2899 C C . TYR B 1 123 ? -14.055 16.125 11.469 1 98.88 123 TYR B C 1
ATOM 2901 O O . TYR B 1 123 ? -15.156 15.789 11.898 1 98.88 123 TYR B O 1
ATOM 2909 N N . PHE B 1 124 ? -13.289 16.953 12.094 1 98.69 124 PHE B N 1
ATOM 2910 C CA . PHE B 1 124 ? -13.633 17.422 13.43 1 98.69 124 PHE B CA 1
ATOM 2911 C C . PHE B 1 124 ? -14.406 18.734 13.359 1 98.69 124 PHE B C 1
ATOM 2913 O O . PHE B 1 124 ? -14.609 19.391 14.375 1 98.69 124 PHE B O 1
ATOM 2920 N N . GLY B 1 125 ? -14.766 19.172 12.141 1 98.62 125 GLY B N 1
ATOM 2921 C CA . GLY B 1 125 ? -15.742 20.25 12.023 1 98.62 125 GLY B CA 1
ATOM 2922 C C . GLY B 1 125 ? -15.148 21.531 11.5 1 98.62 125 GLY B C 1
ATOM 2923 O O . GLY B 1 125 ? -15.852 22.547 11.391 1 98.62 125 GLY B O 1
ATOM 2924 N N . GLY B 1 126 ? -13.812 21.594 11.195 1 98.81 126 GLY B N 1
ATOM 2925 C CA . GLY B 1 126 ? -13.188 22.766 10.594 1 98.81 126 GLY B CA 1
ATOM 2926 C C . GLY B 1 126 ? -13.477 22.891 9.109 1 98.81 126 GLY B C 1
ATOM 2927 O O . GLY B 1 126 ? -14.18 22.062 8.531 1 98.81 126 GLY B O 1
ATOM 2928 N N . THR B 1 127 ? -12.938 23.953 8.523 1 98.75 127 THR B N 1
ATOM 2929 C CA . THR B 1 127 ? -13.109 24.188 7.098 1 98.75 127 THR B CA 1
ATOM 2930 C C . THR B 1 127 ? -11.781 24.547 6.441 1 98.75 127 THR B C 1
ATOM 2932 O O . THR B 1 127 ? -10.766 24.672 7.121 1 98.75 127 THR B O 1
ATOM 2935 N N . LEU B 1 128 ? -11.812 24.609 5.102 1 98.75 128 LEU B N 1
ATOM 2936 C CA . LEU B 1 128 ? -10.594 24.891 4.344 1 98.75 128 LEU B CA 1
ATOM 2937 C C . LEU B 1 128 ? -10.805 26.047 3.385 1 98.75 128 LEU B C 1
ATOM 2939 O O . LEU B 1 128 ? -11.906 26.25 2.871 1 98.75 128 LEU B O 1
ATOM 2943 N N . TYR B 1 129 ? -9.758 26.859 3.193 1 98.44 129 TYR B N 1
ATOM 2944 C CA . TYR B 1 129 ? -9.672 27.547 1.914 1 98.44 129 TYR B CA 1
ATOM 2945 C C . TYR B 1 129 ? -9.414 26.562 0.776 1 98.44 129 TYR B C 1
ATOM 2947 O O . TYR B 1 129 ? -8.438 25.812 0.81 1 98.44 129 TYR B O 1
ATOM 2955 N N . GLN B 1 130 ? -10.25 26.609 -0.191 1 98.19 130 GLN B N 1
ATOM 2956 C CA . GLN B 1 130 ? -10.125 25.656 -1.29 1 98.19 130 GLN B CA 1
ATOM 2957 C C . GLN B 1 130 ? -8.914 25.969 -2.156 1 98.19 130 GLN B C 1
ATOM 2959 O O . GLN B 1 130 ? -8.5 25.141 -2.975 1 98.19 130 GLN B O 1
ATOM 2964 N N . ASP B 1 131 ? -8.414 27.156 -2.014 1 97.94 131 ASP B N 1
ATOM 2965 C CA . ASP B 1 131 ? -7.195 27.641 -2.656 1 97.94 131 ASP B CA 1
ATOM 2966 C C . ASP B 1 131 ? -6.625 28.844 -1.919 1 97.94 131 ASP B C 1
ATOM 2968 O O . ASP B 1 131 ? -7.375 29.656 -1.361 1 97.94 131 ASP B O 1
ATOM 2972 N N . THR B 1 132 ? -5.301 28.969 -2.068 1 96.81 132 THR B N 1
ATOM 2973 C CA . THR B 1 132 ? -4.637 30.094 -1.406 1 96.81 132 THR B CA 1
ATOM 2974 C C . THR B 1 132 ? -5.18 31.422 -1.92 1 96.81 132 THR B C 1
ATOM 2976 O O . THR B 1 132 ? -5.219 32.406 -1.182 1 96.81 132 THR B O 1
ATOM 2979 N N . SER B 1 133 ? -5.641 31.453 -3.135 1 95.94 133 SER B N 1
ATOM 2980 C CA . SER B 1 133 ? -6.074 32.688 -3.789 1 95.94 133 SER B CA 1
ATOM 2981 C C . SER B 1 133 ? -7.387 33.188 -3.197 1 95.94 133 SER B C 1
ATOM 2983 O O . SER B 1 133 ? -7.785 34.344 -3.441 1 95.94 133 SER B O 1
ATOM 2985 N N . TYR B 1 134 ? -8.07 32.375 -2.412 1 96.19 134 TYR B N 1
ATOM 2986 C CA . TYR B 1 134 ? -9.375 32.781 -1.884 1 96.19 134 TYR B CA 1
ATOM 2987 C C . TYR B 1 134 ? -9.227 33.438 -0.52 1 96.19 134 TYR B C 1
ATOM 2989 O O . TYR B 1 134 ? -10.211 33.906 0.068 1 96.19 134 TYR B O 1
ATOM 2997 N N . ARG B 1 135 ? -8 33.469 -0.033 1 95 135 ARG B N 1
ATOM 2998 C CA . ARG B 1 135 ? -7.746 34.219 1.193 1 95 135 ARG B CA 1
ATOM 2999 C C . ARG B 1 135 ? -7.875 35.719 0.958 1 95 135 ARG B C 1
ATOM 3001 O O . ARG B 1 135 ? -7.527 36.219 -0.114 1 95 135 ARG B O 1
ATOM 3008 N N . GLU B 1 136 ? -8.273 36.469 1.94 1 91.44 136 GLU B N 1
ATOM 3009 C CA . GLU B 1 136 ? -8.469 37.906 1.831 1 91.44 136 GLU B CA 1
ATOM 3010 C C . GLU B 1 136 ? -7.164 38.656 2.109 1 91.44 136 GLU B C 1
ATOM 3012 O O . GLU B 1 136 ? -7.098 39.875 1.934 1 91.44 136 GLU B O 1
ATOM 3017 N N . ARG B 1 137 ? -6.145 38 2.48 1 91.06 137 ARG B N 1
ATOM 3018 C CA . ARG B 1 137 ? -4.863 38.625 2.781 1 91.06 137 ARG B CA 1
ATOM 3019 C C . ARG B 1 137 ? -3.758 38.094 1.891 1 91.06 137 ARG B C 1
ATOM 3021 O O . ARG B 1 137 ? -3.941 37.062 1.23 1 91.06 137 ARG B O 1
ATOM 3028 N N . SER B 1 138 ? -2.646 38.812 1.861 1 89.75 138 SER B N 1
ATOM 3029 C CA . SER B 1 138 ? -1.49 38.375 1.094 1 89.75 138 SER B CA 1
ATOM 3030 C C . SER B 1 138 ? -1.03 36.969 1.553 1 89.75 138 SER B C 1
ATOM 3032 O O . SER B 1 138 ? -0.939 36.719 2.754 1 89.75 138 SER B O 1
ATOM 3034 N N . THR B 1 139 ? -0.832 36.094 0.583 1 93 139 THR B N 1
ATOM 3035 C CA . THR B 1 139 ? -0.449 34.719 0.854 1 93 139 THR B CA 1
ATOM 3036 C C . THR B 1 139 ? 0.877 34.375 0.179 1 93 139 THR B C 1
ATOM 3038 O O . THR B 1 139 ? 1.064 34.656 -1.007 1 93 139 THR B O 1
ATOM 3041 N N . ILE B 1 140 ? 1.757 33.844 0.922 1 92.88 140 ILE B N 1
ATOM 3042 C CA . ILE B 1 140 ? 3.043 33.438 0.368 1 92.88 140 ILE B CA 1
ATOM 3043 C C . ILE B 1 140 ? 2.865 32.188 -0.481 1 92.88 140 ILE B C 1
ATOM 3045 O O . ILE B 1 140 ? 1.783 31.594 -0.506 1 92.88 140 ILE B O 1
ATOM 3049 N N . ARG B 1 141 ? 3.992 31.797 -1.17 1 92.38 141 ARG B N 1
ATOM 3050 C CA . ARG B 1 141 ? 3.963 30.594 -1.985 1 92.38 141 ARG B CA 1
ATOM 3051 C C . ARG B 1 141 ? 3.994 29.344 -1.112 1 92.38 141 ARG B C 1
ATOM 3053 O O . ARG B 1 141 ? 4.953 29.125 -0.372 1 92.38 141 ARG B O 1
ATOM 3060 N N . HIS B 1 142 ? 3.002 28.5 -1.172 1 93.88 142 HIS B N 1
ATOM 3061 C CA . HIS B 1 142 ? 2.91 27.25 -0.424 1 93.88 142 HIS B CA 1
ATOM 3062 C C . HIS B 1 142 ? 3.031 26.047 -1.349 1 93.88 142 HIS B C 1
ATOM 3064 O O . HIS B 1 142 ? 2.713 24.922 -0.954 1 93.88 142 HIS B O 1
ATOM 3070 N N . TRP B 1 143 ? 3.318 26.266 -2.568 1 92.38 143 TRP B N 1
ATOM 3071 C CA . TRP B 1 143 ? 3.58 25.25 -3.584 1 92.38 143 TRP B CA 1
ATOM 3072 C C . TRP B 1 143 ? 4.91 25.5 -4.281 1 92.38 143 TRP B C 1
ATOM 3074 O O . TRP B 1 143 ? 4.977 26.266 -5.254 1 92.38 143 TRP B O 1
ATOM 3084 N N . GLN B 1 144 ? 5.82 24.719 -3.793 1 88.5 144 GLN B N 1
ATOM 3085 C CA . GLN B 1 144 ? 7.137 24.938 -4.383 1 88.5 144 GLN B CA 1
ATOM 3086 C C . GLN B 1 144 ? 7.305 24.141 -5.672 1 88.5 144 GLN B C 1
ATOM 3088 O O . GLN B 1 144 ? 6.523 23.234 -5.953 1 88.5 144 GLN B O 1
ATOM 3093 N N . SER B 1 145 ? 8.117 24.375 -6.656 1 77.06 145 SER B N 1
ATOM 3094 C CA . SER B 1 145 ? 8.18 23.797 -8 1 77.06 145 SER B CA 1
ATOM 3095 C C . SER B 1 145 ? 8.883 22.438 -7.992 1 77.06 145 SER B C 1
ATOM 3097 O O . SER B 1 145 ? 8.352 21.469 -8.516 1 77.06 145 SER B O 1
ATOM 3099 N N . PHE B 1 146 ? 10.086 22.172 -7.801 1 68.56 146 PHE B N 1
ATOM 3100 C CA . PHE B 1 146 ? 10.641 20.906 -8.266 1 68.56 146 PHE B CA 1
ATOM 3101 C C . PHE B 1 146 ? 11.367 20.188 -7.133 1 68.56 146 PHE B C 1
ATOM 3103 O O . PHE B 1 146 ? 11.438 18.969 -7.117 1 68.56 146 PHE B O 1
ATOM 3110 N N . ASN B 1 147 ? 11.922 20.688 -6.145 1 84.56 147 ASN B N 1
ATOM 3111 C CA . ASN B 1 147 ? 12.789 20.016 -5.184 1 84.56 147 ASN B CA 1
ATOM 3112 C C . ASN B 1 147 ? 12.07 19.766 -3.861 1 84.56 147 ASN B C 1
ATOM 3114 O O . ASN B 1 147 ? 11.977 20.672 -3.023 1 84.56 147 ASN B O 1
ATOM 3118 N N . PRO B 1 148 ? 11.672 18.375 -3.666 1 88 148 PRO B N 1
ATOM 3119 C CA . PRO B 1 148 ? 10.859 18.094 -2.479 1 88 148 PRO B CA 1
ATOM 3120 C C . PRO B 1 148 ? 11.625 18.312 -1.177 1 88 148 PRO B C 1
ATOM 3122 O O . PRO B 1 148 ? 11.016 18.547 -0.128 1 88 148 PRO B O 1
ATOM 3125 N N . THR B 1 149 ? 12.906 18.312 -1.258 1 90.81 149 THR B N 1
ATOM 3126 C CA . THR B 1 149 ? 13.68 18.422 -0.026 1 90.81 149 THR B CA 1
ATOM 3127 C C . THR B 1 149 ? 14.109 19.859 0.225 1 90.81 149 THR B C 1
ATOM 3129 O O . THR B 1 149 ? 14.672 20.172 1.274 1 90.81 149 THR B O 1
ATOM 3132 N N . GLU B 1 150 ? 13.844 20.703 -0.751 1 91.62 150 GLU B N 1
ATOM 3133 C CA . GLU B 1 150 ? 14.156 22.109 -0.553 1 91.62 150 GLU B CA 1
ATOM 3134 C C . GLU B 1 150 ? 13.133 22.781 0.362 1 91.62 150 GLU B C 1
ATOM 3136 O O . GLU B 1 150 ? 11.93 22.781 0.068 1 91.62 150 GLU B O 1
ATOM 3141 N N . LYS B 1 151 ? 13.594 23.297 1.497 1 94.69 151 LYS B N 1
ATOM 3142 C CA . LYS B 1 151 ? 12.734 24.078 2.385 1 94.69 151 LYS B CA 1
ATOM 3143 C C . LYS B 1 151 ? 12.555 25.5 1.871 1 94.69 151 LYS B C 1
ATOM 3145 O O . LYS B 1 151 ? 13.539 26.156 1.502 1 94.69 151 LYS B O 1
ATOM 3150 N N . THR B 1 152 ? 11.375 25.922 1.86 1 94.75 152 THR B N 1
ATOM 3151 C CA . THR B 1 152 ? 11.156 27.125 1.06 1 94.75 152 THR B CA 1
ATOM 3152 C C . THR B 1 152 ? 10.625 28.266 1.928 1 94.75 152 THR B C 1
ATOM 3154 O O . THR B 1 152 ? 11.109 29.391 1.836 1 94.75 152 THR B O 1
ATOM 3157 N N . HIS B 1 153 ? 9.664 28.047 2.791 1 95.69 153 HIS B N 1
ATOM 3158 C CA . HIS B 1 153 ? 9.18 29.156 3.604 1 95.69 153 HIS B CA 1
ATOM 3159 C C . HIS B 1 153 ? 9.328 28.859 5.09 1 95.69 153 HIS B C 1
ATOM 3161 O O . HIS B 1 153 ? 9.508 27.703 5.484 1 95.69 153 HIS B O 1
ATOM 3167 N N . GLN B 1 154 ? 9.227 29.875 5.875 1 97.19 154 GLN B N 1
ATOM 3168 C CA . GLN B 1 154 ? 9.438 29.766 7.316 1 97.19 154 GLN B CA 1
ATOM 3169 C C . GLN B 1 154 ? 8.125 29.531 8.055 1 97.19 154 GLN B C 1
ATOM 3171 O O . GLN B 1 154 ? 7.066 29.969 7.602 1 97.19 154 GLN B O 1
ATOM 3176 N N . ILE B 1 155 ? 8.219 28.781 9.172 1 97.94 155 ILE B N 1
ATOM 3177 C CA . ILE B 1 155 ? 7.109 28.672 10.109 1 97.94 155 ILE B CA 1
ATOM 3178 C C . ILE B 1 155 ? 7.566 29.094 11.508 1 97.94 155 ILE B C 1
ATOM 3180 O O . ILE B 1 155 ? 8.758 29.016 11.82 1 97.94 155 ILE B O 1
ATOM 3184 N N . THR B 1 156 ? 6.664 29.547 12.258 1 98.31 156 THR B N 1
ATOM 3185 C CA . THR B 1 156 ? 6.875 29.875 13.664 1 98.31 156 THR B CA 1
ATOM 3186 C C . THR B 1 156 ? 6 29 14.562 1 98.31 156 THR B C 1
ATOM 3188 O O . THR B 1 156 ? 4.797 28.875 14.328 1 98.31 156 THR B O 1
ATOM 3191 N N . ILE B 1 157 ? 6.605 28.484 15.586 1 97.94 157 ILE B N 1
ATOM 3192 C CA . ILE B 1 157 ? 5.914 27.562 16.484 1 97.94 157 ILE B CA 1
ATOM 3193 C C . ILE B 1 157 ? 5.348 28.328 17.672 1 97.94 157 ILE B C 1
ATOM 3195 O O . ILE B 1 157 ? 6.02 29.203 18.234 1 97.94 157 ILE B O 1
ATOM 3199 N N . LYS B 1 158 ? 4.145 28.047 18 1 97.06 158 LYS B N 1
ATOM 3200 C CA . LYS B 1 158 ? 3.516 28.625 19.188 1 97.06 158 LYS B CA 1
ATOM 3201 C C . LYS B 1 158 ? 4.086 28.016 20.469 1 97.06 158 LYS B C 1
ATOM 3203 O O . LYS B 1 158 ? 4.145 26.797 20.609 1 97.06 158 LYS B O 1
ATOM 3208 N N . PRO B 1 159 ? 4.473 28.859 21.438 1 95.56 159 PRO B N 1
ATOM 3209 C CA . PRO B 1 159 ? 4.973 28.328 22.719 1 95.56 159 PRO B CA 1
ATOM 3210 C C . PRO B 1 159 ? 3.924 27.516 23.469 1 95.56 159 PRO B C 1
ATOM 3212 O O . PRO B 1 159 ? 2.723 27.688 23.219 1 95.56 159 PRO B O 1
ATOM 3215 N N . LYS B 1 160 ? 4.379 26.594 24.281 1 94.06 160 LYS B N 1
ATOM 3216 C CA . LYS B 1 160 ? 3.535 25.781 25.172 1 94.06 160 LYS B CA 1
ATOM 3217 C C . LYS B 1 160 ? 2.664 24.828 24.375 1 94.06 160 LYS B C 1
ATOM 3219 O O . LYS B 1 160 ? 1.495 24.609 24.703 1 94.06 160 LYS B O 1
ATOM 3224 N N . THR B 1 161 ? 3.086 24.5 23.219 1 95.62 161 THR B N 1
ATOM 3225 C CA . THR B 1 161 ? 2.494 23.422 22.422 1 95.62 161 THR B CA 1
ATOM 3226 C C . THR B 1 161 ? 3.402 22.203 22.391 1 95.62 161 THR B C 1
ATOM 3228 O O . THR B 1 161 ? 4.562 22.266 22.812 1 95.62 161 THR B O 1
ATOM 3231 N N . ARG B 1 162 ? 2.84 21.125 22.062 1 94 162 ARG B N 1
ATOM 3232 C CA . ARG B 1 162 ? 3.645 19.922 21.891 1 94 162 ARG B CA 1
ATOM 3233 C C . ARG B 1 162 ? 4.734 20.141 20.844 1 94 162 ARG B C 1
ATOM 3235 O O . ARG B 1 162 ? 5.863 19.672 21 1 94 162 ARG B O 1
ATOM 3242 N N . MET B 1 163 ? 4.395 20.828 19.766 1 95 163 MET B N 1
ATOM 3243 C CA . MET B 1 163 ? 5.363 21.109 18.703 1 95 163 MET B CA 1
ATOM 3244 C C . MET B 1 163 ? 6.566 21.859 19.266 1 95 163 MET B C 1
ATOM 3246 O O . MET B 1 163 ? 7.703 21.625 18.859 1 95 163 MET B O 1
ATOM 3250 N N . ALA B 1 164 ? 6.297 22.766 20.141 1 95.88 164 ALA B N 1
ATOM 3251 C CA . ALA B 1 164 ? 7.383 23.516 20.766 1 95.88 164 ALA B CA 1
ATOM 3252 C C . ALA B 1 164 ? 8.289 22.609 21.578 1 95.88 164 ALA B C 1
ATOM 3254 O O . ALA B 1 164 ? 9.5 22.859 21.672 1 95.88 164 ALA B O 1
ATOM 3255 N N . GLN B 1 165 ? 7.684 21.578 22.156 1 93.75 165 GLN B N 1
ATOM 3256 C CA . GLN B 1 165 ? 8.461 20.625 22.922 1 93.75 165 GLN B CA 1
ATOM 3257 C C . GLN B 1 165 ? 9.305 19.734 22 1 93.75 165 GLN B C 1
ATOM 3259 O O . GLN B 1 165 ? 10.414 19.328 22.359 1 93.75 165 GLN B O 1
ATOM 3264 N N . ILE B 1 166 ? 8.703 19.469 20.875 1 93.19 166 ILE B N 1
ATOM 3265 C CA . ILE B 1 166 ? 9.336 18.562 19.922 1 93.19 166 ILE B CA 1
ATOM 3266 C C . ILE B 1 166 ? 10.516 19.266 19.25 1 93.19 166 ILE B C 1
ATOM 3268 O O . ILE B 1 166 ? 11.617 18.719 19.188 1 93.19 166 ILE B O 1
ATOM 3272 N N . PHE B 1 167 ? 10.023 20.547 18.875 1 91.69 167 PHE B N 1
ATOM 3273 C CA . PHE B 1 167 ? 11.039 21.297 18.172 1 91.69 167 PHE B CA 1
ATOM 3274 C C . PHE B 1 167 ? 11.734 22.281 19.094 1 91.69 167 PHE B C 1
ATOM 3276 O O . PHE B 1 167 ? 11.086 22.922 19.938 1 91.69 167 PHE B O 1
ATOM 3283 N N . LYS B 1 168 ? 12.938 22.297 19.406 1 86.25 168 LYS B N 1
ATOM 3284 C CA . LYS B 1 168 ? 13.703 23.141 20.328 1 86.25 168 LYS B CA 1
ATOM 3285 C C . LYS B 1 168 ? 14.047 24.484 19.672 1 86.25 168 LYS B C 1
ATOM 3287 O O . LYS B 1 168 ? 14.961 25.188 20.125 1 86.25 168 LYS B O 1
ATOM 3292 N N . THR B 1 169 ? 13.406 24.781 18.625 1 90.12 169 THR B N 1
ATOM 3293 C CA . THR B 1 169 ? 13.508 26.078 17.953 1 90.12 169 THR B CA 1
ATOM 3294 C C . THR B 1 169 ? 12.125 26.672 17.703 1 90.12 169 THR B C 1
ATOM 3296 O O . THR B 1 169 ? 11.164 25.938 17.469 1 90.12 169 THR B O 1
ATOM 3299 N N . SER B 1 170 ? 12.078 27.922 17.719 1 92.31 170 SER B N 1
ATOM 3300 C CA . SER B 1 170 ? 10.781 28.578 17.594 1 92.31 170 SER B CA 1
ATOM 3301 C C . SER B 1 170 ? 10.43 28.828 16.125 1 92.31 170 SER B C 1
ATOM 3303 O O . SER B 1 170 ? 9.273 29.109 15.797 1 92.31 170 SER B O 1
ATOM 3305 N N . SER B 1 171 ? 11.438 28.781 15.281 1 96.75 171 SER B N 1
ATOM 3306 C CA . SER B 1 171 ? 11.18 29.031 13.867 1 96.75 171 SER B CA 1
ATOM 3307 C C . SER B 1 171 ? 12.164 28.266 12.984 1 96.75 171 SER B C 1
ATOM 3309 O O . SER B 1 171 ? 13.328 28.094 13.352 1 96.75 171 SER B O 1
ATOM 3311 N N . PHE B 1 172 ? 11.688 27.781 11.836 1 96.62 172 PHE B N 1
ATOM 3312 C CA . PHE B 1 172 ? 12.539 27.125 10.852 1 96.62 172 PHE B CA 1
ATOM 3313 C C . PHE B 1 172 ? 11.844 27.031 9.5 1 96.62 172 PHE B C 1
ATOM 3315 O O . PHE B 1 172 ? 10.648 27.312 9.398 1 96.62 172 PHE B O 1
ATOM 3322 N N . TYR B 1 173 ? 12.633 26.734 8.453 1 96.75 173 TYR B N 1
ATOM 3323 C CA . TYR B 1 173 ? 12.117 26.625 7.09 1 96.75 173 TYR B CA 1
ATOM 3324 C C . TYR B 1 173 ? 11.555 25.219 6.828 1 96.75 173 TYR B C 1
ATOM 3326 O O . TYR B 1 173 ? 12.078 24.234 7.348 1 96.75 173 TYR B O 1
ATOM 3334 N N . VAL B 1 174 ? 10.523 25.172 6 1 97.25 174 VAL B N 1
ATOM 3335 C CA . VAL B 1 174 ? 9.906 23.891 5.652 1 97.25 174 VAL B CA 1
ATOM 3336 C C . VAL B 1 174 ? 9.633 23.844 4.148 1 97.25 174 VAL B C 1
ATOM 3338 O O . VAL B 1 174 ? 9.711 24.859 3.465 1 97.25 174 VAL B O 1
ATOM 3341 N N . ASN B 1 175 ? 9.453 22.609 3.594 1 96.75 175 ASN B N 1
ATOM 3342 C CA . ASN B 1 175 ? 8.969 22.438 2.229 1 96.75 175 ASN B CA 1
ATOM 3343 C C . ASN B 1 175 ? 7.457 22.625 2.145 1 96.75 175 ASN B C 1
ATOM 3345 O O . ASN B 1 175 ? 6.781 22.75 3.17 1 96.75 175 ASN B O 1
ATOM 3349 N N . SER B 1 176 ? 6.965 22.859 0.954 1 96 176 SER B N 1
ATOM 3350 C CA . SER B 1 176 ? 5.543 23.172 0.854 1 96 176 SER B CA 1
ATOM 3351 C C . SER B 1 176 ? 4.988 22.797 -0.517 1 96 176 SER B C 1
ATOM 3353 O O . SER B 1 176 ? 5.539 23.203 -1.545 1 96 176 SER B O 1
ATOM 3355 N N . PHE B 1 177 ? 3.918 21.969 -0.519 1 95.44 177 PHE B N 1
ATOM 3356 C CA . PHE B 1 177 ? 3.277 21.516 -1.75 1 95.44 177 PHE B CA 1
ATOM 3357 C C . PHE B 1 177 ? 1.763 21.469 -1.587 1 95.44 177 PHE B C 1
ATOM 3359 O O . PHE B 1 177 ? 1.123 20.484 -1.945 1 95.44 177 PHE B O 1
ATOM 3366 N N . HIS B 1 178 ? 1.168 22.484 -1.055 1 95.81 178 HIS B N 1
ATOM 3367 C CA . HIS B 1 178 ? -0.282 22.531 -0.899 1 95.81 178 HIS B CA 1
ATOM 3368 C C . HIS B 1 178 ? -0.847 23.875 -1.365 1 95.81 178 HIS B C 1
ATOM 3370 O O . HIS B 1 178 ? -0.17 24.891 -1.281 1 95.81 178 HIS B O 1
ATOM 3376 N N . HIS B 1 179 ? -2.088 23.844 -1.865 1 96.81 179 HIS B N 1
ATOM 3377 C CA . HIS B 1 179 ? -2.775 25.078 -2.232 1 96.81 179 HIS B CA 1
ATOM 3378 C C . HIS B 1 179 ? -4.039 25.266 -1.401 1 96.81 179 HIS B C 1
ATOM 3380 O O . HIS B 1 179 ? -4.617 26.359 -1.384 1 96.81 179 HIS B O 1
ATOM 3386 N N . GLN B 1 180 ? -4.543 24.172 -0.727 1 97.88 180 GLN B N 1
ATOM 3387 C CA . GLN B 1 180 ? -5.57 24.344 0.295 1 97.88 180 GLN B CA 1
ATOM 3388 C C . GLN B 1 180 ? -4.949 24.703 1.64 1 97.88 180 GLN B C 1
ATOM 3390 O O . GLN B 1 180 ? -3.816 24.328 1.935 1 97.88 180 GLN B O 1
ATOM 3395 N N . LEU B 1 181 ? -5.676 25.516 2.393 1 98.06 181 LEU B N 1
ATOM 3396 C CA . LEU B 1 181 ? -5.258 25.969 3.719 1 98.06 181 LEU B CA 1
ATOM 3397 C C . LEU B 1 181 ? -6.367 25.75 4.742 1 98.06 181 LEU B C 1
ATOM 3399 O O . LEU B 1 181 ? -7.547 25.719 4.387 1 98.06 181 LEU B O 1
ATOM 3403 N N . ILE B 1 182 ? -5.969 25.609 5.992 1 98.62 182 ILE B N 1
ATOM 3404 C CA . ILE B 1 182 ? -6.957 25.625 7.062 1 98.62 182 ILE B CA 1
ATOM 3405 C C . ILE B 1 182 ? -7.641 26.984 7.125 1 98.62 182 ILE B C 1
ATOM 3407 O O . ILE B 1 182 ? -6.973 28.016 7.215 1 98.62 182 ILE B O 1
ATOM 3411 N N . HIS B 1 183 ? -8.922 27.031 6.965 1 98.38 183 HIS B N 1
ATOM 3412 C CA . HIS B 1 183 ? -9.695 28.25 7.109 1 98.38 183 HIS B CA 1
ATOM 3413 C C . HIS B 1 183 ? -10.219 28.406 8.531 1 98.38 183 HIS B C 1
ATOM 3415 O O . HIS B 1 183 ? -9.711 29.234 9.297 1 98.38 183 HIS B O 1
ATOM 3421 N N . GLU B 1 184 ? -11.172 27.625 8.914 1 98.56 184 GLU B N 1
ATOM 3422 C CA . GLU B 1 184 ? -11.594 27.5 10.312 1 98.56 184 GLU B CA 1
ATOM 3423 C C . GLU B 1 184 ? -11.039 26.234 10.945 1 98.56 184 GLU B C 1
ATOM 3425 O O . GLU B 1 184 ? -11.305 25.125 10.477 1 98.56 184 GLU B O 1
ATOM 3430 N N . LEU B 1 185 ? -10.227 26.406 11.938 1 98.81 185 LEU B N 1
ATOM 3431 C CA . LEU B 1 185 ? -9.711 25.266 12.68 1 98.81 185 LEU B CA 1
ATOM 3432 C C . LEU B 1 185 ? -10.781 24.688 13.594 1 98.81 185 LEU B C 1
ATOM 3434 O O . LEU B 1 185 ? -11.492 25.422 14.273 1 98.81 185 LEU B O 1
ATOM 3438 N N . ALA B 1 186 ? -10.938 23.375 13.57 1 98.75 186 ALA B N 1
ATOM 3439 C CA . ALA B 1 186 ? -11.898 22.734 14.445 1 98.75 186 ALA B CA 1
ATOM 3440 C C . ALA B 1 186 ? -11.641 23.094 15.906 1 98.75 186 ALA B C 1
ATOM 3442 O O . ALA B 1 186 ? -10.492 23.281 16.312 1 98.75 186 ALA B O 1
ATOM 3443 N N . SER B 1 187 ? -12.609 23.094 16.719 1 98.31 187 SER B N 1
ATOM 3444 C CA . SER B 1 187 ? -12.562 23.656 18.062 1 98.31 187 SER B CA 1
ATOM 3445 C C . SER B 1 187 ? -11.727 22.797 19 1 98.31 187 SER B C 1
ATOM 3447 O O . SER B 1 187 ? -11.234 23.281 20.016 1 98.31 187 SER B O 1
ATOM 3449 N N . ASN B 1 188 ? -11.508 21.578 18.656 1 97.38 188 ASN B N 1
ATOM 3450 C CA . ASN B 1 188 ? -10.758 20.672 19.531 1 97.38 188 ASN B CA 1
ATOM 3451 C C . ASN B 1 188 ? -9.25 20.797 19.312 1 97.38 188 ASN B C 1
ATOM 3453 O O . ASN B 1 188 ? -8.461 20.156 20 1 97.38 188 ASN B O 1
ATOM 3457 N N . PHE B 1 189 ? -8.867 21.703 18.406 1 98.56 189 PHE B N 1
ATOM 3458 C CA . PHE B 1 189 ? -7.457 21.828 18.062 1 98.56 189 PHE B CA 1
ATOM 3459 C C . PHE B 1 189 ? -6.938 23.219 18.422 1 98.56 189 PHE B C 1
ATOM 3461 O O . PHE B 1 189 ? -7.715 24.172 18.516 1 98.56 189 PHE B O 1
ATOM 3468 N N . ILE B 1 190 ? -5.695 23.312 18.672 1 98.5 190 ILE B N 1
ATOM 3469 C CA . ILE B 1 190 ? -4.988 24.578 18.766 1 98.5 190 ILE B CA 1
ATOM 3470 C C . ILE B 1 190 ? -3.986 24.703 17.625 1 98.5 190 ILE B C 1
ATOM 3472 O O . ILE B 1 190 ? -3.324 23.734 17.266 1 98.5 190 ILE B O 1
ATOM 3476 N N . ALA B 1 191 ? -3.887 25.906 17.047 1 98.62 191 ALA B N 1
ATOM 3477 C CA . ALA B 1 191 ? -2.854 26.156 16.047 1 98.62 191 ALA B CA 1
ATOM 3478 C C . ALA B 1 191 ? -1.465 26.156 16.672 1 98.62 191 ALA B C 1
ATOM 3480 O O . ALA B 1 191 ? -1.193 26.938 17.594 1 98.62 191 ALA B O 1
ATOM 3481 N N . ALA B 1 192 ? -0.626 25.281 16.219 1 98.38 192 ALA B N 1
ATOM 3482 C CA . ALA B 1 192 ? 0.671 25.078 16.844 1 98.38 192 ALA B CA 1
ATOM 3483 C C . ALA B 1 192 ? 1.781 25.781 16.078 1 98.38 192 ALA B C 1
ATOM 3485 O O . ALA B 1 192 ? 2.855 26.047 16.625 1 98.38 192 ALA B O 1
ATOM 3486 N N . ALA B 1 193 ? 1.56 26.062 14.781 1 98.5 193 ALA B N 1
ATOM 3487 C CA . ALA B 1 193 ? 2.553 26.766 13.969 1 98.5 193 ALA B CA 1
ATOM 3488 C C . ALA B 1 193 ? 1.886 27.562 12.852 1 98.5 193 ALA B C 1
ATOM 3490 O O . ALA B 1 193 ? 0.832 27.172 12.344 1 98.5 193 ALA B O 1
ATOM 3491 N N . HIS B 1 194 ? 2.523 28.625 12.469 1 98.44 194 HIS B N 1
ATOM 3492 C CA . HIS B 1 194 ? 2.055 29.484 11.391 1 98.44 194 HIS B CA 1
ATOM 3493 C C . HIS B 1 194 ? 3.191 29.859 10.445 1 98.44 194 HIS B C 1
ATOM 3495 O O . HIS B 1 194 ? 4.344 29.984 10.867 1 98.44 194 HIS B O 1
ATOM 3501 N N . SER B 1 195 ? 2.824 29.984 9.219 1 98.06 195 SER B N 1
ATOM 3502 C CA . SER B 1 195 ? 3.736 30.656 8.297 1 98.06 195 SER B CA 1
ATOM 3503 C C . SER B 1 195 ? 3.689 32.156 8.477 1 98.06 195 SER B C 1
ATOM 3505 O O . SER B 1 195 ? 2.865 32.688 9.227 1 98.06 195 SER B O 1
ATOM 3507 N N . ASN B 1 196 ? 4.559 32.875 7.711 1 97.06 196 ASN B N 1
ATOM 3508 C CA . ASN B 1 196 ? 4.664 34.312 7.867 1 97.06 196 ASN B CA 1
ATOM 3509 C C . ASN B 1 196 ? 3.396 35.031 7.395 1 97.06 196 ASN B C 1
ATOM 3511 O O . ASN B 1 196 ? 3.105 36.125 7.832 1 97.06 196 ASN B O 1
ATOM 3515 N N . ASP B 1 197 ? 2.684 34.406 6.527 1 97 197 ASP B N 1
ATOM 3516 C CA . ASP B 1 197 ? 1.423 35 6.086 1 97 197 ASP B CA 1
ATOM 3517 C C . ASP B 1 197 ? 0.281 34.625 7.027 1 97 197 ASP B C 1
ATOM 3519 O O . ASP B 1 197 ? -0.892 34.75 6.672 1 97 197 ASP B O 1
ATOM 3523 N N . GLN B 1 198 ? 0.614 33.969 8.102 1 97.06 198 GLN B N 1
ATOM 3524 C CA . GLN B 1 198 ? -0.281 33.656 9.211 1 97.06 198 GLN B CA 1
ATOM 3525 C C . GLN B 1 198 ? -1.182 32.469 8.867 1 97.06 198 GLN B C 1
ATOM 3527 O O . GLN B 1 198 ? -2.203 32.25 9.523 1 97.06 198 GLN B O 1
ATOM 3532 N N . SER B 1 199 ? -0.881 31.703 7.871 1 97.81 199 SER B N 1
ATOM 3533 C CA . SER B 1 199 ? -1.569 30.453 7.617 1 97.81 199 SER B CA 1
ATOM 3534 C C . SER B 1 199 ? -1.216 29.406 8.664 1 97.81 199 SER B C 1
ATOM 3536 O O . SER B 1 199 ? -0.063 29.312 9.094 1 97.81 199 SER B O 1
ATOM 3538 N N . ILE B 1 200 ? -2.176 28.688 9.117 1 98.56 200 ILE B N 1
ATOM 3539 C CA . ILE B 1 200 ? -1.912 27.609 10.047 1 98.56 200 ILE B CA 1
ATOM 3540 C C . ILE B 1 200 ? -1.146 26.484 9.336 1 98.56 200 ILE B C 1
ATOM 3542 O O . ILE B 1 200 ? -1.633 25.922 8.352 1 98.56 200 ILE B O 1
ATOM 3546 N N . GLU B 1 201 ? 0.069 26.156 9.812 1 98.69 201 GLU B N 1
ATOM 3547 C CA . GLU B 1 201 ? 0.909 25.141 9.203 1 98.69 201 GLU B CA 1
ATOM 3548 C C . GLU B 1 201 ? 0.94 23.875 10.055 1 98.69 201 GLU B C 1
ATOM 3550 O O . GLU B 1 201 ? 1.35 22.812 9.578 1 98.69 201 GLU B O 1
ATOM 3555 N N . ALA B 1 202 ? 0.503 23.969 11.25 1 98.75 202 ALA B N 1
ATOM 3556 C CA . ALA B 1 202 ? 0.359 22.812 12.125 1 98.75 202 ALA B CA 1
ATOM 3557 C C . ALA B 1 202 ? -0.691 23.062 13.203 1 98.75 202 ALA B C 1
ATOM 3559 O O . ALA B 1 202 ? -0.894 24.188 13.625 1 98.75 202 ALA B O 1
ATOM 3560 N N . PHE B 1 203 ? -1.374 22.047 13.625 1 98.81 203 PHE B N 1
ATOM 3561 C CA . PHE B 1 203 ? -2.303 22.109 14.75 1 98.81 203 PHE B CA 1
ATOM 3562 C C . PHE B 1 203 ? -2.271 20.812 15.547 1 98.81 203 PHE B C 1
ATOM 3564 O O . PHE B 1 203 ? -1.827 19.766 15.039 1 98.81 203 PHE B O 1
ATOM 3571 N N . GLU B 1 204 ? -2.629 20.844 16.766 1 98.62 204 GLU B N 1
ATOM 3572 C CA . GLU B 1 204 ? -2.617 19.672 17.641 1 98.62 204 GLU B CA 1
ATOM 3573 C C . GLU B 1 204 ? -3.83 19.672 18.562 1 98.62 204 GLU B C 1
ATOM 3575 O O . GLU B 1 204 ? -4.457 20.703 18.781 1 98.62 204 GLU B O 1
ATOM 3580 N N . SER B 1 205 ? -4.207 18.5 19.031 1 97.75 205 SER B N 1
ATOM 3581 C CA . SER B 1 205 ? -5.348 18.359 19.922 1 97.75 205 SER B CA 1
ATOM 3582 C C . SER B 1 205 ? -5.125 19.125 21.219 1 97.75 205 SER B C 1
ATOM 3584 O O . SER B 1 205 ? -4.012 19.156 21.75 1 97.75 205 SER B O 1
ATOM 3586 N N . LYS B 1 206 ? -6.188 19.672 21.734 1 96.19 206 LYS B N 1
ATOM 3587 C CA . LYS B 1 206 ? -6.145 20.391 23.016 1 96.19 206 LYS B CA 1
ATOM 3588 C C . LYS B 1 206 ? -6.145 19.438 24.188 1 96.19 206 LYS B C 1
ATOM 3590 O O . LYS B 1 206 ? -5.719 19.781 25.297 1 96.19 206 LYS B O 1
ATOM 3595 N N . ASP B 1 207 ? -6.609 18.219 23.906 1 92.5 207 ASP B N 1
ATOM 3596 C CA . ASP B 1 207 ? -6.707 17.234 24.969 1 92.5 207 ASP B CA 1
ATOM 3597 C C . ASP B 1 207 ? -5.52 16.281 24.953 1 92.5 207 ASP B C 1
ATOM 3599 O O . ASP B 1 207 ? -4.496 16.562 24.328 1 92.5 207 ASP B O 1
ATOM 3603 N N . ASP B 1 208 ? -5.629 15.203 25.688 1 87.31 208 ASP B N 1
ATOM 3604 C CA . ASP B 1 208 ? -4.5 14.297 25.891 1 87.31 208 ASP B CA 1
ATOM 3605 C C . ASP B 1 208 ? -4.316 13.375 24.703 1 87.31 208 ASP B C 1
ATOM 3607 O O . ASP B 1 208 ? -3.326 12.641 24.625 1 87.31 208 ASP B O 1
ATOM 3611 N N . SER B 1 209 ? -5.227 13.445 23.781 1 89.5 209 SER B N 1
ATOM 3612 C CA . SER B 1 209 ? -5.059 12.625 22.578 1 89.5 209 SER B CA 1
ATOM 3613 C C . SER B 1 209 ? -3.91 13.141 21.719 1 89.5 209 SER B C 1
ATOM 3615 O O . SER B 1 209 ? -3.594 14.328 21.734 1 89.5 209 SER B O 1
ATOM 3617 N N . PHE B 1 210 ? -3.211 12.219 21.109 1 93.31 210 PHE B N 1
ATOM 3618 C CA . PHE B 1 210 ? -2.189 12.648 20.156 1 93.31 210 PHE B CA 1
ATOM 3619 C C . PHE B 1 210 ? -2.76 12.711 18.75 1 93.31 210 PHE B C 1
ATOM 3621 O O . PHE B 1 210 ? -2.762 11.719 18.016 1 93.31 210 PHE B O 1
ATOM 3628 N N . ILE B 1 211 ? -3.205 13.797 18.375 1 98 211 ILE B N 1
ATOM 3629 C CA . ILE B 1 211 ? -3.602 14.133 17.016 1 98 211 ILE B CA 1
ATOM 3630 C C . ILE B 1 211 ? -2.854 15.383 16.547 1 98 211 ILE B C 1
ATOM 3632 O O . ILE B 1 211 ? -2.971 16.453 17.172 1 98 211 ILE B O 1
ATOM 3636 N N . LEU B 1 212 ? -2.064 15.234 15.602 1 98.31 212 LEU B N 1
ATOM 3637 C CA . LEU B 1 212 ? -1.229 16.312 15.07 1 98.31 212 LEU B CA 1
ATOM 3638 C C . LEU B 1 212 ? -1.411 16.438 13.562 1 98.31 212 LEU B C 1
ATOM 3640 O O . LEU B 1 212 ? -1.377 15.445 12.844 1 98.31 212 LEU B O 1
ATOM 3644 N N . GLY B 1 213 ? -1.723 17.594 13.062 1 98.69 213 GLY B N 1
ATOM 3645 C CA . GLY B 1 213 ? -1.788 17.922 11.648 1 98.69 213 GLY B CA 1
ATOM 3646 C C . GLY B 1 213 ? -0.661 18.828 11.188 1 98.69 213 GLY B C 1
ATOM 3647 O O . GLY B 1 213 ? -0.373 19.844 11.828 1 98.69 213 GLY B O 1
ATOM 3648 N N . ILE B 1 214 ? -0.008 18.438 10.102 1 98.56 214 ILE B N 1
ATOM 3649 C CA . ILE B 1 214 ? 1.116 19.156 9.523 1 98.56 214 ILE B CA 1
ATOM 3650 C C . ILE B 1 214 ? 0.85 19.438 8.047 1 98.56 214 ILE B C 1
ATOM 3652 O O . ILE B 1 214 ? 0.596 18.516 7.273 1 98.56 214 ILE B O 1
ATOM 3656 N N . GLN B 1 215 ? 0.993 20.719 7.641 1 98.62 215 GLN B N 1
ATOM 3657 C CA . GLN B 1 215 ? 0.669 21.078 6.266 1 98.62 215 GLN B CA 1
ATOM 3658 C C . GLN B 1 215 ? 1.859 20.844 5.34 1 98.62 215 GLN B C 1
ATOM 3660 O O . GLN B 1 215 ? 1.683 20.531 4.16 1 98.62 215 GLN B O 1
ATOM 3665 N N . TRP B 1 216 ? 3.127 21.062 5.914 1 98.25 216 TRP B N 1
ATOM 3666 C CA . TRP B 1 216 ? 4.277 20.781 5.066 1 98.25 216 TRP B CA 1
ATOM 3667 C C . TRP B 1 216 ? 4.543 19.281 5.008 1 98.25 216 TRP B C 1
ATOM 3669 O O . TRP B 1 216 ? 3.711 18.469 5.438 1 98.25 216 TRP B O 1
ATOM 3679 N N . HIS B 1 217 ? 5.625 18.844 4.391 1 97.81 217 HIS B N 1
ATOM 3680 C CA . HIS B 1 217 ? 5.883 17.438 4.129 1 97.81 217 HIS B CA 1
ATOM 3681 C C . HIS B 1 217 ? 7.145 16.969 4.844 1 97.81 217 HIS B C 1
ATOM 3683 O O . HIS B 1 217 ? 8.18 16.75 4.211 1 97.81 217 HIS B O 1
ATOM 3689 N N . PRO B 1 218 ? 6.996 16.703 6.137 1 98.12 218 PRO B N 1
ATOM 3690 C CA . PRO B 1 218 ? 8.172 16.234 6.871 1 98.12 218 PRO B CA 1
ATOM 3691 C C . PRO B 1 218 ? 8.68 14.883 6.383 1 98.12 218 PRO B C 1
ATOM 3693 O O . PRO B 1 218 ? 9.867 14.586 6.488 1 98.12 218 PRO B O 1
ATOM 3696 N N . GLU B 1 219 ? 7.773 14.016 5.848 1 97.69 219 GLU B N 1
ATOM 3697 C CA . GLU B 1 219 ? 8.172 12.688 5.387 1 97.69 219 GLU B CA 1
ATOM 3698 C C . GLU B 1 219 ? 9.141 12.781 4.219 1 97.69 219 GLU B C 1
ATOM 3700 O O . GLU B 1 219 ? 9.992 11.898 4.039 1 97.69 219 GLU B O 1
ATOM 3705 N N . MET B 1 220 ? 9.062 13.844 3.395 1 96.25 220 MET B N 1
ATOM 3706 C CA . MET B 1 220 ? 9.945 14.016 2.24 1 96.25 220 MET B CA 1
ATOM 3707 C C . MET B 1 220 ? 11.336 14.445 2.678 1 96.25 220 MET B C 1
ATOM 3709 O O . MET B 1 220 ? 12.273 14.43 1.877 1 96.25 220 MET B O 1
ATOM 3713 N N . LEU B 1 221 ? 11.469 14.719 3.918 1 96.69 221 LEU B N 1
ATOM 3714 C CA . LEU B 1 221 ? 12.742 15.156 4.477 1 96.69 221 LEU B CA 1
ATOM 3715 C C . LEU B 1 221 ? 13.375 14.047 5.32 1 96.69 221 LEU B C 1
ATOM 3717 O O . LEU B 1 221 ? 14.25 14.32 6.152 1 96.69 221 LEU B O 1
ATOM 3721 N N . TRP B 1 222 ? 13.016 12.82 5.141 1 95.94 222 TRP B N 1
ATOM 3722 C CA . TRP B 1 222 ? 13.398 11.719 6.023 1 95.94 222 TRP B CA 1
ATOM 3723 C C . TRP B 1 222 ? 14.906 11.469 5.949 1 95.94 222 TRP B C 1
ATOM 3725 O O . TRP B 1 222 ? 15.5 10.945 6.895 1 95.94 222 TRP B O 1
ATOM 3735 N N . LYS B 1 223 ? 15.578 11.852 4.891 1 94.69 223 LYS B N 1
ATOM 3736 C CA . LYS B 1 223 ? 17.016 11.609 4.754 1 94.69 223 LYS B C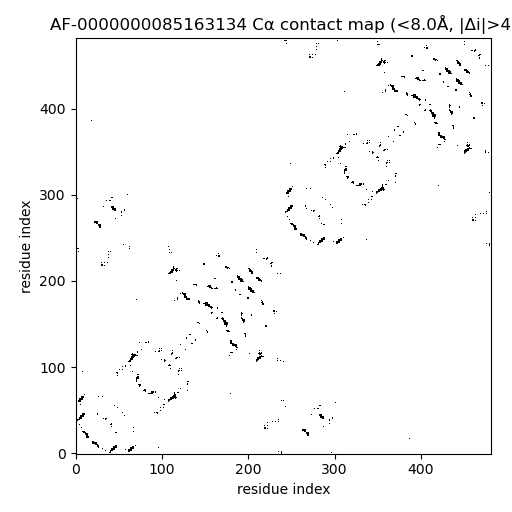A 1
ATOM 3737 C C . LYS B 1 223 ? 17.828 12.523 5.664 1 94.69 223 LYS B C 1
ATOM 3739 O O . LYS B 1 223 ? 18.969 12.227 5.992 1 94.69 223 LYS B O 1
ATOM 3744 N N . GLU B 1 224 ? 17.281 13.648 5.922 1 94.75 224 GLU B N 1
ATOM 3745 C CA . GLU B 1 224 ? 17.922 14.539 6.879 1 94.75 224 GLU B CA 1
ATOM 3746 C C . GLU B 1 224 ? 17.328 14.375 8.273 1 94.75 224 GLU B C 1
ATOM 3748 O O . GLU B 1 224 ? 16.453 13.531 8.492 1 94.75 224 GLU B O 1
ATOM 3753 N N . SER B 1 225 ? 17.844 15.141 9.273 1 94.69 225 SER B N 1
ATOM 3754 C CA . SER B 1 225 ? 17.453 14.898 10.656 1 94.69 225 SER B CA 1
ATOM 3755 C C . SER B 1 225 ? 16.5 15.977 11.164 1 94.69 225 SER B C 1
ATOM 3757 O O . SER B 1 225 ? 15.953 15.859 12.266 1 94.69 225 SER B O 1
ATOM 3759 N N . SER B 1 226 ? 16.219 16.906 10.328 1 92 226 SER B N 1
ATOM 3760 C CA . SER B 1 226 ? 15.5 18.109 10.773 1 92 226 SER B CA 1
ATOM 3761 C C . SER B 1 226 ? 14.094 17.75 11.258 1 92 226 SER B C 1
ATOM 3763 O O . SER B 1 226 ? 13.508 18.5 12.055 1 92 226 SER B O 1
ATOM 3765 N N . MET B 1 227 ? 13.562 16.609 10.789 1 96.12 227 MET B N 1
ATOM 3766 C CA . MET B 1 227 ? 12.188 16.266 11.141 1 96.12 227 MET B CA 1
ATOM 3767 C C . MET B 1 227 ? 12.133 14.992 11.969 1 96.12 227 MET B C 1
ATOM 3769 O O . MET B 1 227 ? 11.047 14.477 12.25 1 96.12 227 MET B O 1
ATOM 3773 N N . ASP B 1 228 ? 13.273 14.484 12.398 1 96.06 228 ASP B N 1
ATOM 3774 C CA . ASP B 1 228 ? 13.344 13.219 13.125 1 96.06 228 ASP B CA 1
ATOM 3775 C C . ASP B 1 228 ? 12.539 13.289 14.422 1 96.06 228 ASP B C 1
ATOM 3777 O O . ASP B 1 228 ? 11.828 12.336 14.766 1 96.06 228 ASP B O 1
ATOM 3781 N N . GLU B 1 229 ? 12.672 14.375 15.086 1 95.56 229 GLU B N 1
ATOM 3782 C CA . GLU B 1 229 ? 12.031 14.508 16.391 1 95.56 229 GLU B CA 1
ATOM 3783 C C . GLU B 1 229 ? 10.516 14.438 16.281 1 95.56 229 GLU B C 1
ATOM 3785 O O . GLU B 1 229 ? 9.844 13.938 17.188 1 95.56 229 GLU B O 1
ATOM 3790 N N . LEU B 1 230 ? 9.992 14.922 15.219 1 96.5 230 LEU B N 1
ATOM 3791 C CA . LEU B 1 230 ? 8.562 14.852 14.977 1 96.5 230 LEU B CA 1
ATOM 3792 C C . LEU B 1 230 ? 8.086 13.398 14.914 1 96.5 230 LEU B C 1
ATOM 3794 O O . LEU B 1 230 ? 7.137 13.023 15.609 1 96.5 230 LEU B O 1
ATOM 3798 N N . PHE B 1 231 ? 8.75 12.602 14.117 1 97.19 231 PHE B N 1
ATOM 3799 C CA . PHE B 1 231 ? 8.375 11.203 13.945 1 97.19 231 PHE B CA 1
ATOM 3800 C C . PHE B 1 231 ? 8.672 10.406 15.211 1 97.19 231 PHE B C 1
ATOM 3802 O O . PHE B 1 231 ? 7.906 9.516 15.578 1 97.19 231 PHE B O 1
ATOM 3809 N N . LEU B 1 232 ? 9.773 10.742 15.844 1 94.81 232 LEU B N 1
ATOM 3810 C CA . LEU B 1 232 ? 10.125 10.07 17.094 1 94.81 232 LEU B CA 1
ATOM 3811 C C . LEU B 1 232 ? 9.062 10.305 18.156 1 94.81 232 LEU B C 1
ATOM 3813 O O . LEU B 1 232 ? 8.68 9.375 18.875 1 94.81 232 LEU B O 1
ATOM 3817 N N . ASP B 1 233 ? 8.625 11.508 18.328 1 95.06 233 ASP B N 1
ATOM 3818 C CA . ASP B 1 233 ? 7.59 11.836 19.297 1 95.06 233 ASP B CA 1
ATOM 3819 C C . ASP B 1 233 ? 6.289 11.094 18.984 1 95.06 233 ASP B C 1
ATOM 3821 O O . ASP B 1 233 ? 5.656 10.539 19.891 1 95.06 233 ASP B O 1
ATOM 3825 N N . PHE B 1 234 ? 5.871 11.078 17.719 1 95.94 234 PHE B N 1
ATOM 3826 C CA . PHE B 1 234 ? 4.676 10.367 17.281 1 95.94 234 PHE B CA 1
ATOM 3827 C C . PHE B 1 234 ? 4.766 8.891 17.625 1 95.94 234 PHE B C 1
ATOM 3829 O O . PHE B 1 234 ? 3.83 8.32 18.188 1 95.94 234 PHE B O 1
ATOM 3836 N N . ILE B 1 235 ? 5.875 8.328 17.312 1 93.06 235 ILE B N 1
ATOM 3837 C CA . ILE B 1 235 ? 6.074 6.891 17.469 1 93.06 235 ILE B CA 1
ATOM 3838 C C . ILE B 1 235 ? 6.129 6.531 18.938 1 93.06 235 ILE B C 1
ATOM 3840 O O . ILE B 1 235 ? 5.633 5.48 19.359 1 93.06 235 ILE B O 1
ATOM 3844 N N . LYS B 1 236 ? 6.719 7.434 19.75 1 92.81 236 LYS B N 1
ATOM 3845 C CA . LYS B 1 236 ? 6.734 7.215 21.188 1 92.81 236 LYS B CA 1
ATOM 3846 C C . LYS B 1 236 ? 5.32 7.133 21.75 1 92.81 236 LYS B C 1
ATOM 3848 O O . LYS B 1 236 ? 5.055 6.359 22.672 1 92.81 236 LYS B O 1
ATOM 3853 N N . GLN B 1 237 ? 4.426 7.906 21.219 1 92.94 237 GLN B N 1
ATOM 3854 C CA . GLN B 1 237 ? 3.033 7.848 21.641 1 92.94 237 GLN B CA 1
ATOM 3855 C C . GLN B 1 237 ? 2.389 6.527 21.234 1 92.94 237 GLN B C 1
ATOM 3857 O O . GLN B 1 237 ? 1.541 5.992 21.938 1 92.94 237 GLN B O 1
ATOM 3862 N N . ALA B 1 238 ? 2.787 6.031 20.078 1 93.19 238 ALA B N 1
ATOM 3863 C CA . ALA B 1 238 ? 2.242 4.789 19.547 1 93.19 238 ALA B CA 1
ATOM 3864 C C . ALA B 1 238 ? 2.732 3.584 20.344 1 93.19 238 ALA B C 1
ATOM 3866 O O . ALA B 1 238 ? 2.021 2.584 20.469 1 93.19 238 ALA B O 1
ATOM 3867 N N . GLU B 1 239 ? 3.943 3.66 20.828 1 88.44 239 GLU B N 1
ATOM 3868 C CA . GLU B 1 239 ? 4.543 2.559 21.578 1 88.44 239 GLU B CA 1
ATOM 3869 C C . GLU B 1 239 ? 3.941 2.447 22.984 1 88.44 239 GLU B C 1
ATOM 3871 O O . GLU B 1 239 ? 4.062 1.409 23.625 1 88.44 239 GLU B O 1
ATOM 3876 N N . ARG B 1 240 ? 3.309 3.451 23.469 1 76 240 ARG B N 1
ATOM 3877 C CA . ARG B 1 240 ? 2.721 3.465 24.797 1 76 240 ARG B CA 1
ATOM 3878 C C . ARG B 1 240 ? 1.374 2.748 24.812 1 76 240 ARG B C 1
ATOM 3880 O O . ARG B 1 240 ? 0.812 2.49 25.875 1 76 240 ARG B O 1
ATOM 3887 N N . MET B 1 241 ? 0.995 2.326 23.672 1 68.94 241 MET B N 1
ATOM 3888 C CA . MET B 1 241 ? -0.32 1.694 23.594 1 68.94 241 MET B CA 1
ATOM 3889 C C . MET B 1 241 ? -0.195 0.175 23.609 1 68.94 241 MET B C 1
ATOM 3891 O O . MET B 1 241 ? 0.779 -0.375 23.094 1 68.94 241 MET B O 1
#